Protein AF-0000000086517605 (afdb_homodimer)

Structure (mmCIF, N/CA/C/O backbone):
data_AF-0000000086517605-model_v1
#
loop_
_entity.id
_entity.type
_entity.pdbx_description
1 polymer 'Glycosyltransferase 2-like domain-containing protein'
#
loop_
_atom_site.group_PDB
_atom_site.id
_atom_site.type_symbol
_atom_site.label_atom_id
_atom_site.label_alt_id
_atom_site.label_comp_id
_atom_site.label_asym_id
_atom_site.label_entity_id
_atom_site.label_seq_id
_atom_site.pdbx_PDB_ins_code
_atom_site.Cartn_x
_atom_site.Cartn_y
_atom_site.Cartn_z
_atom_site.occupancy
_atom_site.B_iso_or_equiv
_atom_site.auth_seq_id
_atom_site.auth_comp_id
_atom_site.auth_asym_id
_atom_site.auth_atom_id
_atom_site.pdbx_PDB_model_num
ATOM 1 N N . SER A 1 1 ? -32.031 16.516 -3.146 1 21.2 1 SER A N 1
ATOM 2 C CA . SER A 1 1 ? -30.938 17.172 -2.453 1 21.2 1 SER A CA 1
ATOM 3 C C . SER A 1 1 ? -29.672 16.328 -2.49 1 21.2 1 SER A C 1
ATOM 5 O O . SER A 1 1 ? -29.688 15.172 -2.039 1 21.2 1 SER A O 1
ATOM 7 N N . LYS A 1 2 ? -29.031 16.156 -3.619 1 27.41 2 LYS A N 1
ATOM 8 C CA . LYS A 1 2 ? -28.062 15.227 -4.207 1 27.41 2 LYS A CA 1
ATOM 9 C C . LYS A 1 2 ? -26.906 14.977 -3.252 1 27.41 2 LYS A C 1
ATOM 11 O O . LYS A 1 2 ? -26.125 15.883 -2.955 1 27.41 2 LYS A O 1
ATOM 16 N N . LEU A 1 3 ? -27.125 14.461 -2.164 1 31.19 3 LEU A N 1
ATOM 17 C CA . LEU A 1 3 ? -26.109 14.266 -1.136 1 31.19 3 LEU A CA 1
ATOM 18 C C . LEU A 1 3 ? -24.75 13.969 -1.764 1 31.19 3 LEU A C 1
ATOM 20 O O . LEU A 1 3 ? -24.609 13.016 -2.531 1 31.19 3 LEU A O 1
ATOM 24 N N . ALA A 1 4 ? -24.172 14.844 -2.416 1 33.62 4 ALA A N 1
ATOM 25 C CA . ALA A 1 4 ? -22.859 14.836 -3.062 1 33.62 4 ALA A CA 1
ATOM 26 C C . ALA A 1 4 ? -21.922 13.844 -2.377 1 33.62 4 ALA A C 1
ATOM 28 O O . ALA A 1 4 ? -21.531 14.055 -1.227 1 33.62 4 ALA A O 1
ATOM 29 N N . THR A 1 5 ? -22.188 12.547 -2.281 1 41.09 5 THR A N 1
ATOM 30 C CA . THR A 1 5 ? -21.453 11.422 -1.702 1 41.09 5 THR A CA 1
ATOM 31 C C . THR A 1 5 ? -19.938 11.68 -1.764 1 41.09 5 THR A C 1
ATOM 33 O O . THR A 1 5 ? -19.344 11.664 -2.846 1 41.09 5 THR A O 1
ATOM 36 N N . SER A 1 6 ? -19.484 12.641 -1.183 1 52.12 6 SER A N 1
ATOM 37 C CA . SER A 1 6 ? -18.125 13.188 -1.174 1 52.12 6 SER A CA 1
ATOM 38 C C . SER A 1 6 ? -17.094 12.078 -1.126 1 52.12 6 SER A C 1
ATOM 40 O O . SER A 1 6 ? -17.188 11.156 -0.312 1 52.12 6 SER A O 1
ATOM 42 N N . GLU A 1 7 ? -16.391 11.922 -2.209 1 72.75 7 GLU A N 1
ATOM 43 C CA . GLU A 1 7 ? -15.383 10.914 -2.516 1 72.75 7 GLU A CA 1
ATOM 44 C C . GLU A 1 7 ? -14.289 10.891 -1.456 1 72.75 7 GLU A C 1
ATOM 46 O O . GLU A 1 7 ? -13.938 11.93 -0.895 1 72.75 7 GLU A O 1
ATOM 51 N N . VAL A 1 8 ? -14.289 9.812 -0.729 1 75.62 8 VAL A N 1
ATOM 52 C CA . VAL A 1 8 ? -13.195 9.547 0.198 1 75.62 8 VAL A CA 1
ATOM 53 C C . VAL A 1 8 ? -11.992 8.984 -0.565 1 75.62 8 VAL A C 1
ATOM 55 O O . VAL A 1 8 ? -12.156 8.156 -1.465 1 75.62 8 VAL A O 1
ATOM 58 N N . ILE A 1 9 ? -10.852 9.625 -0.217 1 75.88 9 ILE A N 1
ATOM 59 C CA . ILE A 1 9 ? -9.602 9.078 -0.723 1 75.88 9 ILE A CA 1
ATOM 60 C C . ILE A 1 9 ? -8.953 8.195 0.344 1 75.88 9 ILE A C 1
ATOM 62 O O . ILE A 1 9 ? -8.836 8.594 1.503 1 75.88 9 ILE A O 1
ATOM 66 N N . VAL A 1 10 ? -8.719 7.047 -0.034 1 77.88 10 VAL A N 1
ATOM 67 C CA . VAL A 1 10 ? -7.953 6.164 0.838 1 77.88 10 VAL A CA 1
ATOM 68 C C . VAL A 1 10 ? -6.527 6.027 0.308 1 77.88 10 VAL A C 1
ATOM 70 O O . VAL A 1 10 ? -6.32 5.594 -0.828 1 77.88 10 VAL A O 1
ATOM 73 N N . PHE A 1 11 ? -5.609 6.512 1.113 1 75.25 11 PHE A N 1
ATOM 74 C CA . PHE A 1 11 ? -4.195 6.395 0.781 1 75.25 11 PHE A CA 1
ATOM 75 C C . PHE A 1 11 ? -3.609 5.109 1.353 1 75.25 11 PHE A C 1
ATOM 77 O O . PHE A 1 11 ? -3.816 4.797 2.525 1 75.25 11 PHE A O 1
ATOM 84 N N . LEU A 1 12 ? -3.074 4.379 0.5 1 71.06 12 LEU A N 1
ATOM 85 C CA . LEU A 1 12 ? -2.393 3.137 0.845 1 71.06 12 LEU A CA 1
ATOM 86 C C . LEU A 1 12 ? -0.938 3.168 0.388 1 71.06 12 LEU A C 1
ATOM 88 O O . LEU A 1 12 ? -0.64 2.865 -0.77 1 71.06 12 LEU A O 1
ATOM 92 N N . ASP A 1 13 ? -0.126 3.447 1.266 1 62.44 13 ASP A N 1
ATOM 93 C CA . ASP A 1 13 ? 1.277 3.598 0.893 1 62.44 13 ASP A CA 1
ATOM 94 C C . ASP A 1 13 ? 1.419 4.398 -0.399 1 62.44 13 ASP A C 1
ATOM 96 O O . ASP A 1 13 ? 1.006 5.559 -0.466 1 62.44 13 ASP A O 1
ATOM 100 N N . ALA A 1 14 ? 1.789 3.762 -1.476 1 53.72 14 ALA A N 1
ATOM 101 C CA . ALA A 1 14 ? 2.031 4.445 -2.742 1 53.72 14 ALA A CA 1
ATOM 102 C C . ALA A 1 14 ? 0.766 4.484 -3.596 1 53.72 14 ALA A C 1
ATOM 104 O O . ALA A 1 14 ? 0.777 5.012 -4.711 1 53.72 14 ALA A O 1
ATOM 105 N N . HIS A 1 15 ? -0.319 3.992 -2.881 1 60.16 15 HIS A N 1
ATOM 106 C CA . HIS A 1 15 ? -1.57 3.924 -3.625 1 60.16 15 HIS A CA 1
ATOM 107 C C . HIS A 1 15 ? -2.619 4.855 -3.029 1 60.16 15 HIS A C 1
ATOM 109 O O . HIS A 1 15 ? -2.572 5.168 -1.837 1 60.16 15 HIS A O 1
ATOM 115 N N . CYS A 1 16 ? -3.326 5.555 -3.98 1 56.22 16 CYS A N 1
ATOM 116 C CA . CYS A 1 16 ? -4.484 6.32 -3.537 1 56.22 16 CYS A CA 1
ATOM 117 C C . CYS A 1 16 ? -5.777 5.703 -4.051 1 56.22 16 CYS A C 1
ATOM 119 O O . CYS A 1 16 ? -5.836 5.215 -5.18 1 56.22 16 CYS A O 1
ATOM 121 N N . GLU A 1 17 ? -6.645 5.336 -3.066 1 57.69 17 GLU A N 1
ATOM 122 C CA . GLU A 1 17 ? -7.945 4.832 -3.498 1 57.69 17 GLU A CA 1
ATOM 123 C C . GLU A 1 17 ? -9.023 5.898 -3.355 1 57.69 17 GLU A C 1
ATOM 125 O O . GLU A 1 17 ? -9.258 6.418 -2.26 1 57.69 17 GLU A O 1
ATOM 130 N N . CYS A 1 18 ? -9.406 6.473 -4.543 1 51.38 18 CYS A N 1
ATOM 131 C CA . CYS A 1 18 ? -10.461 7.484 -4.516 1 51.38 18 CYS A CA 1
ATOM 132 C C . CYS A 1 18 ? -11.836 6.84 -4.578 1 51.38 18 CYS A C 1
ATOM 134 O O . CYS A 1 18 ? -12.844 7.484 -4.273 1 51.38 18 CYS A O 1
ATOM 136 N N . ASN A 1 19 ? -11.883 5.602 -5.074 1 53 19 ASN A N 1
ATOM 137 C CA . ASN A 1 19 ? -13.273 5.262 -5.34 1 53 19 ASN A CA 1
ATOM 138 C C . ASN A 1 19 ? -13.875 4.426 -4.211 1 53 19 ASN A C 1
ATOM 140 O O . ASN A 1 19 ? -13.203 3.547 -3.662 1 53 19 ASN A O 1
ATOM 144 N N . LEU A 1 20 ? -15.008 4.926 -3.686 1 58.72 20 LEU A N 1
ATOM 145 C CA . LEU A 1 20 ? -15.82 4.113 -2.785 1 58.72 20 LEU A CA 1
ATOM 146 C C . LEU A 1 20 ? -16.328 2.857 -3.49 1 58.72 20 LEU A C 1
ATOM 148 O O . LEU A 1 20 ? -16.609 2.885 -4.691 1 58.72 20 LEU A O 1
ATOM 152 N N . GLY A 1 21 ? -16.203 1.644 -2.922 1 66.12 21 GLY A N 1
ATOM 153 C CA . GLY A 1 21 ? -16.906 0.454 -3.371 1 66.12 21 GLY A CA 1
ATOM 154 C C . GLY A 1 21 ? -16.016 -0.516 -4.129 1 66.12 21 GLY A C 1
ATOM 155 O O . GLY A 1 21 ? -16.516 -1.383 -4.852 1 66.12 21 GLY A O 1
ATOM 156 N N . TRP A 1 22 ? -14.75 -0.179 -4.086 1 74.38 22 TRP A N 1
ATOM 157 C CA . TRP A 1 22 ? -13.875 -1.057 -4.859 1 74.38 22 TRP A CA 1
ATOM 158 C C . TRP A 1 22 ? -13.711 -2.406 -4.168 1 74.38 22 TRP A C 1
ATOM 160 O O . TRP A 1 22 ? -13.359 -3.4 -4.809 1 74.38 22 TRP A O 1
ATOM 170 N N . LEU A 1 23 ? -14.016 -2.453 -2.945 1 76.19 23 LEU A N 1
ATOM 171 C CA . LEU A 1 23 ? -13.766 -3.682 -2.199 1 76.19 23 LEU A CA 1
ATOM 172 C C . LEU A 1 23 ? -14.922 -4.664 -2.367 1 76.19 23 LEU A C 1
ATOM 174 O O . LEU A 1 23 ? -14.703 -5.879 -2.416 1 76.19 23 LEU A O 1
ATOM 178 N N . GLU A 1 24 ? -16.094 -4.156 -2.523 1 78.25 24 GLU A N 1
ATOM 179 C CA . GLU A 1 24 ? -17.281 -4.988 -2.521 1 78.25 24 GLU A CA 1
ATOM 180 C C . GLU A 1 24 ? -17.266 -6 -3.664 1 78.25 24 GLU A C 1
ATOM 182 O O . GLU A 1 24 ? -17.547 -7.184 -3.461 1 78.25 24 GLU A O 1
ATOM 187 N N . PRO A 1 25 ? -16.891 -5.582 -4.836 1 83.62 25 PRO A N 1
ATOM 188 C CA . PRO A 1 25 ? -16.844 -6.57 -5.918 1 83.62 25 PRO A CA 1
ATOM 189 C C . PRO A 1 25 ? -15.812 -7.668 -5.664 1 83.62 25 PRO A C 1
ATOM 191 O O . PRO A 1 25 ? -16.016 -8.812 -6.07 1 83.62 25 PRO A O 1
ATOM 194 N N . LEU A 1 26 ? -14.75 -7.371 -5.039 1 85.69 26 LEU A N 1
ATOM 195 C CA . LEU A 1 26 ? -13.75 -8.383 -4.719 1 85.69 26 LEU A CA 1
ATOM 196 C C . LEU A 1 26 ? -14.297 -9.398 -3.723 1 85.69 26 LEU A C 1
ATOM 198 O O . LEU A 1 26 ? -14.133 -10.602 -3.908 1 85.69 26 LEU A O 1
ATOM 202 N N . LEU A 1 27 ? -14.953 -8.883 -2.752 1 82.5 27 LEU A N 1
ATOM 203 C CA . LEU A 1 27 ? -15.516 -9.75 -1.724 1 82.5 27 LEU A CA 1
ATOM 204 C C . LEU A 1 27 ? -16.594 -10.664 -2.311 1 82.5 27 LEU A C 1
ATOM 206 O O . LEU A 1 27 ? -16.672 -11.844 -1.949 1 82.5 27 LEU A O 1
ATOM 210 N N . PHE A 1 28 ? -17.328 -10.078 -3.172 1 82.5 28 PHE A N 1
ATOM 211 C CA . PHE A 1 28 ? -18.375 -10.867 -3.828 1 82.5 28 PHE A CA 1
ATOM 212 C C . PHE A 1 28 ? -17.75 -11.992 -4.652 1 82.5 28 PHE A C 1
ATOM 214 O O . PHE A 1 28 ? -18.188 -13.141 -4.57 1 82.5 28 PHE A O 1
ATOM 221 N N . SER A 1 29 ? -16.797 -11.648 -5.402 1 89.69 29 SER A N 1
ATOM 222 C CA . SER A 1 29 ? -16.109 -12.648 -6.219 1 89.69 29 SER A CA 1
ATOM 223 C C . SER A 1 29 ? -15.586 -13.797 -5.363 1 89.69 29 SER A C 1
ATOM 225 O O . SER A 1 29 ? -15.727 -14.961 -5.73 1 89.69 29 SER A O 1
ATOM 227 N N . LEU A 1 30 ? -15.055 -13.516 -4.215 1 90.69 30 LEU A N 1
ATOM 228 C CA . LEU A 1 30 ? -14.453 -14.516 -3.336 1 90.69 30 LEU A CA 1
ATOM 229 C C . LEU A 1 30 ? -15.531 -15.328 -2.617 1 90.69 30 LEU A C 1
ATOM 231 O O . LEU A 1 30 ? -15.266 -16.438 -2.148 1 90.69 30 LEU A O 1
ATOM 235 N N . SER A 1 31 ? -16.672 -14.758 -2.486 1 87 31 SER A N 1
ATOM 236 C CA . SER A 1 31 ? -17.781 -15.5 -1.889 1 87 31 SER A CA 1
ATOM 237 C C . SER A 1 31 ? -18.312 -16.562 -2.846 1 87 31 SER A C 1
ATOM 239 O O . SER A 1 31 ? -18.797 -17.609 -2.412 1 87 31 SER A O 1
ATOM 241 N N . VAL A 1 32 ? -18.234 -16.281 -4.121 1 89.19 32 VAL A N 1
ATOM 242 C CA . VAL A 1 32 ? -18.734 -17.188 -5.156 1 89.19 32 VAL A CA 1
ATOM 243 C C . VAL A 1 32 ? -17.734 -18.328 -5.359 1 89.19 32 VAL A C 1
ATOM 245 O O . VAL A 1 32 ? -18.141 -19.484 -5.449 1 89.19 32 VAL A O 1
ATOM 248 N N . ASN A 1 33 ? -16.547 -18.016 -5.395 1 93.38 33 ASN A N 1
ATOM 249 C CA . ASN A 1 33 ? -15.469 -18.984 -5.527 1 93.38 33 ASN A CA 1
ATOM 250 C C . ASN A 1 33 ? -14.305 -18.656 -4.602 1 93.38 33 ASN A C 1
ATOM 252 O O . ASN A 1 33 ? -13.594 -17.672 -4.82 1 93.38 33 ASN A O 1
ATOM 256 N N . PRO A 1 34 ? -14.062 -19.469 -3.67 1 92.44 34 PRO A N 1
ATOM 257 C CA . PRO A 1 34 ? -13.039 -19.172 -2.664 1 92.44 34 PRO A CA 1
ATOM 258 C C . PRO A 1 34 ? -11.617 -19.406 -3.172 1 92.44 34 PRO A C 1
ATOM 260 O O . PRO A 1 34 ? -10.648 -19.031 -2.512 1 92.44 34 PRO A O 1
ATOM 263 N N . LYS A 1 35 ? -11.477 -19.984 -4.316 1 96.19 35 LYS A N 1
ATOM 264 C CA . LYS A 1 35 ? -10.141 -20.328 -4.805 1 96.19 35 LYS A CA 1
ATOM 265 C C . LYS A 1 35 ? -9.656 -19.297 -5.828 1 96.19 35 LYS A C 1
ATOM 267 O O . LYS A 1 35 ? -9.07 -19.672 -6.848 1 96.19 35 LYS A O 1
ATOM 272 N N . LYS A 1 36 ? -10.008 -18.016 -5.578 1 96.12 36 LYS A N 1
ATOM 273 C CA . LYS A 1 36 ? -9.578 -16.938 -6.449 1 96.12 36 LYS A CA 1
ATOM 274 C C . LYS A 1 36 ? -8.609 -16 -5.723 1 96.12 36 LYS A C 1
ATOM 276 O O . LYS A 1 36 ? -8.68 -15.852 -4.5 1 96.12 36 LYS A O 1
ATOM 281 N N . VAL A 1 37 ? -7.738 -15.523 -6.488 1 95.75 37 VAL A N 1
ATOM 282 C CA . VAL A 1 37 ? -7.023 -14.289 -6.172 1 95.75 37 VAL A CA 1
ATOM 283 C C . VAL A 1 37 ? -7.516 -13.156 -7.074 1 95.75 37 VAL A C 1
ATOM 285 O O . VAL A 1 37 ? -7.434 -13.258 -8.305 1 95.75 37 VAL A O 1
ATOM 288 N N . VAL A 1 38 ? -8.078 -12.109 -6.449 1 93.5 38 VAL A N 1
ATOM 289 C CA . VAL A 1 38 ? -8.742 -11.102 -7.27 1 93.5 38 VAL A CA 1
ATOM 290 C C . VAL A 1 38 ? -8.117 -9.734 -7.004 1 93.5 38 VAL A C 1
ATOM 292 O O . VAL A 1 38 ? -7.785 -9.406 -5.863 1 93.5 38 VAL A O 1
ATOM 295 N N . SER A 1 39 ? -7.914 -9.047 -8.023 1 91.25 39 SER A N 1
ATOM 296 C CA . SER A 1 39 ? -7.414 -7.676 -7.961 1 91.25 39 SER A CA 1
ATOM 297 C C . SER A 1 39 ? -8.406 -6.695 -8.586 1 91.25 39 SER A C 1
ATOM 299 O O . SER A 1 39 ? -9.094 -7.035 -9.547 1 91.25 39 SER A O 1
ATOM 301 N N . PRO A 1 40 ? -8.5 -5.539 -8.047 1 86.25 40 PRO A N 1
ATOM 302 C CA . PRO A 1 40 ? -9.195 -4.496 -8.805 1 86.25 40 PRO A CA 1
ATOM 303 C C . PRO A 1 40 ? -8.422 -4.039 -10.039 1 86.25 40 PRO A C 1
ATOM 305 O O . PRO A 1 40 ? -7.258 -4.41 -10.211 1 86.25 40 PRO A O 1
ATOM 308 N N . TYR A 1 41 ? -9.18 -3.43 -10.883 1 82.62 41 TYR A N 1
ATOM 309 C CA . TYR A 1 41 ? -8.492 -2.717 -11.961 1 82.62 41 TYR A CA 1
ATOM 310 C C . TYR A 1 41 ? -7.805 -1.464 -11.43 1 82.62 41 TYR A C 1
ATOM 312 O O . TYR A 1 41 ? -8.43 -0.651 -10.742 1 82.62 41 TYR A O 1
ATOM 320 N N . ILE A 1 42 ? -6.598 -1.367 -11.664 1 77.12 42 ILE A N 1
ATOM 321 C CA . ILE A 1 42 ? -5.812 -0.255 -11.141 1 77.12 42 ILE A CA 1
ATOM 322 C C . ILE A 1 42 ? -5.559 0.766 -12.242 1 77.12 42 ILE A C 1
ATOM 324 O O . ILE A 1 42 ? -4.863 0.472 -13.219 1 77.12 42 ILE A O 1
ATOM 328 N N . ASP A 1 43 ? -6.113 1.902 -12.055 1 73.56 43 ASP A N 1
ATOM 329 C CA . ASP A 1 43 ? -5.941 3.006 -13 1 73.56 43 ASP A CA 1
ATOM 330 C C . ASP A 1 43 ? -4.77 3.896 -12.586 1 73.56 43 ASP A C 1
ATOM 332 O O . ASP A 1 43 ? -4.512 4.086 -11.398 1 73.56 43 ASP A O 1
ATOM 336 N N . THR A 1 44 ? -4.07 4.277 -13.555 1 66.38 44 THR A N 1
ATOM 337 C CA . THR A 1 44 ? -3.07 5.297 -13.25 1 66.38 44 THR A CA 1
ATOM 338 C C . THR A 1 44 ? -3.73 6.66 -13.055 1 66.38 44 THR A C 1
ATOM 340 O O . THR A 1 44 ? -4.578 7.062 -13.852 1 66.38 44 THR A O 1
ATOM 343 N N . ILE A 1 45 ? -3.516 7.223 -11.891 1 63.12 45 ILE A N 1
ATOM 344 C CA . ILE A 1 45 ? -4.062 8.555 -11.656 1 63.12 45 ILE A CA 1
ATOM 345 C C . ILE A 1 45 ? -2.924 9.555 -11.477 1 63.12 45 ILE A C 1
ATOM 347 O O . ILE A 1 45 ? -1.83 9.188 -11.039 1 63.12 45 ILE A O 1
ATOM 351 N N . LYS A 1 46 ? -3.195 10.711 -12.039 1 60.81 46 LYS A N 1
ATOM 352 C CA . LYS A 1 46 ? -2.24 11.797 -11.844 1 60.81 46 LYS A CA 1
ATOM 353 C C . LYS A 1 46 ? -2.207 12.25 -10.383 1 60.81 46 LYS A C 1
ATOM 355 O O . LYS A 1 46 ? -3.252 12.344 -9.734 1 60.81 46 LYS A O 1
ATOM 360 N N . SER A 1 47 ? -0.983 12.32 -9.867 1 59.41 47 SER A N 1
ATOM 361 C CA . SER A 1 47 ? -0.821 12.719 -8.477 1 59.41 47 SER A CA 1
ATOM 362 C C . SER A 1 47 ? -1.386 14.117 -8.227 1 59.41 47 SER A C 1
ATOM 364 O O . SER A 1 47 ? -1.785 14.438 -7.109 1 59.41 47 SER A O 1
ATOM 366 N N . GLU A 1 48 ? -1.422 14.953 -9.305 1 58.22 48 GLU A N 1
ATOM 367 C CA . GLU A 1 48 ? -1.746 16.359 -9.148 1 58.22 48 GLU A CA 1
ATOM 368 C C . GLU A 1 48 ? -3.244 16.562 -8.93 1 58.22 48 GLU A C 1
ATOM 370 O O . GLU A 1 48 ? -3.65 17.438 -8.156 1 58.22 48 GLU A O 1
ATOM 375 N N . ASN A 1 49 ? -4.039 15.805 -9.633 1 58.12 49 ASN A N 1
ATOM 376 C CA . ASN A 1 49 ? -5.469 16.094 -9.562 1 58.12 49 ASN A CA 1
ATOM 377 C C . ASN A 1 49 ? -6.293 14.82 -9.391 1 58.12 49 ASN A C 1
ATOM 379 O O . ASN A 1 49 ? -7.523 14.867 -9.43 1 58.12 49 ASN A O 1
ATOM 383 N N . PHE A 1 50 ? -5.621 13.781 -9.211 1 62.09 50 PHE A N 1
ATOM 384 C CA . PHE A 1 50 ? -6.234 12.484 -8.969 1 62.09 50 PHE A CA 1
ATOM 385 C C . PHE A 1 50 ? -7.195 12.125 -10.102 1 62.09 50 PHE A C 1
ATOM 387 O O . PHE A 1 50 ? -8.156 11.383 -9.891 1 62.09 50 PHE A O 1
ATOM 394 N N . GLN A 1 51 ? -6.938 12.781 -11.219 1 63.03 51 GLN A N 1
ATOM 395 C CA . GLN A 1 51 ? -7.754 12.414 -12.367 1 63.03 51 GLN A CA 1
ATOM 396 C C . GLN A 1 51 ? -7.324 11.07 -12.945 1 63.03 51 GLN A C 1
ATOM 398 O O . GLN A 1 51 ? -6.133 10.766 -13.008 1 63.03 51 GLN A O 1
ATOM 403 N N . TYR A 1 52 ? -8.367 10.273 -13.055 1 60.81 52 TYR A N 1
ATOM 404 C CA . TYR A 1 52 ? -8.117 8.953 -13.625 1 60.81 52 TYR A CA 1
ATOM 405 C C . TYR A 1 52 ? -7.664 9.062 -15.07 1 60.81 52 TYR A C 1
ATOM 407 O O . TYR A 1 52 ? -8.234 9.828 -15.852 1 60.81 52 TYR A O 1
ATOM 415 N N . LYS A 1 53 ? -6.383 8.617 -15.344 1 60.06 53 LYS A N 1
ATOM 416 C CA . LYS A 1 53 ? -6.012 8.367 -16.734 1 60.06 53 LYS A CA 1
ATOM 417 C C . LYS A 1 53 ? -6.465 6.98 -17.188 1 60.06 53 LYS A C 1
ATOM 419 O O . LYS A 1 53 ? -5.91 5.969 -16.75 1 60.06 53 LYS A O 1
ATOM 424 N N . GLN A 1 54 ? -7.703 6.91 -17.641 1 55.72 54 GLN A N 1
ATOM 425 C CA . GLN A 1 54 ? -8.258 5.617 -18.031 1 55.72 54 GLN A CA 1
ATOM 426 C C . GLN A 1 54 ? -7.527 5.055 -19.25 1 55.72 54 GLN A C 1
ATOM 428 O O . GLN A 1 54 ? -7.316 5.762 -20.234 1 55.72 54 GLN A O 1
ATOM 433 N N . SER A 1 55 ? -6.824 3.945 -18.969 1 58.22 55 SER A N 1
ATOM 434 C CA . SER A 1 55 ? -6.348 3.221 -20.141 1 58.22 55 SER A CA 1
ATOM 435 C C . SER A 1 55 ? -7.504 2.771 -21.031 1 58.22 55 SER A C 1
ATOM 437 O O . SER A 1 55 ? -8.516 2.279 -20.531 1 58.22 55 SER A O 1
ATOM 439 N N . PRO A 1 56 ? -7.391 3.137 -22.312 1 57.97 56 PRO A N 1
ATOM 440 C CA . PRO A 1 56 ? -8.469 2.744 -23.219 1 57.97 56 PRO A CA 1
ATOM 441 C C . PRO A 1 56 ? -8.664 1.232 -23.297 1 57.97 56 PRO A C 1
ATOM 443 O O . PRO A 1 56 ? -9.711 0.76 -23.75 1 57.97 56 PRO A O 1
ATOM 446 N N . MET A 1 57 ? -7.676 0.493 -22.875 1 65.5 57 MET A N 1
ATOM 447 C CA . MET A 1 57 ? -7.809 -0.955 -23 1 65.5 57 MET A CA 1
ATOM 448 C C . MET A 1 57 ? -7.625 -1.64 -21.641 1 65.5 57 MET A C 1
ATOM 450 O O . MET A 1 57 ? -6.867 -1.162 -20.797 1 65.5 57 MET A O 1
ATOM 454 N N . LEU A 1 58 ? -8.406 -2.695 -21.547 1 78.25 58 LEU A N 1
ATOM 455 C CA . LEU A 1 58 ? -8.234 -3.531 -20.359 1 78.25 58 LEU A CA 1
ATOM 456 C C . LEU A 1 58 ? -6.941 -4.328 -20.438 1 78.25 58 LEU A C 1
ATOM 458 O O . LEU A 1 58 ? -6.609 -4.879 -21.484 1 78.25 58 LEU A O 1
ATOM 462 N N . LEU A 1 59 ? -6.211 -4.203 -19.422 1 82.88 59 LEU A N 1
ATOM 463 C CA . LEU A 1 59 ? -4.91 -4.859 -19.375 1 82.88 59 LEU A CA 1
ATOM 464 C C . LEU A 1 59 ? -4.922 -6.02 -18.391 1 82.88 59 LEU A C 1
ATOM 466 O O . LEU A 1 59 ? -5.703 -6.023 -17.438 1 82.88 59 LEU A O 1
ATOM 470 N N . ARG A 1 60 ? -4.137 -7.023 -18.75 1 89.25 60 ARG A N 1
ATOM 471 C CA . ARG A 1 60 ? -3.85 -8.109 -17.812 1 89.25 60 ARG A CA 1
ATOM 472 C C . ARG A 1 60 ? -2.346 -8.281 -17.625 1 89.25 60 ARG A C 1
ATOM 474 O O . ARG A 1 60 ? -1.553 -7.77 -18.406 1 89.25 60 ARG A O 1
ATOM 481 N N . GLY A 1 61 ? -2.006 -8.953 -16.578 1 91.69 61 GLY A N 1
ATOM 482 C CA . GLY A 1 61 ? -0.598 -9.141 -16.266 1 91.69 61 GLY A CA 1
ATOM 483 C C . GLY A 1 61 ? 0.012 -10.344 -16.953 1 91.69 61 GLY A C 1
ATOM 484 O O . GLY A 1 61 ? -0.644 -11.375 -17.109 1 91.69 61 GLY A O 1
ATOM 485 N N . GLY A 1 62 ? 1.227 -10.18 -17.359 1 93.31 62 GLY A N 1
ATOM 486 C CA . GLY A 1 62 ? 2.072 -11.234 -17.891 1 93.31 62 GLY A CA 1
ATOM 487 C C . GLY A 1 62 ? 3.516 -11.133 -17.438 1 93.31 62 GLY A C 1
ATOM 488 O O . GLY A 1 62 ? 3.814 -10.43 -16.469 1 93.31 62 GLY A O 1
ATOM 489 N N . PHE A 1 63 ? 4.328 -11.969 -18 1 93.19 63 PHE A N 1
ATOM 490 C CA . PHE A 1 63 ? 5.754 -11.914 -17.688 1 93.19 63 PHE A CA 1
ATOM 491 C C . PHE A 1 63 ? 6.586 -12.367 -18.891 1 93.19 63 PHE A C 1
ATOM 493 O O . PHE A 1 63 ? 6.062 -13 -19.812 1 93.19 63 PH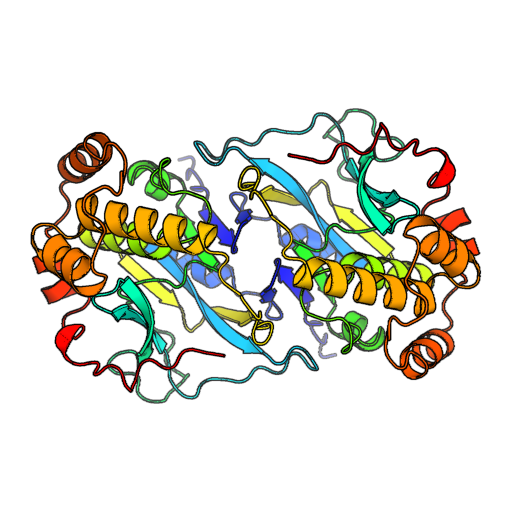E A O 1
ATOM 500 N N . THR A 1 64 ? 7.855 -11.969 -18.875 1 92.88 64 THR A N 1
ATOM 501 C CA . THR A 1 64 ? 8.82 -12.453 -19.859 1 92.88 64 THR A CA 1
ATOM 502 C C . THR A 1 64 ? 9.562 -13.68 -19.328 1 92.88 64 THR A C 1
ATOM 504 O O . THR A 1 64 ? 9.391 -14.062 -18.172 1 92.88 64 THR A O 1
ATOM 507 N N . TRP A 1 65 ? 10.359 -14.242 -20.203 1 94.12 65 TRP A N 1
ATOM 508 C CA . TRP A 1 65 ? 11.148 -15.398 -19.781 1 94.12 65 TRP A CA 1
ATOM 509 C C . TRP A 1 65 ? 12.211 -14.992 -18.766 1 94.12 65 TRP A C 1
ATOM 511 O O . TRP A 1 65 ? 12.828 -15.844 -18.125 1 94.12 65 TRP A O 1
ATOM 521 N N . ARG A 1 66 ? 12.391 -13.695 -18.531 1 92.75 66 ARG A N 1
ATOM 522 C CA . ARG A 1 66 ? 13.242 -13.188 -17.453 1 92.75 66 ARG A CA 1
ATOM 523 C C . ARG A 1 66 ? 12.438 -12.969 -16.172 1 92.75 66 ARG A C 1
ATOM 525 O O . ARG A 1 66 ? 12.945 -12.398 -15.211 1 92.75 66 ARG A O 1
ATOM 532 N N . LEU A 1 67 ? 11.156 -13.336 -16.219 1 94.56 67 LEU A N 1
ATOM 533 C CA . LEU A 1 67 ? 10.219 -13.227 -15.117 1 94.56 67 LEU A CA 1
ATOM 534 C C . LEU A 1 67 ? 10.023 -11.773 -14.711 1 94.56 67 LEU A C 1
ATOM 536 O O . LEU A 1 67 ? 9.922 -11.461 -13.523 1 94.56 67 LEU A O 1
ATOM 540 N N . GLU A 1 68 ? 10.094 -10.984 -15.703 1 89.31 68 GLU A N 1
ATOM 541 C CA . GLU A 1 68 ? 9.75 -9.578 -15.531 1 89.31 68 GLU A CA 1
ATOM 542 C C . GLU A 1 68 ? 8.266 -9.344 -15.773 1 89.31 68 GLU A C 1
ATOM 544 O O . GLU A 1 68 ? 7.738 -9.672 -16.844 1 89.31 68 GLU A O 1
ATOM 549 N N . PHE A 1 69 ? 7.707 -8.766 -14.789 1 89.12 69 PHE A N 1
ATOM 550 C CA . PHE A 1 69 ? 6.281 -8.461 -14.898 1 89.12 69 PHE A CA 1
ATOM 551 C C . PHE A 1 69 ? 6.039 -7.375 -15.938 1 89.12 69 PHE A C 1
ATOM 553 O O . PHE A 1 69 ? 6.797 -6.41 -16.031 1 89.12 69 PHE A O 1
ATOM 560 N N . GLY A 1 70 ? 4.887 -7.57 -16.672 1 85.44 70 GLY A N 1
ATOM 561 C CA . GLY A 1 70 ? 4.414 -6.559 -17.609 1 85.44 70 GLY A CA 1
ATOM 562 C C . GLY A 1 70 ? 2.928 -6.656 -17.891 1 85.44 70 GLY A C 1
ATOM 563 O O . GLY A 1 70 ? 2.316 -7.703 -17.672 1 85.44 70 GLY A O 1
ATOM 564 N N . TRP A 1 71 ? 2.41 -5.555 -18.328 1 84.19 71 TRP A N 1
ATOM 565 C CA . TRP A 1 71 ? 0.995 -5.52 -18.688 1 84.19 71 TRP A CA 1
ATOM 566 C C . TRP A 1 71 ? 0.792 -5.887 -20.141 1 84.19 71 TRP A C 1
ATOM 568 O O . TRP A 1 71 ? 1.611 -5.539 -21 1 84.19 71 TRP A O 1
ATOM 578 N N . ARG A 1 72 ? -0.328 -6.633 -20.344 1 83.38 72 ARG A N 1
ATOM 579 C CA . ARG A 1 72 ? -0.74 -7.023 -21.688 1 83.38 72 ARG A CA 1
ATOM 580 C C . ARG A 1 72 ? -2.217 -6.723 -21.906 1 83.38 72 ARG A C 1
ATOM 582 O O . ARG A 1 72 ? -3.002 -6.684 -20.969 1 83.38 72 ARG A O 1
ATOM 589 N N . ALA A 1 73 ? -2.518 -6.551 -23.219 1 79.94 73 ALA A N 1
ATOM 590 C CA . ALA A 1 73 ? -3.93 -6.379 -23.547 1 79.94 73 ALA A CA 1
ATOM 591 C C . ALA A 1 73 ? -4.727 -7.633 -23.203 1 79.94 73 ALA A C 1
ATOM 593 O O . ALA A 1 73 ? -4.273 -8.75 -23.453 1 79.94 73 ALA A O 1
ATOM 594 N N . ALA A 1 74 ? -5.715 -7.445 -22.469 1 78.56 74 ALA A N 1
ATOM 595 C CA . ALA A 1 74 ? -6.59 -8.578 -22.172 1 78.56 74 ALA A CA 1
ATOM 596 C C . ALA A 1 74 ? -7.266 -9.094 -23.438 1 78.56 74 ALA A C 1
ATOM 598 O O . ALA A 1 74 ? -7.539 -8.312 -24.359 1 78.56 74 ALA A O 1
ATOM 599 N N . ALA A 1 75 ? -7.219 -10.5 -23.547 1 60.94 75 ALA A N 1
ATOM 600 C CA . ALA A 1 75 ? -7.836 -11.094 -24.734 1 60.94 75 ALA A CA 1
ATOM 601 C C . ALA A 1 75 ? -9.305 -10.703 -24.844 1 60.94 75 ALA A C 1
ATOM 603 O O . ALA A 1 75 ? -10.016 -10.648 -23.828 1 60.94 75 ALA A O 1
ATOM 604 N N . GLY A 1 76 ? -9.781 -10.414 -26.031 1 55.19 76 GLY A N 1
ATOM 605 C CA . GLY A 1 76 ? -11.117 -9.93 -26.328 1 55.19 76 GLY A CA 1
ATOM 606 C C . GLY A 1 76 ? -11.312 -8.461 -25.984 1 55.19 76 GLY A C 1
ATOM 607 O O . GLY A 1 76 ? -12.438 -7.965 -25.969 1 55.19 76 GLY A O 1
ATOM 608 N N . GLY A 1 77 ? -10.453 -7.961 -25.375 1 47.44 77 GLY A N 1
ATOM 609 C CA . GLY A 1 77 ? -10.492 -6.574 -24.938 1 47.44 77 GLY A CA 1
ATOM 610 C C . GLY A 1 77 ? -11.133 -5.648 -25.953 1 47.44 77 GLY A C 1
ATOM 611 O O . GLY A 1 77 ? -10.438 -4.984 -26.734 1 47.44 77 GLY A O 1
ATOM 612 N N . THR A 1 78 ? -12.125 -6.195 -26.531 1 40.62 78 THR A N 1
ATOM 613 C CA . THR A 1 78 ? -12.867 -5.074 -27.094 1 40.62 78 THR A CA 1
ATOM 614 C C . THR A 1 78 ? -12.867 -3.885 -26.141 1 40.62 78 THR A C 1
ATOM 616 O O . THR A 1 78 ? -12.742 -4.055 -24.938 1 40.62 78 THR A O 1
ATOM 619 N N . ASN A 1 79 ? -12.594 -2.766 -26.672 1 42.19 79 ASN A N 1
ATOM 620 C CA . ASN A 1 79 ? -12.57 -1.399 -26.156 1 42.19 79 ASN A CA 1
ATOM 621 C C . ASN A 1 79 ? -13.609 -1.197 -25.062 1 42.19 79 ASN A C 1
ATOM 623 O O . ASN A 1 79 ? -13.805 -0.078 -24.578 1 42.19 79 ASN A O 1
ATOM 627 N N . SER A 1 80 ? -14.656 -2.025 -25.016 1 42.91 80 SER A N 1
ATOM 628 C CA . SER A 1 80 ? -15.719 -1.377 -24.266 1 42.91 80 SER A CA 1
ATOM 629 C C . SER A 1 80 ? -15.5 -1.527 -22.766 1 42.91 80 SER A C 1
ATOM 631 O O . SER A 1 80 ? -15.422 -2.645 -22.25 1 42.91 80 SER A O 1
ATOM 633 N N . LEU A 1 81 ? -14.75 -0.719 -22.156 1 48.84 81 LEU A N 1
ATOM 634 C CA . LEU A 1 81 ? -14.773 -0.43 -20.719 1 48.84 81 LEU A CA 1
ATOM 635 C C . LEU A 1 81 ? -16.062 -0.933 -20.078 1 48.84 81 LEU A C 1
ATOM 637 O O . LEU A 1 81 ? -16.219 -0.895 -18.859 1 48.84 81 LEU A O 1
ATOM 641 N N . GLU A 1 82 ? -16.953 -1.22 -21.031 1 48.72 82 GLU A N 1
ATOM 642 C CA . GLU A 1 82 ? -18.25 -1.63 -20.531 1 48.72 82 GLU A CA 1
ATOM 643 C C . GLU A 1 82 ? -18.234 -3.082 -20.062 1 48.72 82 GLU A C 1
ATOM 645 O O . GLU A 1 82 ? -19.188 -3.557 -19.453 1 48.72 82 GLU A O 1
ATOM 650 N N . GLU A 1 83 ? -17.078 -3.693 -20.297 1 55.47 83 GLU A N 1
ATOM 651 C CA . GLU A 1 83 ? -17.109 -5.113 -19.953 1 55.47 83 GLU A CA 1
ATOM 652 C C . GLU A 1 83 ? -16.828 -5.332 -18.469 1 55.47 83 GLU A C 1
ATOM 654 O O . GLU A 1 83 ? -15.828 -4.836 -17.953 1 55.47 83 GLU A O 1
ATOM 659 N N . THR A 1 84 ? -17.828 -5.742 -17.75 1 65.69 84 THR A N 1
ATOM 660 C CA . THR A 1 84 ? -17.922 -5.984 -16.312 1 65.69 84 THR A CA 1
ATOM 661 C C . THR A 1 84 ? -17.438 -7.391 -15.969 1 65.69 84 THR A C 1
ATOM 663 O O . THR A 1 84 ? -17.391 -7.77 -14.797 1 65.69 84 THR A O 1
ATOM 666 N N . GLN A 1 85 ? -16.922 -8.188 -17.078 1 81.94 85 GLN A N 1
ATOM 667 C CA . GLN A 1 85 ? -16.547 -9.555 -16.75 1 81.94 85 GLN A CA 1
ATOM 668 C C . GLN A 1 85 ? -15.133 -9.609 -16.188 1 81.94 85 GLN A C 1
ATOM 670 O O . GLN A 1 85 ? -14.258 -8.852 -16.609 1 81.94 85 GLN A O 1
ATOM 675 N N . PRO A 1 86 ? -14.914 -10.492 -15.297 1 90.62 86 PRO A N 1
ATOM 676 C CA . PRO A 1 86 ? -13.562 -10.672 -14.766 1 90.62 86 PRO A CA 1
ATOM 677 C C . PRO A 1 86 ? -12.539 -11 -15.852 1 90.62 86 PRO A C 1
ATOM 679 O O . PRO A 1 86 ? -12.859 -11.719 -16.797 1 90.62 86 PRO A O 1
ATOM 682 N N . ILE A 1 87 ? -11.398 -10.422 -15.75 1 91.81 87 ILE A N 1
ATOM 683 C CA . ILE A 1 87 ? -10.297 -10.688 -16.656 1 91.81 87 ILE A CA 1
ATOM 684 C C . ILE A 1 87 ? -9.344 -11.703 -16.031 1 91.81 87 ILE A C 1
ATOM 686 O O . ILE A 1 87 ? -8.719 -11.43 -15.008 1 91.81 87 ILE A O 1
ATOM 690 N N . LEU A 1 88 ? -9.273 -12.875 -16.688 1 94.12 88 LEU A N 1
ATOM 691 C CA . LEU A 1 88 ? -8.266 -13.844 -16.281 1 94.12 88 LEU A CA 1
ATOM 692 C C . LEU A 1 88 ? -6.863 -13.336 -16.594 1 94.12 88 LEU A C 1
ATOM 694 O O . LEU A 1 88 ? -6.617 -12.836 -17.688 1 94.12 88 LEU A O 1
ATOM 698 N N . THR A 1 89 ? -5.934 -13.445 -15.602 1 95.44 89 THR A N 1
ATOM 699 C CA . THR A 1 89 ? -4.59 -12.914 -15.805 1 95.44 89 THR A CA 1
ATOM 700 C C . THR A 1 89 ? -3.537 -13.945 -15.406 1 95.44 89 THR A C 1
ATOM 702 O O . THR A 1 89 ? -3.662 -14.609 -14.367 1 95.44 89 THR A O 1
ATOM 705 N N . PRO A 1 90 ? -2.564 -14.07 -16.219 1 97.06 90 PRO A N 1
ATOM 706 C CA . PRO A 1 90 ? -1.494 -15.008 -15.867 1 97.06 90 PRO A CA 1
ATOM 707 C C . PRO A 1 90 ? -0.809 -14.648 -14.555 1 97.06 90 PRO A C 1
ATOM 709 O O . PRO A 1 90 ? -0.522 -15.531 -13.742 1 97.06 90 PRO A O 1
ATOM 712 N N . VAL A 1 91 ? -0.558 -13.352 -14.383 1 96.31 91 VAL A N 1
ATOM 713 C CA . VAL A 1 91 ? 0.122 -12.883 -13.18 1 96.31 91 VAL A CA 1
ATOM 714 C C . VAL A 1 91 ? -0.529 -11.594 -12.68 1 96.31 91 VAL A C 1
ATOM 716 O O . VAL A 1 91 ? -0.848 -10.703 -13.477 1 96.31 91 VAL A O 1
ATOM 719 N N . ILE A 1 92 ? -0.71 -11.547 -11.422 1 92.75 92 ILE A N 1
ATOM 720 C CA . ILE A 1 92 ? -1.17 -10.297 -10.812 1 92.75 92 ILE A CA 1
ATOM 721 C C . ILE A 1 92 ? 0.024 -9.383 -10.547 1 92.75 92 ILE A C 1
ATOM 723 O O . ILE A 1 92 ? 1.158 -9.852 -10.43 1 92.75 92 ILE A O 1
ATOM 727 N N . SER A 1 93 ? -0.224 -8.102 -10.422 1 85.69 93 SER A N 1
ATOM 728 C CA . SER A 1 93 ? 0.862 -7.168 -10.141 1 85.69 93 SER A CA 1
ATOM 729 C C . SER A 1 93 ? 1.379 -7.34 -8.719 1 85.69 93 SER A C 1
ATOM 731 O O . SER A 1 93 ? 2.543 -7.047 -8.438 1 85.69 93 SER A O 1
ATOM 733 N N . GLY A 1 94 ? 0.573 -7.715 -7.828 1 81.44 94 GLY A N 1
ATOM 734 C CA . GLY A 1 94 ? 0.966 -7.984 -6.457 1 81.44 94 GLY A CA 1
ATOM 735 C C . GLY A 1 94 ? 0.756 -6.801 -5.531 1 81.44 94 GLY A C 1
ATOM 736 O O . GLY A 1 94 ? 0.884 -6.93 -4.312 1 81.44 94 GLY A O 1
ATOM 737 N N . GLY A 1 95 ? 0.454 -5.684 -6.094 1 77.5 95 GLY A N 1
ATOM 738 C CA . GLY A 1 95 ? 0.327 -4.484 -5.281 1 77.5 95 GLY A CA 1
ATOM 739 C C . GLY A 1 95 ? -0.979 -4.418 -4.512 1 77.5 95 GLY A C 1
ATOM 740 O O . GLY A 1 95 ? -1.043 -3.82 -3.436 1 77.5 95 GLY A O 1
ATOM 741 N N . LEU A 1 96 ? -2.002 -4.945 -5.098 1 81.69 96 LEU A N 1
ATOM 742 C CA . LEU A 1 96 ? -3.326 -4.922 -4.484 1 81.69 96 LEU A CA 1
ATOM 743 C C . LEU A 1 96 ? -4.164 -6.105 -4.957 1 81.69 96 LEU A C 1
ATOM 745 O O . LEU A 1 96 ? -4.457 -6.227 -6.148 1 81.69 96 LEU A O 1
ATOM 749 N N . PHE A 1 97 ? -4.527 -6.922 -4.012 1 87.25 97 PHE A N 1
ATOM 750 C CA . PHE A 1 97 ? -5.398 -8.047 -4.328 1 87.25 97 PHE A CA 1
ATOM 751 C C . PHE A 1 97 ? -6.047 -8.602 -3.066 1 87.25 97 PHE A C 1
ATOM 753 O O . PHE A 1 97 ? -5.668 -8.234 -1.954 1 87.25 97 PHE A O 1
ATOM 760 N N . ALA A 1 98 ? -7.051 -9.375 -3.273 1 86.19 98 ALA A N 1
ATOM 761 C CA . ALA A 1 98 ? -7.77 -10.031 -2.182 1 86.19 98 ALA A CA 1
ATOM 762 C C . ALA A 1 98 ? -7.828 -11.539 -2.393 1 86.19 98 ALA A C 1
ATOM 764 O O . ALA A 1 98 ? -7.887 -12.016 -3.529 1 86.19 98 ALA A O 1
ATOM 765 N N . VAL A 1 99 ? -7.773 -12.266 -1.277 1 89.44 99 VAL A N 1
ATOM 766 C CA . VAL A 1 99 ? -7.832 -13.727 -1.277 1 89.44 99 VAL A CA 1
ATOM 767 C C . VAL A 1 99 ? -8.461 -14.219 0.026 1 89.44 99 VAL A C 1
ATOM 769 O O . VAL A 1 99 ? -8.305 -13.586 1.072 1 89.44 99 VAL A O 1
ATOM 772 N N . ARG A 1 100 ? -9.156 -15.266 -0.129 1 86.88 100 ARG A N 1
ATOM 773 C CA . ARG A 1 100 ? -9.641 -15.867 1.109 1 86.88 100 ARG A CA 1
ATOM 774 C C . ARG A 1 100 ? -8.477 -16.359 1.964 1 86.88 100 ARG A C 1
ATOM 776 O O . ARG A 1 100 ? -7.531 -16.953 1.446 1 86.88 100 ARG A O 1
ATOM 783 N N . ARG A 1 101 ? -8.594 -16.172 3.229 1 82.25 101 ARG A N 1
ATOM 784 C CA . ARG A 1 101 ? -7.531 -16.547 4.156 1 82.25 101 ARG A CA 1
ATOM 785 C C . ARG A 1 101 ? -7.293 -18.047 4.129 1 82.25 101 ARG A C 1
ATOM 787 O O . ARG A 1 101 ? -6.152 -18.5 4.051 1 82.25 101 ARG A O 1
ATOM 794 N N . ASP A 1 102 ? -8.312 -18.766 4.273 1 86.62 102 ASP A N 1
ATOM 795 C CA . ASP A 1 102 ? -8.188 -20.219 4.309 1 86.62 102 ASP A CA 1
ATOM 796 C C . ASP A 1 102 ? -7.547 -20.75 3.025 1 86.62 102 ASP A C 1
ATOM 798 O O . ASP A 1 102 ? -6.734 -21.672 3.066 1 86.62 102 ASP A O 1
ATOM 802 N N . TYR A 1 103 ? -7.93 -20.234 1.952 1 92 103 TYR A N 1
ATOM 803 C CA . TYR A 1 103 ? -7.336 -20.641 0.686 1 92 103 TYR A CA 1
ATOM 804 C C . TYR A 1 103 ? -5.855 -20.281 0.635 1 92 103 TYR A C 1
ATOM 806 O O . TYR A 1 103 ? -5.02 -21.094 0.257 1 92 103 TYR A O 1
ATOM 814 N N . PHE A 1 104 ? -5.551 -19.062 1.037 1 91.19 104 PHE A N 1
ATOM 815 C CA . PHE A 1 104 ? -4.164 -18.625 1.073 1 91.19 104 PHE A CA 1
ATOM 816 C C . PHE A 1 104 ? -3.32 -19.547 1.945 1 91.19 104 PHE A C 1
ATOM 818 O O . PHE A 1 104 ? -2.215 -19.922 1.561 1 91.19 104 PHE A O 1
ATOM 825 N N . MET A 1 105 ? -3.867 -19.891 3.014 1 87.69 105 MET A N 1
ATOM 826 C CA . MET A 1 105 ? -3.176 -20.797 3.926 1 87.69 105 MET A CA 1
ATOM 827 C C . MET A 1 105 ? -3.021 -22.188 3.305 1 87.69 105 MET A C 1
ATOM 829 O O . MET A 1 105 ? -1.978 -22.812 3.455 1 87.69 105 MET A O 1
ATOM 833 N N . SER A 1 106 ? -4.027 -22.625 2.67 1 93.06 106 SER A N 1
ATOM 834 C CA . SER A 1 106 ? -3.971 -23.938 2.047 1 93.06 106 SER A CA 1
ATOM 835 C C . SER A 1 106 ? -2.912 -23.984 0.949 1 93.06 106 SER A C 1
ATOM 837 O O . SER A 1 106 ? -2.35 -25.047 0.669 1 93.06 106 SER A O 1
ATOM 839 N N . LEU A 1 107 ? -2.627 -22.859 0.362 1 95.06 107 LEU A N 1
ATOM 840 C CA . LEU A 1 107 ? -1.605 -22.766 -0.676 1 95.06 107 LEU A CA 1
ATOM 841 C C . LEU A 1 107 ? -0.212 -22.688 -0.062 1 95.06 107 LEU A C 1
ATOM 843 O O . LEU A 1 107 ? 0.789 -22.656 -0.783 1 95.06 107 LEU A O 1
ATOM 847 N N . GLY A 1 108 ? -0.193 -22.625 1.261 1 91.56 108 GLY A N 1
ATOM 848 C CA . GLY A 1 108 ? 1.095 -22.531 1.93 1 91.56 108 GLY A CA 1
ATOM 849 C C . GLY A 1 108 ? 1.588 -21.094 2.061 1 91.56 108 GLY A C 1
ATOM 850 O O . GLY A 1 108 ? 2.793 -20.859 2.176 1 91.56 108 GLY A O 1
ATOM 851 N N . THR A 1 109 ? 0.773 -20.156 1.922 1 88.25 109 THR A N 1
ATOM 852 C CA . THR A 1 109 ? 1.129 -18.75 2.004 1 88.25 109 THR A CA 1
ATOM 853 C C . THR A 1 109 ? 2.311 -18.422 1.093 1 88.25 109 THR A C 1
ATOM 855 O O . THR A 1 109 ? 2.559 -19.141 0.118 1 88.25 109 THR A O 1
ATOM 858 N N . TYR A 1 110 ? 2.971 -17.297 1.34 1 86.88 110 TYR A N 1
ATOM 859 C CA . TYR A 1 110 ? 4.18 -17.016 0.583 1 86.88 110 TYR A CA 1
ATOM 860 C C . TYR A 1 110 ? 5.32 -17.938 0.997 1 86.88 110 TYR A C 1
ATOM 862 O O . TYR A 1 110 ? 5.398 -18.359 2.152 1 86.88 110 TYR A O 1
ATOM 870 N N . ASP A 1 111 ? 6.117 -18.266 0.022 1 90.12 111 ASP A N 1
ATOM 871 C CA . ASP A 1 111 ? 7.379 -18.922 0.358 1 90.12 111 ASP A CA 1
ATOM 872 C C . ASP A 1 111 ? 8.172 -18.078 1.364 1 90.12 111 ASP A C 1
ATOM 874 O O . ASP A 1 111 ? 8.555 -16.953 1.078 1 90.12 111 ASP A O 1
ATOM 878 N N . PRO A 1 112 ? 8.375 -18.625 2.523 1 83.75 112 PRO A N 1
ATOM 879 C CA . PRO A 1 112 ? 9.039 -17.828 3.566 1 83.75 112 PRO A CA 1
ATOM 880 C C . PRO A 1 112 ? 10.484 -17.5 3.217 1 83.75 112 PRO A C 1
ATOM 882 O O . PRO A 1 112 ? 11.086 -16.625 3.848 1 83.75 112 PRO A O 1
ATOM 885 N N . GLN A 1 113 ? 11.016 -18.094 2.23 1 88.31 113 GLN A N 1
ATOM 886 C CA . GLN A 1 113 ? 12.414 -17.844 1.89 1 88.31 113 GLN A CA 1
ATOM 887 C C . GLN A 1 113 ? 12.539 -16.797 0.782 1 88.31 113 GLN A C 1
ATOM 889 O O . GLN A 1 113 ? 13.641 -16.453 0.36 1 88.31 113 GLN A O 1
ATOM 894 N N . LEU A 1 114 ? 11.359 -16.375 0.259 1 86.38 114 LEU A N 1
ATOM 895 C CA . LEU A 1 114 ? 11.43 -15.203 -0.604 1 86.38 114 LEU A CA 1
ATOM 896 C C . LEU A 1 114 ? 11.719 -13.945 0.209 1 86.38 114 LEU A C 1
ATOM 898 O O . LEU A 1 114 ? 11.047 -13.68 1.21 1 86.38 114 LEU A O 1
ATOM 902 N N . ASN A 1 115 ? 12.82 -13.375 -0.127 1 69.25 115 ASN A N 1
ATOM 903 C CA . ASN A 1 115 ? 13.195 -12.156 0.589 1 69.25 115 ASN A CA 1
ATOM 904 C C . ASN A 1 115 ? 12.391 -10.953 0.102 1 69.25 115 ASN A C 1
ATOM 906 O O . ASN A 1 115 ? 11.719 -11.023 -0.926 1 69.25 115 ASN A O 1
ATOM 910 N N . ILE A 1 116 ? 12.219 -9.906 0.69 1 57.88 116 ILE A N 1
ATOM 911 C CA . ILE A 1 116 ? 11.305 -8.781 0.828 1 57.88 116 ILE A CA 1
ATOM 912 C C . ILE A 1 116 ? 10.938 -8.242 -0.553 1 57.88 116 ILE A C 1
ATOM 914 O O . ILE A 1 116 ? 9.797 -7.84 -0.786 1 57.88 116 ILE A O 1
ATOM 918 N N . TRP A 1 117 ? 11.797 -8.273 -1.451 1 59.94 117 TRP A N 1
ATOM 919 C CA . TRP A 1 117 ? 11.461 -7.484 -2.629 1 59.94 117 TRP A CA 1
ATOM 920 C C . TRP A 1 117 ? 11.477 -8.344 -3.887 1 59.94 117 TRP A C 1
ATOM 922 O O . TRP A 1 117 ? 12.531 -8.852 -4.285 1 59.94 117 TRP A O 1
ATOM 932 N N . GLY A 1 118 ? 10.133 -8.82 -4.246 1 75.81 118 GLY A N 1
ATOM 933 C CA . GLY A 1 118 ? 10.109 -9.289 -5.625 1 75.81 118 GLY A CA 1
ATOM 934 C C . GLY A 1 118 ? 9.789 -10.766 -5.746 1 75.81 118 GLY A C 1
ATOM 935 O O . GLY A 1 118 ? 10.172 -11.562 -4.895 1 75.81 118 GLY A O 1
ATOM 936 N N . GLY A 1 119 ? 9.039 -11.141 -6.688 1 89.25 119 GLY A N 1
ATOM 937 C CA . GLY A 1 119 ? 8.781 -12.508 -7.094 1 89.25 119 GLY A CA 1
ATOM 938 C C . GLY A 1 119 ? 7.516 -13.086 -6.484 1 89.25 119 GLY A C 1
ATOM 939 O O . GLY A 1 119 ? 6.992 -14.094 -6.961 1 89.25 119 GLY A O 1
ATOM 940 N N . GLU A 1 120 ? 7.027 -12.469 -5.418 1 89.62 120 GLU A N 1
ATOM 941 C CA . GLU A 1 120 ? 5.867 -12.992 -4.699 1 89.62 120 GLU A CA 1
ATOM 942 C C . GLU A 1 120 ? 4.633 -13.016 -5.594 1 89.62 120 GLU A C 1
ATOM 944 O O . GLU A 1 120 ? 3.799 -13.922 -5.488 1 89.62 120 GLU A O 1
ATOM 949 N N . ASN A 1 121 ? 4.547 -11.992 -6.434 1 91.69 121 ASN A N 1
ATOM 950 C CA . ASN A 1 121 ? 3.398 -11.953 -7.332 1 91.69 121 ASN A CA 1
ATOM 951 C C . ASN A 1 121 ? 3.416 -13.109 -8.328 1 91.69 121 ASN A C 1
ATOM 953 O O . ASN A 1 121 ? 2.379 -13.711 -8.609 1 91.69 121 ASN A O 1
ATOM 957 N N . LEU A 1 122 ? 4.605 -13.43 -8.812 1 95.88 122 LEU A N 1
ATOM 958 C CA . LEU A 1 122 ? 4.742 -14.555 -9.727 1 95.88 122 LEU A CA 1
ATOM 959 C C . LEU A 1 122 ? 4.469 -15.875 -9.008 1 95.88 122 LEU A C 1
ATOM 961 O O . LEU A 1 122 ? 3.717 -16.719 -9.508 1 95.88 122 LEU A O 1
ATOM 965 N N . GLU A 1 123 ? 5.07 -16 -7.887 1 96.12 123 GLU A N 1
ATOM 966 C CA . GLU A 1 123 ? 4.887 -17.219 -7.109 1 96.12 123 GLU A CA 1
ATOM 967 C C . GLU A 1 123 ? 3.408 -17.469 -6.828 1 96.12 123 GLU A C 1
ATOM 969 O O . GLU A 1 123 ? 2.904 -18.578 -7.074 1 96.12 123 GLU A O 1
ATOM 974 N N . LEU A 1 124 ? 2.764 -16.484 -6.328 1 95.06 124 LEU A N 1
ATOM 975 C CA . LEU A 1 124 ? 1.356 -16.625 -5.973 1 95.06 124 LEU A CA 1
ATOM 976 C C . LEU A 1 124 ? 0.513 -16.922 -7.207 1 95.06 124 LEU A C 1
ATOM 978 O O . LEU A 1 124 ? -0.4 -17.75 -7.156 1 95.06 124 LEU A O 1
ATOM 982 N N . SER A 1 125 ? 0.777 -16.234 -8.266 1 97.81 125 SER A N 1
ATOM 983 C CA . SER A 1 125 ? 0.007 -16.453 -9.484 1 97.81 125 SER A CA 1
ATOM 984 C C . SER A 1 125 ? 0.201 -17.859 -10.023 1 97.81 125 SER A C 1
ATOM 986 O O . SER A 1 125 ? -0.77 -18.531 -10.367 1 97.81 125 SER A O 1
ATOM 988 N N . PHE A 1 126 ? 1.479 -18.312 -10.094 1 98.31 126 PHE A N 1
ATOM 989 C CA . PHE A 1 126 ? 1.757 -19.672 -10.562 1 98.31 126 PHE A CA 1
ATOM 990 C C . PHE A 1 126 ? 1.043 -20.703 -9.703 1 98.31 126 PHE A C 1
ATOM 992 O O . PHE A 1 126 ? 0.314 -21.547 -10.219 1 98.31 126 PHE A O 1
ATOM 999 N N . LYS A 1 127 ? 1.268 -20.578 -8.477 1 97.62 127 LYS A N 1
ATOM 1000 C CA . LYS A 1 127 ? 0.716 -21.578 -7.562 1 97.62 127 LYS A CA 1
ATOM 1001 C C . LYS A 1 127 ? -0.81 -21.578 -7.602 1 97.62 127 LYS A C 1
ATOM 1003 O O . LYS A 1 127 ? -1.439 -22.641 -7.559 1 97.62 127 LYS A O 1
ATOM 1008 N N . THR A 1 128 ? -1.418 -20.422 -7.672 1 98.06 128 THR A N 1
ATOM 1009 C CA . THR A 1 128 ? -2.873 -20.344 -7.719 1 98.06 128 THR A CA 1
ATOM 1010 C C . THR A 1 128 ? -3.414 -21.047 -8.953 1 98.06 128 THR A C 1
ATOM 1012 O O . THR A 1 128 ? -4.293 -21.906 -8.852 1 98.06 128 THR A O 1
ATOM 1015 N N . TRP A 1 129 ? -2.9 -20.688 -10.094 1 98.5 129 TRP A N 1
ATOM 1016 C CA . TRP A 1 129 ? -3.369 -21.281 -11.336 1 98.5 129 TRP A CA 1
ATOM 1017 C C . TRP A 1 129 ? -3.113 -22.797 -11.344 1 98.5 129 TRP A C 1
ATOM 1019 O O . TRP A 1 129 ? -4.008 -23.578 -11.664 1 98.5 129 TRP A O 1
ATOM 1029 N N . MET A 1 130 ? -1.974 -23.156 -11.023 1 98.62 130 MET A N 1
ATOM 1030 C CA . MET A 1 130 ? -1.541 -24.547 -11.195 1 98.62 130 MET A CA 1
ATOM 1031 C C . MET A 1 130 ? -2.17 -25.453 -10.141 1 98.62 130 MET A C 1
ATOM 1033 O O . MET A 1 130 ? -2.258 -26.656 -10.336 1 98.62 130 MET A O 1
ATOM 1037 N N . CYS A 1 131 ? -2.625 -24.891 -9.07 1 98.31 131 CYS A N 1
ATOM 1038 C CA . CYS A 1 131 ? -3.174 -25.703 -7.996 1 98.31 131 CYS A CA 1
ATOM 1039 C C . CYS A 1 131 ? -4.688 -25.578 -7.926 1 98.31 131 CYS A C 1
ATOM 1041 O O . CYS A 1 131 ? -5.285 -25.766 -6.863 1 98.31 131 CYS A O 1
ATOM 1043 N N . GLY A 1 132 ? -5.293 -25.172 -8.984 1 97.5 132 GLY A N 1
ATOM 1044 C CA . GLY A 1 132 ? -6.73 -25.344 -9.117 1 97.5 132 GLY A CA 1
ATOM 1045 C C . GLY A 1 132 ? -7.512 -24.062 -8.898 1 97.5 132 GLY A C 1
ATOM 1046 O O . GLY A 1 132 ? -8.742 -24.094 -8.836 1 97.5 132 GLY A O 1
ATOM 1047 N N . GLY A 1 133 ? -6.82 -22.922 -8.734 1 97.94 133 GLY A N 1
ATOM 1048 C CA . GLY A 1 133 ? -7.488 -21.641 -8.586 1 97.94 133 GLY A CA 1
ATOM 1049 C C . GLY A 1 133 ? -7.426 -20.781 -9.844 1 97.94 133 GLY A C 1
ATOM 1050 O O . GLY A 1 133 ? -7.18 -21.297 -10.938 1 97.94 133 GLY A O 1
ATOM 1051 N N . SER A 1 134 ? -7.766 -19.531 -9.656 1 97.62 134 SER A N 1
ATOM 1052 C CA . SER A 1 134 ? -7.656 -18.562 -10.742 1 97.62 134 SER A CA 1
ATOM 1053 C C . SER A 1 134 ? -7.238 -17.188 -10.211 1 97.62 134 SER A C 1
ATOM 1055 O O . SER A 1 134 ? -7.441 -16.875 -9.039 1 97.62 134 SER A O 1
ATOM 1057 N N . VAL A 1 135 ? -6.621 -16.5 -11.039 1 97.56 135 VAL A N 1
ATOM 1058 C CA . VAL A 1 135 ? -6.199 -15.133 -10.781 1 97.56 135 VAL A CA 1
ATOM 1059 C C . VAL A 1 135 ? -6.945 -14.18 -11.719 1 97.56 135 VAL A C 1
ATOM 1061 O O . VAL A 1 135 ? -6.898 -14.336 -12.938 1 97.56 135 VAL A O 1
ATOM 1064 N N . GLU A 1 136 ? -7.605 -13.195 -11.086 1 95.62 136 GLU A N 1
ATOM 1065 C CA . GLU A 1 136 ? -8.508 -12.391 -11.906 1 95.62 136 GLU A CA 1
ATOM 1066 C C . GLU A 1 136 ? -8.398 -10.914 -11.562 1 95.62 136 GLU A C 1
ATOM 1068 O O . GLU A 1 136 ? -8.156 -10.555 -10.406 1 95.62 136 GLU A O 1
ATOM 1073 N N . ILE A 1 137 ? -8.594 -10.133 -12.578 1 92.56 137 ILE A N 1
ATOM 1074 C CA . ILE A 1 137 ? -8.797 -8.695 -12.43 1 92.56 137 ILE A CA 1
ATOM 1075 C C . ILE A 1 137 ? -10.266 -8.352 -12.656 1 92.56 137 ILE A C 1
ATOM 1077 O O . ILE A 1 137 ? -10.867 -8.789 -13.641 1 92.56 137 ILE A O 1
ATOM 1081 N N . LEU A 1 138 ? -10.844 -7.637 -11.734 1 89.31 138 LEU A N 1
ATOM 1082 C CA . LEU A 1 138 ? -12.25 -7.281 -11.836 1 89.31 138 LEU A CA 1
ATOM 1083 C C . LEU A 1 138 ? -12.422 -5.844 -12.32 1 89.31 138 LEU A C 1
ATOM 1085 O O . LEU A 1 138 ? -12.227 -4.898 -11.547 1 89.31 138 LEU A O 1
ATOM 1089 N N . PRO A 1 139 ? -12.82 -5.688 -13.562 1 84.56 139 PRO A N 1
ATOM 1090 C CA . PRO A 1 139 ? -12.93 -4.336 -14.125 1 84.56 139 PRO A CA 1
ATOM 1091 C C . PRO A 1 139 ? -13.984 -3.486 -13.414 1 84.56 139 PRO A C 1
ATOM 1093 O O . PRO A 1 139 ? -13.922 -2.256 -13.461 1 84.56 139 PRO A O 1
ATOM 1096 N N . CYS A 1 140 ? -14.945 -4.094 -12.758 1 80.81 140 CYS A N 1
ATOM 1097 C CA . CYS A 1 140 ? -15.984 -3.352 -12.055 1 80.81 140 CYS A CA 1
ATOM 1098 C C . CYS A 1 140 ? -15.453 -2.787 -10.742 1 80.81 140 CYS A C 1
ATOM 1100 O O . CYS A 1 140 ? -16.109 -1.959 -10.109 1 80.81 140 CYS A O 1
ATOM 1102 N N . SER A 1 141 ? -14.359 -3.279 -10.289 1 80.5 141 SER A N 1
ATOM 1103 C CA . SER A 1 141 ? -13.617 -2.729 -9.156 1 80.5 141 SER A CA 1
ATOM 1104 C C . SER A 1 141 ? -12.438 -1.882 -9.625 1 80.5 141 SER A C 1
ATOM 1106 O O . SER A 1 141 ? -11.508 -2.395 -10.242 1 80.5 141 SER A O 1
ATOM 1108 N N . ARG A 1 142 ? -12.484 -0.603 -9.273 1 76.38 142 ARG A N 1
ATOM 1109 C CA . ARG A 1 142 ? -11.43 0.267 -9.797 1 76.38 142 ARG A CA 1
ATOM 1110 C C . ARG A 1 142 ? -10.773 1.065 -8.672 1 76.38 142 ARG A C 1
ATOM 1112 O O . ARG A 1 142 ? -11.461 1.541 -7.762 1 76.38 142 ARG A O 1
ATOM 1119 N N . VAL A 1 143 ? -9.461 0.998 -8.758 1 74.5 143 VAL A N 1
ATOM 1120 C CA . VAL A 1 143 ? -8.656 1.783 -7.824 1 74.5 143 VAL A CA 1
ATOM 1121 C C . VAL A 1 143 ? -7.652 2.635 -8.602 1 74.5 143 VAL A C 1
ATOM 1123 O O . VAL A 1 143 ? -7.113 2.197 -9.617 1 74.5 143 VAL A O 1
ATOM 1126 N N . GLY A 1 144 ? -7.469 3.82 -8.055 1 70.44 144 GLY A N 1
ATOM 1127 C CA . GLY A 1 144 ? -6.457 4.684 -8.641 1 70.44 144 GLY A CA 1
ATOM 1128 C C . GLY A 1 144 ? -5.094 4.531 -7.988 1 70.44 144 GLY A C 1
ATOM 1129 O O . GLY A 1 144 ? -5 4.344 -6.773 1 70.44 144 GLY A O 1
ATOM 1130 N N . HIS A 1 145 ? -4.098 4.477 -8.727 1 66.06 145 HIS A N 1
ATOM 1131 C CA . HIS A 1 145 ? -2.727 4.422 -8.234 1 66.06 145 HIS A CA 1
ATOM 1132 C C . HIS A 1 145 ? -1.919 5.621 -8.719 1 66.06 145 HIS A C 1
ATOM 1134 O O . HIS A 1 145 ? -1.957 5.965 -9.898 1 66.06 145 HIS A O 1
ATOM 1140 N N . VAL A 1 146 ? -1.375 6.301 -7.742 1 57.91 146 VAL A N 1
ATOM 1141 C CA . VAL A 1 146 ? -0.426 7.352 -8.094 1 57.91 146 VAL A CA 1
ATOM 1142 C C . VAL A 1 146 ? 0.974 6.758 -8.234 1 57.91 146 VAL A C 1
ATOM 1144 O O . VAL A 1 146 ? 1.503 6.168 -7.289 1 57.91 146 VAL A O 1
ATOM 1147 N N . PHE A 1 147 ? 1.32 6.473 -9.523 1 49.38 147 PHE A N 1
ATOM 1148 C CA . PHE A 1 147 ? 2.67 5.969 -9.742 1 49.38 147 PHE A CA 1
ATOM 1149 C C . PHE A 1 147 ? 3.701 7.074 -9.539 1 49.38 147 PHE A C 1
ATOM 1151 O O . PHE A 1 147 ? 3.5 8.203 -9.992 1 49.38 147 PHE A O 1
ATOM 1158 N N . ARG A 1 148 ? 4.348 6.938 -8.367 1 45.97 148 ARG A N 1
ATOM 1159 C CA . ARG A 1 148 ? 5.473 7.859 -8.234 1 45.97 148 ARG A CA 1
ATOM 1160 C C . ARG A 1 148 ? 6.426 7.738 -9.422 1 45.97 148 ARG A C 1
ATOM 1162 O O . ARG A 1 148 ? 6.621 6.645 -9.953 1 45.97 148 ARG A O 1
ATOM 1169 N N . SER A 1 149 ? 6.367 8.789 -10.25 1 39.12 149 SER A N 1
ATOM 1170 C CA . SER A 1 149 ? 7.328 8.758 -11.352 1 39.12 149 SER A CA 1
ATOM 1171 C C . SER A 1 149 ? 8.562 7.945 -10.977 1 39.12 149 SER A C 1
ATOM 1173 O O . SER A 1 149 ? 8.812 7.691 -9.797 1 39.12 149 SER A O 1
ATOM 1175 N N . SER A 1 150 ? 9.609 7.852 -11.883 1 34.81 150 SER A N 1
ATOM 1176 C CA . SER A 1 150 ? 10.812 7.027 -11.953 1 34.81 150 SER A CA 1
ATOM 1177 C C . SER A 1 150 ? 11.578 7.07 -10.633 1 34.81 150 SER A C 1
ATOM 1179 O O . SER A 1 150 ? 11.953 8.141 -10.164 1 34.81 150 SER A O 1
ATOM 1181 N N . LEU A 1 151 ? 11.156 6.539 -9.594 1 34.12 151 LEU A N 1
ATOM 1182 C CA . LEU A 1 151 ? 12.328 6.367 -8.742 1 34.12 151 LEU A CA 1
ATOM 1183 C C . LEU A 1 151 ? 13.555 6 -9.57 1 34.12 151 LEU A C 1
ATOM 1185 O O . LEU A 1 151 ? 13.461 5.195 -10.5 1 34.12 151 LEU A O 1
ATOM 1189 N N . PRO A 1 152 ? 14.445 6.898 -9.719 1 35.03 152 PRO A N 1
ATOM 1190 C CA . PRO A 1 152 ? 15.688 6.219 -10.094 1 35.03 152 PRO A CA 1
ATOM 1191 C C . PRO A 1 152 ? 15.945 4.965 -9.258 1 35.03 152 PRO A C 1
ATOM 1193 O O . PRO A 1 152 ? 16.234 5.07 -8.062 1 35.03 152 PRO A O 1
ATOM 1196 N N . TYR A 1 153 ? 15.008 4.086 -9.172 1 35.88 153 TYR A N 1
ATOM 1197 C CA . TYR A 1 153 ? 15.367 2.838 -8.508 1 35.88 153 TYR A CA 1
ATOM 1198 C C . TYR A 1 153 ? 16.797 2.424 -8.852 1 35.88 153 TYR A C 1
ATOM 1200 O O . TYR A 1 153 ? 17.062 1.952 -9.961 1 35.88 153 TYR A O 1
ATOM 1208 N N . THR A 1 154 ? 17.594 3.258 -8.602 1 36.44 154 THR A N 1
ATOM 1209 C CA . THR A 1 154 ? 18.875 2.58 -8.68 1 36.44 154 THR A CA 1
ATOM 1210 C C . THR A 1 154 ? 18.875 1.324 -7.816 1 36.44 154 THR A C 1
ATOM 1212 O O . THR A 1 154 ? 18.688 1.399 -6.602 1 36.44 154 THR A O 1
ATOM 1215 N N . PHE A 1 155 ? 18.422 0.31 -8.406 1 42.31 155 PHE A N 1
ATOM 1216 C CA . PHE A 1 155 ? 18.625 -1.001 -7.801 1 42.31 155 PHE A CA 1
ATOM 1217 C C . PHE A 1 155 ? 20.016 -1.108 -7.191 1 42.31 155 PHE A C 1
ATOM 1219 O O . PHE A 1 155 ? 21.016 -0.977 -7.895 1 42.31 155 PHE A O 1
ATOM 1226 N N . THR A 1 156 ? 20.047 -0.834 -6.016 1 45.78 156 THR A N 1
ATOM 1227 C CA . THR A 1 156 ? 21.344 -1.127 -5.434 1 45.78 156 THR A CA 1
ATOM 1228 C C . THR A 1 156 ? 21.719 -2.59 -5.652 1 45.78 156 THR A C 1
ATOM 1230 O O . THR A 1 156 ? 20.844 -3.441 -5.816 1 45.78 156 THR A O 1
ATOM 1233 N N . GLU A 1 157 ? 22.906 -2.85 -6.039 1 50.41 157 GLU A N 1
ATOM 1234 C CA . GLU A 1 157 ? 23.453 -4.18 -6.285 1 50.41 157 GLU A CA 1
ATOM 1235 C C . GLU A 1 157 ? 22.828 -5.215 -5.352 1 50.41 157 GLU A C 1
ATOM 1237 O O . GLU A 1 157 ? 22.484 -6.32 -5.777 1 50.41 157 GLU A O 1
ATOM 1242 N N . GLY A 1 158 ? 22.547 -4.848 -4.184 1 61.16 158 GLY A N 1
ATOM 1243 C CA . GLY A 1 158 ? 21.984 -5.773 -3.213 1 61.16 158 GLY A CA 1
ATOM 1244 C C . GLY A 1 158 ? 20.531 -6.121 -3.486 1 61.16 158 GLY A C 1
ATOM 1245 O O . GLY A 1 158 ? 20.156 -7.289 -3.42 1 61.16 158 GLY A O 1
ATOM 1246 N N . ARG A 1 159 ? 19.875 -5.285 -4.023 1 65.19 159 ARG A N 1
ATOM 1247 C CA . ARG A 1 159 ? 18.469 -5.523 -4.316 1 65.19 159 ARG A CA 1
ATOM 1248 C C . ARG A 1 159 ? 18.297 -6.379 -5.566 1 65.19 159 ARG A C 1
ATOM 1250 O O . ARG A 1 159 ? 17.453 -7.27 -5.609 1 65.19 159 ARG A O 1
ATOM 1257 N N . GLU A 1 160 ? 19.156 -6.098 -6.41 1 74.19 160 GLU A N 1
ATOM 1258 C CA . GLU A 1 160 ? 19.078 -6.855 -7.656 1 74.19 160 GLU A CA 1
ATOM 1259 C C . GLU A 1 160 ? 19.391 -8.328 -7.43 1 74.19 160 GLU A C 1
ATOM 1261 O O . GLU A 1 160 ? 18.734 -9.203 -8 1 74.19 160 GLU A O 1
ATOM 1266 N N . LYS A 1 161 ? 20.344 -8.5 -6.602 1 80.06 161 LYS A N 1
ATOM 1267 C CA . LYS A 1 161 ? 20.703 -9.875 -6.301 1 80.06 161 LYS A CA 1
ATOM 1268 C C . LYS A 1 161 ? 19.594 -10.586 -5.539 1 80.06 161 LYS A C 1
ATOM 1270 O O . LYS A 1 161 ? 19.328 -11.766 -5.777 1 80.06 161 LYS A O 1
ATOM 1275 N N . THR A 1 162 ? 18.969 -9.859 -4.688 1 83 162 THR A N 1
ATOM 1276 C CA . THR A 1 162 ? 17.875 -10.43 -3.908 1 83 162 THR A CA 1
ATOM 1277 C C . THR A 1 162 ? 16.688 -10.781 -4.809 1 83 162 THR A C 1
ATOM 1279 O O . THR A 1 162 ? 16.109 -11.867 -4.688 1 83 162 THR A O 1
ATOM 1282 N N . VAL A 1 163 ? 16.453 -9.922 -5.672 1 86.5 163 VAL A N 1
ATOM 1283 C CA . VAL A 1 163 ? 15.344 -10.164 -6.586 1 86.5 163 VAL A CA 1
ATOM 1284 C C . VAL A 1 163 ? 15.664 -11.352 -7.484 1 86.5 163 VAL A C 1
ATOM 1286 O O . VAL A 1 163 ? 14.812 -12.219 -7.699 1 86.5 163 VAL A O 1
ATOM 1289 N N . LEU A 1 164 ? 16.859 -11.359 -7.945 1 90.81 164 LEU A N 1
ATOM 1290 C CA . LEU A 1 164 ? 17.281 -12.469 -8.805 1 90.81 164 LEU A CA 1
ATOM 1291 C C . LEU A 1 164 ? 17.172 -13.797 -8.062 1 90.81 164 LEU A C 1
ATOM 1293 O O . LEU A 1 164 ? 16.703 -14.789 -8.625 1 90.81 164 LEU A O 1
ATOM 1297 N N . ARG A 1 165 ? 17.609 -13.805 -6.879 1 93.5 165 ARG A N 1
ATOM 1298 C CA . ARG A 1 165 ? 17.516 -15.008 -6.059 1 93.5 165 ARG A CA 1
ATOM 1299 C C . ARG A 1 165 ? 16.062 -15.445 -5.883 1 93.5 165 ARG A C 1
ATOM 1301 O O . ARG A 1 165 ? 15.75 -16.625 -6.004 1 93.5 165 ARG A O 1
ATOM 1308 N N . ASN A 1 166 ? 15.227 -14.508 -5.566 1 93.62 166 ASN A N 1
ATOM 1309 C CA . ASN A 1 166 ? 13.805 -14.805 -5.402 1 93.62 166 ASN A CA 1
ATOM 1310 C C . ASN A 1 166 ? 13.211 -15.414 -6.672 1 93.62 166 ASN A C 1
ATOM 1312 O O . ASN A 1 166 ? 12.508 -16.422 -6.609 1 93.62 166 ASN A O 1
ATOM 1316 N N . LEU A 1 167 ? 13.562 -14.828 -7.754 1 95.75 167 LEU A N 1
ATOM 1317 C CA . LEU A 1 167 ? 13.008 -15.281 -9.023 1 95.75 167 LEU A CA 1
ATOM 1318 C C . LEU A 1 167 ? 13.531 -16.672 -9.375 1 95.75 167 LEU A C 1
ATOM 1320 O O . LEU A 1 167 ? 12.781 -17.5 -9.898 1 95.75 167 LEU A O 1
ATOM 1324 N N . ALA A 1 168 ? 14.781 -16.828 -9.109 1 96.44 168 ALA A N 1
ATOM 1325 C CA . ALA A 1 168 ? 15.352 -18.141 -9.367 1 96.44 168 ALA A CA 1
ATOM 1326 C C . ALA A 1 168 ? 14.664 -19.219 -8.523 1 96.44 168 ALA A C 1
ATOM 1328 O O . ALA A 1 168 ? 14.422 -20.328 -9 1 96.44 168 ALA A O 1
ATOM 1329 N N . ARG A 1 169 ? 14.359 -18.859 -7.328 1 96.75 169 ARG A N 1
ATOM 1330 C CA . ARG A 1 169 ? 13.656 -19.766 -6.43 1 96.75 169 ARG A CA 1
ATOM 1331 C C . ARG A 1 169 ? 12.242 -20.062 -6.926 1 96.75 169 ARG A C 1
ATOM 1333 O O . ARG A 1 169 ? 11.805 -21.203 -6.945 1 96.75 169 ARG A O 1
ATOM 1340 N N . VAL A 1 170 ? 11.609 -19.078 -7.336 1 97.69 170 VAL A N 1
ATOM 1341 C CA . VAL A 1 170 ? 10.266 -19.234 -7.887 1 97.69 170 VAL A CA 1
ATOM 1342 C C . VAL A 1 170 ? 10.32 -20.141 -9.109 1 97.69 170 VAL A C 1
ATOM 1344 O O . VAL A 1 170 ? 9.508 -21.062 -9.234 1 97.69 170 VAL A O 1
ATOM 1347 N N . ALA A 1 171 ? 11.266 -19.875 -9.945 1 97.38 171 ALA A N 1
ATOM 1348 C CA . ALA A 1 171 ? 11.422 -20.703 -11.141 1 97.38 171 ALA A CA 1
ATOM 1349 C C . ALA A 1 171 ? 11.68 -22.156 -10.773 1 97.38 171 ALA A C 1
ATOM 1351 O O . ALA A 1 171 ? 11.062 -23.062 -11.328 1 97.38 171 ALA A O 1
ATOM 1352 N N . GLY A 1 172 ? 12.523 -22.344 -9.883 1 97.38 172 GLY A N 1
ATOM 1353 C CA . GLY A 1 172 ? 12.906 -23.688 -9.469 1 97.38 172 GLY A CA 1
ATOM 1354 C C . GLY A 1 172 ? 11.75 -24.5 -8.914 1 97.38 172 GLY A C 1
ATOM 1355 O O . GLY A 1 172 ? 11.688 -25.719 -9.109 1 97.38 172 GLY A O 1
ATOM 1356 N N . VAL A 1 173 ? 10.859 -23.844 -8.312 1 98.25 173 VAL A N 1
ATOM 1357 C CA . VAL A 1 173 ? 9.75 -24.531 -7.672 1 98.25 173 VAL A CA 1
ATOM 1358 C C . VAL A 1 173 ? 8.625 -24.75 -8.68 1 98.25 173 VAL A C 1
ATOM 1360 O O . VAL A 1 173 ? 8.008 -25.812 -8.711 1 98.25 173 VAL A O 1
ATOM 1363 N N . TRP A 1 174 ? 8.414 -23.781 -9.539 1 98.38 174 TRP A N 1
ATOM 1364 C CA . TRP A 1 174 ? 7.102 -23.766 -10.164 1 98.38 174 TRP A CA 1
ATOM 1365 C C . TRP A 1 174 ? 7.211 -23.969 -11.672 1 98.38 174 TRP A C 1
ATOM 1367 O O . TRP A 1 174 ? 6.227 -24.312 -12.336 1 98.38 174 TRP A O 1
ATOM 1377 N N . MET A 1 175 ? 8.367 -23.812 -12.242 1 97.88 175 MET A N 1
ATOM 1378 C CA . MET A 1 175 ? 8.406 -23.719 -13.703 1 97.88 175 MET A CA 1
ATOM 1379 C C . MET A 1 175 ? 8.891 -25.016 -14.32 1 97.88 175 MET A C 1
ATOM 1381 O O . MET A 1 175 ? 9.094 -25.109 -15.531 1 97.88 175 MET A O 1
ATOM 1385 N N . ASP A 1 176 ? 9.117 -26.078 -13.5 1 97.06 176 ASP A N 1
ATOM 1386 C CA . ASP A 1 176 ? 9.602 -27.359 -14 1 97.06 176 ASP A CA 1
ATOM 1387 C C . ASP A 1 176 ? 10.828 -27.188 -14.891 1 97.06 176 ASP A C 1
ATOM 1389 O O . ASP A 1 176 ? 11.781 -26.5 -14.508 1 97.06 176 ASP A O 1
ATOM 1393 N N . SER A 1 177 ? 10.891 -27.891 -16.016 1 96 177 SER A N 1
ATOM 1394 C CA . SER A 1 177 ? 12.062 -27.812 -16.875 1 96 177 SER A CA 1
ATOM 1395 C C . SER A 1 177 ? 12.203 -26.438 -17.516 1 96 177 SER A C 1
ATOM 1397 O O . SER A 1 177 ? 13.273 -26.078 -18 1 96 177 SER A O 1
ATOM 1399 N N . TYR A 1 178 ? 11.18 -25.656 -17.5 1 96.06 178 TYR A N 1
ATOM 1400 C CA . TYR A 1 178 ? 11.234 -24.312 -18.094 1 96.06 178 TYR A CA 1
ATOM 1401 C C . TYR A 1 178 ? 12.062 -23.375 -17.234 1 96.06 178 TYR A C 1
ATOM 1403 O O . TYR A 1 178 ? 12.445 -22.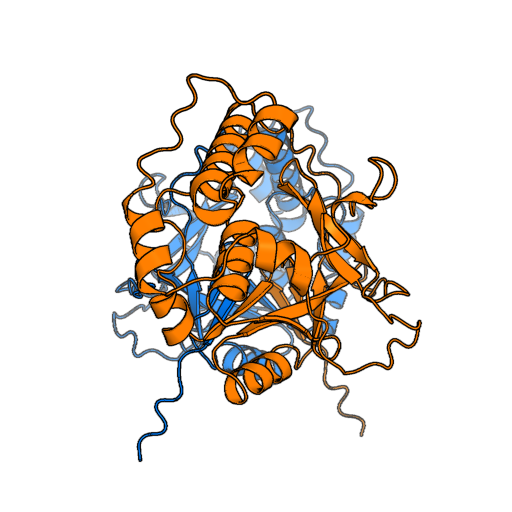281 -17.688 1 96.06 178 TYR A O 1
ATOM 1411 N N . ALA A 1 179 ? 12.297 -23.75 -16.016 1 95.94 179 ALA A N 1
ATOM 1412 C CA . ALA A 1 179 ? 13.18 -22.953 -15.172 1 95.94 179 ALA A CA 1
ATOM 1413 C C . ALA A 1 179 ? 14.516 -22.703 -15.859 1 95.94 179 ALA A C 1
ATOM 1415 O O . ALA A 1 179 ? 15.125 -21.641 -15.68 1 95.94 179 ALA A O 1
ATOM 1416 N N . ASP A 1 180 ? 14.938 -23.641 -16.625 1 94.5 180 ASP A N 1
ATOM 1417 C CA . ASP A 1 180 ? 16.219 -23.531 -17.312 1 94.5 180 ASP A CA 1
ATOM 1418 C C . ASP A 1 180 ? 16.219 -22.359 -18.297 1 94.5 180 ASP A C 1
ATOM 1420 O O . ASP A 1 180 ? 17.266 -21.734 -18.516 1 94.5 180 ASP A O 1
ATOM 1424 N N . ILE A 1 181 ? 15.078 -22.141 -18.875 1 93.62 181 ILE A N 1
ATOM 1425 C CA . ILE A 1 181 ? 14.969 -21.016 -19.797 1 93.62 181 ILE A CA 1
ATOM 1426 C C . ILE A 1 181 ? 15.219 -19.703 -19.031 1 93.62 181 ILE A C 1
ATOM 1428 O O . ILE A 1 181 ? 15.961 -18.844 -19.5 1 93.62 181 ILE A O 1
ATOM 1432 N N . PHE A 1 182 ? 14.617 -19.578 -17.891 1 94.81 182 PHE A N 1
ATOM 1433 C CA . PHE A 1 182 ? 14.844 -18.391 -17.062 1 94.81 182 PHE A CA 1
ATOM 1434 C C . PHE A 1 182 ? 16.312 -18.281 -16.656 1 94.81 182 PHE A C 1
ATOM 1436 O O . PHE A 1 182 ? 16.922 -17.219 -16.781 1 94.81 182 PHE A O 1
ATOM 1443 N N . TYR A 1 183 ? 16.859 -19.391 -16.125 1 94.31 183 TYR A N 1
ATOM 1444 C CA . TYR A 1 183 ? 18.25 -19.391 -15.68 1 94.31 183 TYR A CA 1
ATOM 1445 C C . TYR A 1 183 ? 19.188 -18.938 -16.797 1 94.31 183 TYR A C 1
ATOM 1447 O O . TYR A 1 183 ? 20.109 -18.172 -16.547 1 94.31 183 TYR A O 1
ATOM 1455 N N . ALA A 1 184 ? 18.938 -19.375 -17.953 1 92.62 184 ALA A N 1
ATOM 1456 C CA . ALA A 1 184 ? 19.75 -18.984 -19.109 1 92.62 184 ALA A CA 1
ATOM 1457 C C . ALA A 1 184 ? 19.531 -17.516 -19.469 1 92.62 184 ALA A C 1
ATOM 1459 O O . ALA A 1 184 ? 20.484 -16.797 -19.75 1 92.62 184 ALA A O 1
ATOM 1460 N N . ALA A 1 185 ? 18.312 -17.125 -19.453 1 90.69 185 ALA A N 1
ATOM 1461 C CA . ALA A 1 185 ? 17.938 -15.773 -19.875 1 90.69 185 ALA A CA 1
ATOM 1462 C C . ALA A 1 185 ? 18.594 -14.719 -18.984 1 90.69 185 ALA A C 1
ATOM 1464 O O . ALA A 1 185 ? 18.938 -13.633 -19.453 1 90.69 185 ALA A O 1
ATOM 1465 N N . VAL A 1 186 ? 18.781 -15.031 -17.75 1 91.88 186 VAL A N 1
ATOM 1466 C CA . VAL A 1 186 ? 19.312 -14.031 -16.828 1 91.88 186 VAL A CA 1
ATOM 1467 C C . VAL A 1 186 ? 20.781 -14.32 -16.547 1 91.88 186 VAL A C 1
ATOM 1469 O O . VAL A 1 186 ? 21.406 -13.641 -15.734 1 91.88 186 VAL A O 1
ATOM 1472 N N . ASN A 1 187 ? 21.312 -15.266 -17.219 1 92 187 ASN A N 1
ATOM 1473 C CA . ASN A 1 187 ? 22.688 -15.695 -16.938 1 92 187 ASN A CA 1
ATOM 1474 C C . ASN A 1 187 ? 22.891 -15.898 -15.438 1 92 187 ASN A C 1
ATOM 1476 O O . ASN A 1 187 ? 23.812 -15.328 -14.852 1 92 187 ASN A O 1
ATOM 1480 N N . LEU A 1 188 ? 22.078 -16.766 -14.883 1 91.88 188 LEU A N 1
ATOM 1481 C CA . LEU A 1 188 ? 22.094 -16.984 -13.438 1 91.88 188 LEU A CA 1
ATOM 1482 C C . LEU A 1 188 ? 23.469 -17.438 -12.977 1 91.88 188 LEU A C 1
ATOM 1484 O O . LEU A 1 188 ? 24.031 -18.406 -13.516 1 91.88 188 LEU A O 1
ATOM 1488 N N . PRO A 1 189 ? 23.922 -16.75 -12.008 1 92.5 189 PRO A N 1
ATOM 1489 C CA . PRO A 1 189 ? 25.203 -17.188 -11.469 1 92.5 189 PRO A CA 1
ATOM 1490 C C . PRO A 1 189 ? 25.156 -18.594 -10.883 1 92.5 189 PRO A C 1
ATOM 1492 O O . PRO A 1 189 ? 24.219 -18.938 -10.156 1 92.5 189 PRO A O 1
ATOM 1495 N N . SER A 1 190 ? 26.109 -19.359 -11.203 1 89.38 190 SER A N 1
ATOM 1496 C CA . SER A 1 190 ? 26.125 -20.75 -10.789 1 89.38 190 SER A CA 1
ATOM 1497 C C . SER A 1 190 ? 26.25 -20.875 -9.273 1 89.38 190 SER A C 1
ATOM 1499 O O . SER A 1 190 ? 25.812 -21.875 -8.688 1 89.38 190 SER A O 1
ATOM 1501 N N . ASP A 1 191 ? 26.734 -19.844 -8.648 1 90.88 191 ASP A N 1
ATOM 1502 C CA . ASP A 1 191 ? 26.984 -19.922 -7.211 1 90.88 191 ASP A CA 1
ATOM 1503 C C . ASP A 1 191 ? 25.859 -19.234 -6.43 1 90.88 191 ASP A C 1
ATOM 1505 O O . ASP A 1 191 ? 25.953 -19.094 -5.207 1 90.88 191 ASP A O 1
ATOM 1509 N N . LEU A 1 192 ? 24.859 -18.875 -7.145 1 92.56 192 LEU A N 1
ATOM 1510 C CA . LEU A 1 192 ? 23.766 -18.25 -6.43 1 92.56 192 LEU A CA 1
ATOM 1511 C C . LEU A 1 192 ? 22.984 -19.266 -5.609 1 92.56 192 LEU A C 1
ATOM 1513 O O . LEU A 1 192 ? 22.469 -20.234 -6.164 1 92.56 192 LEU A O 1
ATOM 1517 N N . ASP A 1 193 ? 22.922 -19.062 -4.328 1 92.56 193 ASP A N 1
ATOM 1518 C CA . ASP A 1 193 ? 22.188 -19.938 -3.436 1 92.56 193 ASP A CA 1
ATOM 1519 C C . ASP A 1 193 ? 20.719 -19.516 -3.334 1 92.56 193 ASP A C 1
ATOM 1521 O O . ASP A 1 193 ? 20.406 -18.516 -2.682 1 92.56 193 ASP A O 1
ATOM 1525 N N . ILE A 1 194 ? 19.922 -20.25 -3.904 1 93.19 194 ILE A N 1
ATOM 1526 C CA . ILE A 1 194 ? 18.516 -19.891 -3.922 1 93.19 194 ILE A CA 1
ATOM 1527 C C . ILE A 1 194 ? 17.797 -20.5 -2.715 1 93.19 194 ILE A C 1
ATOM 1529 O O . ILE A 1 194 ? 16.594 -20.344 -2.551 1 93.19 194 ILE A O 1
ATOM 1533 N N . GLY A 1 195 ? 18.5 -21.234 -1.879 1 93.88 195 GLY A N 1
ATOM 1534 C CA . GLY A 1 195 ? 17.922 -21.875 -0.708 1 93.88 195 GLY A CA 1
ATOM 1535 C C . GLY A 1 195 ? 17.312 -23.219 -1.012 1 93.88 195 GLY A C 1
ATOM 1536 O O . GLY A 1 195 ? 17.141 -23.594 -2.178 1 93.88 195 GLY A O 1
ATOM 1537 N N . ASP A 1 196 ? 16.984 -23.938 0.034 1 95.75 196 ASP A N 1
ATOM 1538 C CA . ASP A 1 196 ? 16.344 -25.25 -0.102 1 95.75 196 ASP A CA 1
ATOM 1539 C C . ASP A 1 196 ? 14.898 -25.109 -0.578 1 95.75 196 ASP A C 1
ATOM 1541 O O . ASP A 1 196 ? 14.086 -24.438 0.07 1 95.75 196 ASP A O 1
ATOM 1545 N N . ILE A 1 197 ? 14.633 -25.734 -1.707 1 97 197 ILE A N 1
ATOM 1546 C CA . ILE A 1 197 ? 13.297 -25.578 -2.252 1 97 197 ILE A CA 1
ATOM 1547 C C . ILE A 1 197 ? 12.5 -26.875 -2.066 1 97 197 ILE A C 1
ATOM 1549 O O . ILE A 1 197 ? 11.383 -27 -2.564 1 97 197 ILE A O 1
ATOM 1553 N N . SER A 1 198 ? 13 -27.844 -1.345 1 97.19 198 SER A N 1
ATOM 1554 C CA . SER A 1 198 ? 12.391 -29.156 -1.217 1 97.19 198 SER A CA 1
ATOM 1555 C C . SER A 1 198 ? 11.016 -29.078 -0.564 1 97.19 198 SER A C 1
ATOM 1557 O O . SER A 1 198 ? 10.086 -29.766 -0.973 1 97.19 198 SER A O 1
ATOM 1559 N N . GLU A 1 199 ? 10.891 -28.25 0.387 1 96.5 199 GLU A N 1
ATOM 1560 C CA . GLU A 1 199 ? 9.617 -28.109 1.078 1 96.5 199 GLU A CA 1
ATOM 1561 C C . GLU A 1 199 ? 8.547 -27.547 0.148 1 96.5 199 GLU A C 1
ATOM 1563 O O . GLU A 1 199 ? 7.383 -27.953 0.215 1 96.5 199 GLU A O 1
ATOM 1568 N N . ARG A 1 200 ? 8.953 -26.641 -0.674 1 97.38 200 ARG A N 1
ATOM 1569 C CA . ARG A 1 200 ? 7.996 -26.047 -1.598 1 97.38 200 ARG A CA 1
ATOM 1570 C C . ARG A 1 200 ? 7.629 -27.016 -2.715 1 97.38 200 ARG A C 1
ATOM 1572 O O . ARG A 1 200 ? 6.484 -27.031 -3.178 1 97.38 200 ARG A O 1
ATOM 1579 N N . ILE A 1 201 ? 8.602 -27.812 -3.115 1 97.81 201 ILE A N 1
ATOM 1580 C CA . ILE A 1 201 ? 8.32 -28.859 -4.102 1 97.81 201 ILE A CA 1
ATOM 1581 C C . ILE A 1 201 ? 7.344 -29.875 -3.516 1 97.81 201 ILE A C 1
ATOM 1583 O O . ILE A 1 201 ? 6.414 -30.312 -4.195 1 97.81 201 ILE A O 1
ATOM 1587 N N . GLN A 1 202 ? 7.562 -30.188 -2.271 1 97.88 202 GLN A N 1
ATOM 1588 C CA . GLN A 1 202 ? 6.66 -31.109 -1.604 1 97.88 202 GLN A CA 1
ATOM 1589 C C . GLN A 1 202 ? 5.258 -30.531 -1.471 1 97.88 202 GLN A C 1
ATOM 1591 O O . GLN A 1 202 ? 4.262 -31.234 -1.648 1 97.88 202 GLN A O 1
ATOM 1596 N N . LEU A 1 203 ? 5.199 -29.328 -1.124 1 97.31 203 LEU A N 1
ATOM 1597 C CA . LEU A 1 203 ? 3.914 -28.641 -1.054 1 97.31 203 LEU A CA 1
ATOM 1598 C C . LEU A 1 203 ? 3.184 -28.719 -2.391 1 97.31 203 LEU A C 1
ATOM 1600 O O . LEU A 1 203 ? 1.99 -29.016 -2.434 1 97.31 203 LEU A O 1
ATOM 1604 N N . ARG A 1 204 ? 3.893 -28.438 -3.42 1 98 204 ARG A N 1
ATOM 1605 C CA . ARG A 1 204 ? 3.348 -28.5 -4.773 1 98 204 ARG A CA 1
ATOM 1606 C C . ARG A 1 204 ? 2.791 -29.875 -5.082 1 98 204 ARG A C 1
ATOM 1608 O O . ARG A 1 204 ? 1.703 -30 -5.648 1 98 204 ARG A O 1
ATOM 1615 N N . LYS A 1 205 ? 3.486 -30.875 -4.723 1 97.69 205 LYS A N 1
ATOM 1616 C CA . LYS A 1 205 ? 3.037 -32.25 -4.922 1 97.69 205 LYS A CA 1
ATOM 1617 C C . LYS A 1 205 ? 1.791 -32.531 -4.094 1 97.69 205 LYS A C 1
ATOM 1619 O O . LYS A 1 205 ? 0.833 -33.125 -4.594 1 97.69 205 LYS A O 1
ATOM 1624 N N . ASN A 1 206 ? 1.814 -32.125 -2.832 1 98 206 ASN A N 1
ATOM 1625 C CA . ASN A 1 206 ? 0.687 -32.344 -1.937 1 98 206 ASN A CA 1
ATOM 1626 C C . ASN A 1 206 ? -0.587 -31.688 -2.457 1 98 206 ASN A C 1
ATOM 1628 O O . ASN A 1 206 ? -1.686 -32.219 -2.266 1 98 206 ASN A O 1
ATOM 1632 N N . LEU A 1 207 ? -0.381 -30.594 -3.115 1 97.88 207 LEU A N 1
ATOM 1633 C CA . LEU A 1 207 ? -1.513 -29.828 -3.625 1 97.88 207 LEU A CA 1
ATOM 1634 C C . LEU A 1 207 ? -1.969 -30.359 -4.977 1 97.88 207 LEU A C 1
ATOM 1636 O O . LEU A 1 207 ? -2.984 -29.922 -5.516 1 97.88 207 LEU A O 1
ATOM 1640 N N . LYS A 1 208 ? -1.188 -31.281 -5.547 1 98.19 208 LYS A N 1
ATOM 1641 C CA . LYS A 1 208 ? -1.504 -31.906 -6.832 1 98.19 208 LYS A CA 1
ATOM 1642 C C . LYS A 1 208 ? -1.632 -30.844 -7.93 1 98.19 208 LYS A C 1
ATOM 1644 O O . LYS A 1 208 ? -2.598 -30.859 -8.695 1 98.19 208 LYS A O 1
ATOM 1649 N N . CYS A 1 209 ? -0.646 -29.984 -7.93 1 98.56 209 CYS A N 1
ATOM 1650 C CA . CYS A 1 209 ? -0.653 -28.891 -8.891 1 98.56 209 CYS A CA 1
ATOM 1651 C C . CYS A 1 209 ? -0.335 -29.391 -10.289 1 98.56 209 CYS A C 1
ATOM 1653 O O . CYS A 1 209 ? 0.379 -30.375 -10.453 1 98.56 209 CYS A O 1
ATOM 1655 N N . LYS A 1 210 ? -0.849 -28.719 -11.289 1 98.44 210 LYS A N 1
ATOM 1656 C CA . LYS A 1 210 ? -0.557 -29 -12.695 1 98.44 210 LYS A CA 1
ATOM 1657 C C . LYS A 1 210 ? 0.857 -28.547 -13.055 1 98.44 210 LYS A C 1
ATOM 1659 O O . LYS A 1 210 ? 1.504 -27.828 -12.289 1 98.44 210 LYS A O 1
ATOM 1664 N N . SER A 1 211 ? 1.302 -28.984 -14.156 1 97.88 211 SER A N 1
ATOM 1665 C CA . SER A 1 211 ? 2.645 -28.672 -14.633 1 97.88 211 SER A CA 1
ATOM 1666 C C . SER A 1 211 ? 2.721 -27.234 -15.148 1 97.88 211 SER A C 1
ATOM 1668 O O . SER A 1 211 ? 1.692 -26.625 -15.43 1 97.88 211 SER A O 1
ATOM 1670 N N . PHE A 1 212 ? 3.924 -26.734 -15.203 1 98 212 PHE A N 1
ATOM 1671 C CA . PHE A 1 212 ? 4.094 -25.422 -15.82 1 98 212 PHE A CA 1
ATOM 1672 C C . PHE A 1 212 ? 3.717 -25.469 -17.297 1 98 212 PHE A C 1
ATOM 1674 O O . PHE A 1 212 ? 3.227 -24.469 -17.844 1 98 212 PHE A O 1
ATOM 1681 N N . LYS A 1 213 ? 3.936 -26.531 -17.969 1 96.62 213 LYS A N 1
ATOM 1682 C CA . LYS A 1 213 ? 3.455 -26.688 -19.344 1 96.62 213 LYS A CA 1
ATOM 1683 C C . LYS A 1 213 ? 1.948 -26.469 -19.422 1 96.62 213 LYS A C 1
ATOM 1685 O O . LYS A 1 213 ? 1.466 -25.797 -20.344 1 96.62 213 LYS A O 1
ATOM 1690 N N . TRP A 1 214 ? 1.226 -27.062 -18.547 1 97.25 214 TRP A N 1
ATOM 1691 C CA . TRP A 1 214 ? -0.211 -26.812 -18.5 1 97.25 214 TRP A CA 1
ATOM 1692 C C . TRP A 1 214 ? -0.502 -25.328 -18.359 1 97.25 214 TRP A C 1
ATOM 1694 O O . TRP A 1 214 ? -1.396 -24.797 -19.016 1 97.25 214 TRP A O 1
ATOM 1704 N N . TYR A 1 215 ? 0.236 -24.703 -17.375 1 97.88 215 TYR A N 1
ATOM 1705 C CA . TYR A 1 215 ? 0.08 -23.266 -17.141 1 97.88 215 TYR A CA 1
ATOM 1706 C C . TYR A 1 215 ? 0.284 -22.484 -18.438 1 97.88 215 TYR A C 1
ATOM 1708 O O . TYR A 1 215 ? -0.529 -21.625 -18.781 1 97.88 215 TYR A O 1
ATOM 1716 N N . LEU A 1 216 ? 1.318 -22.797 -19.172 1 95.94 216 LEU A N 1
ATOM 1717 C CA . LEU A 1 216 ? 1.6 -22.094 -20.422 1 95.94 216 LEU A CA 1
ATOM 1718 C C . LEU A 1 216 ? 0.508 -22.359 -21.453 1 95.94 216 LEU A C 1
ATOM 1720 O O . LEU A 1 216 ? 0.087 -21.453 -22.156 1 95.94 216 LEU A O 1
ATOM 1724 N N . ASP A 1 217 ? 0.021 -23.547 -21.484 1 94.75 217 ASP A N 1
ATOM 1725 C CA . ASP A 1 217 ? -0.965 -23.938 -22.484 1 94.75 217 ASP A CA 1
ATOM 1726 C C . ASP A 1 217 ? -2.326 -23.312 -22.188 1 94.75 217 ASP A C 1
ATOM 1728 O O . ASP A 1 217 ? -3.064 -22.953 -23.109 1 94.75 217 ASP A O 1
ATOM 1732 N N . ASN A 1 218 ? -2.666 -23.188 -20.953 1 95.94 218 ASN A N 1
ATOM 1733 C CA . ASN A 1 218 ? -4.051 -22.891 -20.594 1 95.94 218 ASN A CA 1
ATOM 1734 C C . ASN A 1 218 ? -4.191 -21.469 -20.047 1 95.94 218 ASN A C 1
ATOM 1736 O O . ASN A 1 218 ? -5.277 -20.891 -20.109 1 95.94 218 ASN A O 1
ATOM 1740 N N . VAL A 1 219 ? -3.092 -20.969 -19.516 1 96.31 219 VAL A N 1
ATOM 1741 C CA . VAL A 1 219 ? -3.197 -19.703 -18.812 1 96.31 219 VAL A CA 1
ATOM 1742 C C . VAL A 1 219 ? -2.443 -18.609 -19.578 1 96.31 219 VAL A C 1
ATOM 1744 O O . VAL A 1 219 ? -2.938 -17.5 -19.719 1 96.31 219 VAL A O 1
ATOM 1747 N N . PHE A 1 220 ? -1.271 -18.969 -20.031 1 95.56 220 PHE A N 1
ATOM 1748 C CA . PHE A 1 220 ? -0.434 -17.953 -20.672 1 95.56 220 PHE A CA 1
ATOM 1749 C C . PHE A 1 220 ? 0.196 -18.5 -21.953 1 95.56 220 PHE A C 1
ATOM 1751 O O . PHE A 1 220 ? 1.417 -18.453 -22.109 1 95.56 220 PHE A O 1
ATOM 1758 N N . PRO A 1 221 ? -0.543 -18.891 -22.922 1 92.44 221 PRO A N 1
ATOM 1759 C CA . PRO A 1 221 ? 0.006 -19.469 -24.141 1 92.44 221 PRO A CA 1
ATOM 1760 C C . PRO A 1 221 ? 0.767 -18.438 -24.984 1 92.44 221 PRO A C 1
ATOM 1762 O O . PRO A 1 221 ? 1.578 -18.812 -25.844 1 92.44 221 PRO A O 1
ATOM 1765 N N . GLU A 1 222 ? 0.601 -17.188 -24.734 1 88.38 222 GLU A N 1
ATOM 1766 C CA . GLU A 1 222 ? 1.144 -16.141 -25.594 1 88.38 222 GLU A CA 1
ATOM 1767 C C . GLU A 1 222 ? 2.506 -15.672 -25.094 1 88.38 222 GLU A C 1
ATOM 1769 O O . GLU A 1 222 ? 3.016 -14.641 -25.547 1 88.38 222 GLU A O 1
ATOM 1774 N N . ILE A 1 223 ? 3.125 -16.359 -24.203 1 86.38 223 ILE A N 1
ATOM 1775 C CA . ILE A 1 223 ? 4.363 -15.883 -23.594 1 86.38 223 ILE A CA 1
ATOM 1776 C C . ILE A 1 223 ? 5.406 -15.633 -24.688 1 86.38 223 ILE A C 1
ATOM 1778 O O . ILE A 1 223 ? 6.23 -14.719 -24.562 1 86.38 223 ILE A O 1
ATOM 1782 N N . ASP A 1 224 ? 5.688 -16.547 -25.734 1 71.94 224 ASP A N 1
ATOM 1783 C CA . ASP A 1 224 ? 6.711 -16.516 -26.766 1 71.94 224 ASP A CA 1
ATOM 1784 C C . ASP A 1 224 ? 6.477 -15.367 -27.75 1 71.94 224 ASP A C 1
ATOM 1786 O O . ASP A 1 224 ? 7.391 -14.961 -28.469 1 71.94 224 ASP A O 1
ATOM 1790 N N . VAL A 1 225 ? 5.293 -14.891 -27.891 1 54.84 225 VAL A N 1
ATOM 1791 C CA . VAL A 1 225 ? 5.039 -13.812 -28.828 1 54.84 225 VAL A CA 1
ATOM 1792 C C . VAL A 1 225 ? 5.582 -12.5 -28.281 1 54.84 225 VAL A C 1
ATOM 1794 O O . VAL A 1 225 ? 5.52 -11.461 -28.938 1 54.84 225 VAL A O 1
ATOM 1797 N N . VAL A 1 226 ? 5.879 -12.398 -27.125 1 47.06 226 VAL A N 1
ATOM 1798 C CA . VAL A 1 226 ? 6.258 -11.164 -26.453 1 47.06 226 VAL A CA 1
ATOM 1799 C C . VAL A 1 226 ? 7.688 -10.781 -26.844 1 47.06 226 VAL A C 1
ATOM 1801 O O . VAL A 1 226 ? 8.641 -11.461 -26.453 1 47.06 226 VAL A O 1
ATOM 1804 N N . SER A 1 227 ? 7.82 -10.32 -27.938 1 39.69 227 SER A N 1
ATOM 1805 C CA . SER A 1 227 ? 9.07 -9.672 -28.297 1 39.69 227 SER A CA 1
ATOM 1806 C C . SER A 1 227 ? 9.492 -8.656 -27.25 1 39.69 227 SER A C 1
ATOM 1808 O O . SER A 1 227 ? 8.648 -8 -26.641 1 39.69 227 SER A O 1
ATOM 1810 N N . PRO A 1 228 ? 10.766 -8.57 -26.719 1 37.97 228 PRO A N 1
ATOM 1811 C CA . PRO A 1 228 ? 11.352 -7.582 -25.797 1 37.97 228 PRO A CA 1
ATOM 1812 C C . PRO A 1 228 ? 10.711 -6.203 -25.922 1 37.97 228 PRO A C 1
ATOM 1814 O O . PRO A 1 228 ? 10.648 -5.457 -24.953 1 37.97 228 PRO A O 1
ATOM 1817 N N . ASP A 1 229 ? 10.328 -5.75 -27 1 34.94 229 ASP A N 1
ATOM 1818 C CA . ASP A 1 229 ? 9.914 -4.406 -27.391 1 34.94 229 ASP A CA 1
ATOM 1819 C C . ASP A 1 229 ? 8.523 -4.082 -26.859 1 34.94 229 ASP A C 1
ATOM 1821 O O . ASP A 1 229 ? 8.07 -2.938 -26.938 1 34.94 229 ASP A O 1
ATOM 1825 N N . THR A 1 230 ? 7.648 -5.008 -26.578 1 33.62 230 THR A N 1
ATOM 1826 C CA . THR A 1 230 ? 6.246 -4.684 -26.344 1 33.62 230 THR A CA 1
ATOM 1827 C C . THR A 1 230 ? 5.961 -4.531 -24.859 1 33.62 230 THR A C 1
ATOM 1829 O O . THR A 1 230 ? 4.805 -4.383 -24.453 1 33.62 230 THR A O 1
ATOM 1832 N N . VAL A 1 231 ? 6.703 -4.996 -24.062 1 34.38 231 VAL A N 1
ATOM 1833 C CA . VAL A 1 231 ? 6.488 -4.77 -22.641 1 34.38 231 VAL A CA 1
ATOM 1834 C C . VAL A 1 231 ? 6.398 -3.27 -22.359 1 34.38 231 VAL A C 1
ATOM 1836 O O . VAL A 1 231 ? 7.34 -2.523 -22.641 1 34.38 231 VAL A O 1
ATOM 1839 N N . VAL A 1 232 ? 5.316 -2.703 -22.328 1 31.14 232 VAL A N 1
ATOM 1840 C CA . VAL A 1 232 ? 5.18 -1.315 -21.906 1 31.14 232 VAL A CA 1
ATOM 1841 C C . VAL A 1 232 ? 5.523 -1.2 -20.422 1 31.14 232 VAL A C 1
ATOM 1843 O O . VAL A 1 232 ? 4.863 -1.812 -19.578 1 31.14 232 VAL A O 1
ATOM 1846 N N . TYR A 1 233 ? 6.77 -0.957 -19.969 1 29.12 233 TYR A N 1
ATOM 1847 C CA . TYR A 1 233 ? 7.199 -0.617 -18.625 1 29.12 233 TYR A CA 1
ATOM 1848 C C . TYR A 1 233 ? 6.438 0.594 -18.094 1 29.12 233 TYR A C 1
ATOM 1850 O O . TYR A 1 233 ? 6.344 1.619 -18.781 1 29.12 233 TYR A O 1
ATOM 1858 N N . GLY A 1 234 ? 5.406 0.405 -17.812 1 24.84 234 GLY A N 1
ATOM 1859 C CA . GLY A 1 234 ? 4.793 1.613 -17.281 1 24.84 234 GLY A CA 1
ATOM 1860 C C . GLY A 1 234 ? 5.742 2.445 -16.438 1 24.84 234 GLY A C 1
ATOM 1861 O O . GLY A 1 234 ? 6.41 1.922 -15.539 1 24.84 234 GLY A O 1
ATOM 1862 N N . GLN A 1 235 ? 6.383 3.518 -17 1 22.8 235 GLN A N 1
ATOM 1863 C CA . GLN A 1 235 ? 7.117 4.617 -16.391 1 22.8 235 GLN A CA 1
ATOM 1864 C C . GLN A 1 235 ? 6.371 5.16 -15.164 1 22.8 235 GLN A C 1
ATOM 1866 O O . GLN A 1 235 ? 5.141 5.246 -15.172 1 22.8 235 GLN A O 1
ATOM 1871 N N . SER B 1 1 ? -25.656 -23.031 11.828 1 21.19 1 SER B N 1
ATOM 1872 C CA . SER B 1 1 ? -24.672 -23.5 10.844 1 21.19 1 SER B CA 1
ATOM 1873 C C . SER B 1 1 ? -23.656 -22.406 10.531 1 21.19 1 SER B C 1
ATOM 1875 O O . SER B 1 1 ? -24.031 -21.297 10.117 1 21.19 1 SER B O 1
ATOM 1877 N N . LYS B 1 2 ? -22.75 -22.031 11.414 1 27.34 2 LYS B N 1
ATOM 1878 C CA . LYS B 1 2 ? -21.906 -20.875 11.742 1 27.34 2 LYS B CA 1
ATOM 1879 C C . LYS B 1 2 ? -21.156 -20.375 10.508 1 27.34 2 LYS B C 1
ATOM 1881 O O . LYS B 1 2 ? -20.328 -21.078 9.945 1 27.34 2 LYS B O 1
ATOM 1886 N N . LEU B 1 3 ? -21.797 -19.938 9.547 1 31.3 3 LEU B N 1
ATOM 1887 C CA . LEU B 1 3 ? -21.234 -19.531 8.266 1 31.3 3 LEU B CA 1
ATOM 1888 C C . LEU B 1 3 ? -19.844 -18.922 8.453 1 31.3 3 LEU B C 1
ATOM 1890 O O . LEU B 1 3 ? -19.688 -17.938 9.172 1 31.3 3 LEU B O 1
ATOM 1894 N N . ALA B 1 4 ? -18.938 -19.656 8.875 1 33.69 4 ALA B N 1
ATOM 1895 C CA . ALA B 1 4 ? -17.516 -19.312 9.062 1 33.69 4 ALA B CA 1
ATOM 1896 C C . ALA B 1 4 ? -17.109 -18.172 8.141 1 33.69 4 ALA B C 1
ATOM 1898 O O . ALA B 1 4 ? -17.062 -18.328 6.918 1 33.69 4 ALA B O 1
ATOM 1899 N N . THR B 1 5 ? -17.688 -16.969 8.156 1 40.97 5 THR B N 1
ATOM 1900 C CA . THR B 1 5 ? -17.422 -15.75 7.402 1 40.97 5 THR B CA 1
ATOM 1901 C C . THR B 1 5 ? -15.953 -15.664 7.004 1 40.97 5 THR B C 1
ATOM 1903 O O . THR B 1 5 ? -15.078 -15.492 7.855 1 40.97 5 THR B O 1
ATOM 1906 N N . SER B 1 6 ? -15.484 -16.5 6.273 1 52.41 6 SER B N 1
ATOM 1907 C CA . SER B 1 6 ? -14.117 -16.766 5.844 1 52.41 6 SER B CA 1
ATOM 1908 C C . SER B 1 6 ? -13.375 -15.469 5.535 1 52.41 6 SER B C 1
ATOM 1910 O O . SER B 1 6 ? -13.898 -14.609 4.82 1 52.41 6 SER B O 1
ATOM 1912 N N . GLU B 1 7 ? -12.445 -15.148 6.383 1 73.12 7 GLU B N 1
ATOM 1913 C CA . GLU B 1 7 ? -11.609 -13.953 6.426 1 73.12 7 GLU B CA 1
ATOM 1914 C C . GLU B 1 7 ? -10.891 -13.742 5.098 1 73.12 7 GLU B C 1
ATOM 1916 O O . GLU B 1 7 ? -10.516 -14.703 4.426 1 73.12 7 GLU B O 1
ATOM 1921 N N . VAL B 1 8 ? -11.312 -12.703 4.438 1 76.06 8 VAL B N 1
ATOM 1922 C CA . VAL B 1 8 ? -10.602 -12.242 3.248 1 76.06 8 VAL B CA 1
ATOM 1923 C C . VAL B 1 8 ? -9.375 -11.43 3.658 1 76.06 8 VAL B C 1
ATOM 1925 O O . VAL B 1 8 ? -9.438 -10.633 4.598 1 76.06 8 VAL B O 1
ATOM 1928 N N . ILE B 1 9 ? -8.281 -11.828 2.973 1 76.44 9 ILE B N 1
ATOM 1929 C CA . ILE B 1 9 ? -7.078 -11.016 3.119 1 76.44 9 ILE B CA 1
ATOM 1930 C C . ILE B 1 9 ? -6.957 -10.055 1.939 1 76.44 9 ILE B C 1
ATOM 1932 O O . ILE B 1 9 ? -7.09 -10.461 0.783 1 76.44 9 ILE B O 1
ATOM 1936 N N . VAL B 1 10 ? -6.859 -8.875 2.27 1 78.25 10 VAL B N 1
ATOM 1937 C CA . VAL B 1 10 ? -6.562 -7.887 1.242 1 78.25 10 VAL B CA 1
ATOM 1938 C C . VAL B 1 10 ? -5.102 -7.453 1.346 1 78.25 10 VAL B C 1
ATOM 1940 O O . VAL B 1 10 ? -4.668 -6.957 2.387 1 78.25 10 VAL B O 1
ATOM 1943 N N . PHE B 1 11 ? -4.375 -7.762 0.302 1 76 11 PHE B N 1
ATOM 1944 C CA . PHE B 1 11 ? -2.979 -7.355 0.216 1 76 11 PHE B CA 1
ATOM 1945 C C . PHE B 1 11 ? -2.854 -5.996 -0.46 1 76 11 PHE B C 1
ATOM 1947 O O . PHE B 1 11 ? -3.443 -5.766 -1.518 1 76 11 PHE B O 1
ATOM 1954 N N . LEU B 1 12 ? -2.262 -5.141 0.233 1 71.69 12 LEU B N 1
ATOM 1955 C CA . LEU B 1 12 ? -1.971 -3.799 -0.257 1 71.69 12 LEU B CA 1
ATOM 1956 C C . LEU B 1 12 ? -0.47 -3.525 -0.235 1 71.69 12 LEU B C 1
ATOM 1958 O O . LEU B 1 12 ? 0.078 -3.131 0.796 1 71.69 12 LEU B O 1
ATOM 1962 N N . ASP B 1 13 ? 0.105 -3.668 -1.314 1 62.78 13 ASP B N 1
ATOM 1963 C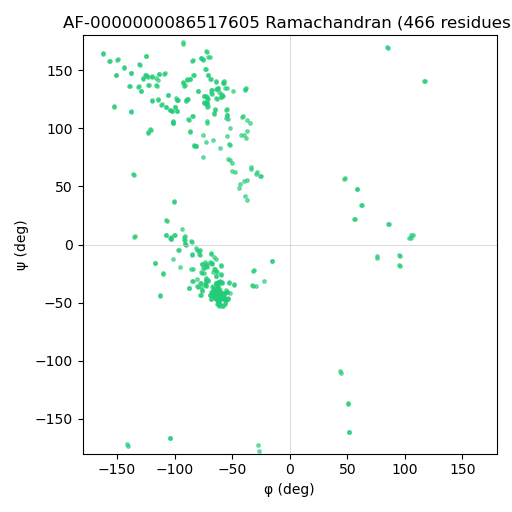 CA . ASP B 1 13 ? 1.558 -3.533 -1.36 1 62.78 13 ASP B CA 1
ATOM 1964 C C . ASP B 1 13 ? 2.213 -4.273 -0.195 1 62.78 13 ASP B C 1
ATOM 1966 O O . ASP B 1 13 ? 2.051 -5.484 -0.052 1 62.78 13 ASP B O 1
ATOM 1970 N N . ALA B 1 14 ? 2.781 -3.555 0.746 1 54.88 14 ALA B N 1
ATOM 1971 C CA . ALA B 1 14 ? 3.496 -4.16 1.866 1 54.88 14 ALA B CA 1
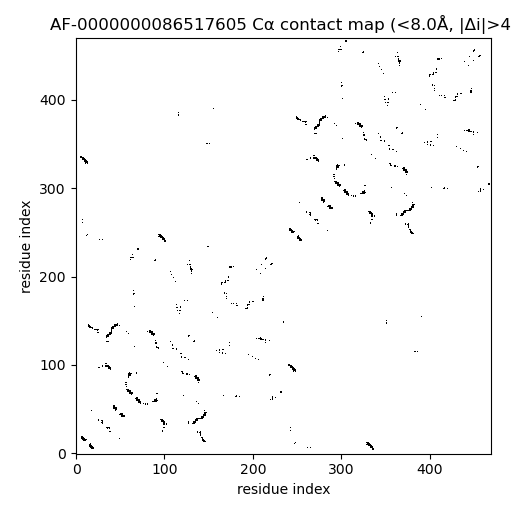ATOM 1972 C C . ALA B 1 14 ? 2.561 -4.402 3.047 1 54.88 14 ALA B C 1
ATOM 1974 O O . ALA B 1 14 ? 2.988 -4.879 4.102 1 54.88 14 ALA B O 1
ATOM 1975 N N . HIS B 1 15 ? 1.248 -4.133 2.703 1 60.91 15 HIS B N 1
ATOM 1976 C CA . HIS B 1 15 ? 0.27 -4.281 3.775 1 60.91 15 HIS B CA 1
ATOM 1977 C C . HIS B 1 15 ? -0.704 -5.414 3.479 1 60.91 15 HIS B C 1
ATOM 1979 O O . HIS B 1 15 ? -0.944 -5.746 2.316 1 60.91 15 HIS B O 1
ATOM 1985 N N . CYS B 1 16 ? -0.942 -6.191 4.578 1 56.34 16 CYS B N 1
ATOM 1986 C CA . CYS B 1 16 ? -1.997 -7.195 4.461 1 56.34 16 CYS B CA 1
ATOM 1987 C C . CYS B 1 16 ? -3.184 -6.844 5.352 1 56.34 16 CYS B C 1
ATOM 1989 O O . CYS B 1 16 ? -3.004 -6.348 6.465 1 56.34 16 CYS B O 1
ATOM 1991 N N . GLU B 1 17 ? -4.359 -6.672 4.691 1 58.12 17 GLU B N 1
ATOM 1992 C CA . GLU B 1 17 ? -5.547 -6.453 5.512 1 58.12 17 GLU B CA 1
ATOM 1993 C C . GLU B 1 17 ? -6.379 -7.727 5.629 1 58.12 17 GLU B C 1
ATOM 1995 O O . GLU B 1 17 ? -6.809 -8.289 4.617 1 58.12 17 GLU B O 1
ATOM 2000 N N . CYS B 1 18 ? -6.266 -8.352 6.836 1 51.25 18 CYS B N 1
ATOM 2001 C CA . CYS B 1 18 ? -7.059 -9.555 7.078 1 51.25 18 CYS B CA 1
ATOM 2002 C C . CYS B 1 18 ? -8.461 -9.195 7.543 1 51.25 18 CYS B C 1
ATOM 2004 O O . CYS B 1 18 ? -9.367 -10.031 7.508 1 51.25 18 CYS B O 1
ATOM 2006 N N . ASN B 1 19 ? -8.594 -7.969 8.07 1 52.59 19 ASN B N 1
ATOM 2007 C CA . ASN B 1 19 ? -9.891 -7.887 8.734 1 52.59 19 ASN B CA 1
ATOM 2008 C C . ASN B 1 19 ? -10.938 -7.219 7.844 1 52.59 19 ASN B C 1
ATOM 2010 O O . ASN B 1 19 ? -10.633 -6.246 7.152 1 52.59 19 ASN B O 1
ATOM 2014 N N . LEU B 1 20 ? -12.039 -7.93 7.633 1 58.5 20 LEU B N 1
ATOM 2015 C CA . LEU B 1 20 ? -13.227 -7.32 7.031 1 58.5 20 LEU B CA 1
ATOM 2016 C C . LEU B 1 20 ? -13.727 -6.156 7.879 1 58.5 20 LEU B C 1
ATOM 2018 O O . LEU B 1 20 ? -13.641 -6.195 9.109 1 58.5 20 LEU B O 1
ATOM 2022 N N . GLY B 1 21 ? -13.977 -4.945 7.332 1 65.88 21 GLY B N 1
ATOM 2023 C CA . GLY B 1 21 ? -14.742 -3.896 7.996 1 65.88 21 GLY B CA 1
ATOM 2024 C C . GLY B 1 21 ? -13.867 -2.756 8.484 1 65.88 21 GLY B C 1
ATOM 2025 O O . GLY B 1 21 ? -14.281 -1.987 9.359 1 65.88 21 GLY B O 1
ATOM 2026 N N . TRP B 1 22 ? -12.617 -2.842 8.07 1 74.25 22 TRP B N 1
ATOM 2027 C CA . TRP B 1 22 ? -11.742 -1.788 8.578 1 74.25 22 TRP B CA 1
ATOM 2028 C C . TRP B 1 22 ? -12.055 -0.453 7.906 1 74.25 22 TRP B C 1
ATOM 2030 O O . TRP B 1 22 ? -11.734 0.608 8.445 1 74.25 22 TRP B O 1
ATOM 2040 N N . LEU B 1 23 ? -12.695 -0.507 6.816 1 76.19 23 LEU B N 1
ATOM 2041 C CA . LEU B 1 23 ? -12.914 0.723 6.066 1 76.19 23 LEU B CA 1
ATOM 2042 C C . LEU B 1 23 ? -14.141 1.465 6.586 1 76.19 23 LEU B C 1
ATOM 2044 O O . LEU B 1 23 ? -14.164 2.697 6.609 1 76.19 23 LEU B O 1
ATOM 2048 N N . GLU B 1 24 ? -15.086 0.739 7.066 1 78.19 24 GLU B N 1
ATOM 2049 C CA . GLU B 1 24 ? -16.375 1.316 7.434 1 78.19 24 GLU B CA 1
ATOM 2050 C C . GLU B 1 24 ? -16.219 2.346 8.547 1 78.19 24 GLU B C 1
ATOM 2052 O O . GLU B 1 24 ? -16.781 3.443 8.469 1 78.19 24 GLU B O 1
ATOM 2057 N N . PRO B 1 25 ? -15.453 2.039 9.547 1 83.69 25 PRO B N 1
ATOM 2058 C CA . PRO B 1 25 ? -15.289 3.051 10.594 1 83.69 25 PRO B CA 1
ATOM 2059 C C . PRO B 1 25 ? -14.617 4.324 10.086 1 83.69 25 PRO B C 1
ATOM 2061 O O . PRO B 1 25 ? -14.914 5.418 10.562 1 83.69 25 PRO B O 1
ATOM 2064 N N . LEU B 1 26 ? -13.734 4.234 9.164 1 85.62 26 LEU B N 1
ATOM 2065 C CA . LEU B 1 26 ? -13.086 5.41 8.602 1 85.62 26 LEU B CA 1
ATOM 2066 C C . LEU B 1 26 ? -14.086 6.27 7.832 1 85.62 26 LEU B C 1
ATOM 2068 O O . LEU B 1 26 ? -14.125 7.488 8 1 85.62 26 LEU B O 1
ATOM 2072 N N . LEU B 1 27 ? -14.883 5.594 7.09 1 82.5 27 LEU B N 1
ATOM 2073 C CA . LEU B 1 27 ? -15.883 6.305 6.293 1 82.5 27 LEU B CA 1
ATOM 2074 C C . LEU B 1 27 ? -16.891 7.004 7.191 1 82.5 27 LEU B C 1
ATOM 2076 O O . LEU B 1 27 ? -17.312 8.133 6.902 1 82.5 27 LEU B O 1
ATOM 2080 N N . PHE B 1 28 ? -17.234 6.312 8.188 1 82.56 28 PHE B N 1
ATOM 2081 C CA . PHE B 1 28 ? -18.172 6.902 9.141 1 82.56 28 PHE B CA 1
ATOM 2082 C C . PHE B 1 28 ? -17.578 8.148 9.781 1 82.56 28 PHE B C 1
ATOM 2084 O O . PHE B 1 28 ? -18.25 9.188 9.867 1 82.56 28 PHE B O 1
ATOM 2091 N N . SER B 1 29 ? -16.391 8.023 10.234 1 89.69 29 SER B N 1
ATOM 2092 C CA . SER B 1 29 ? -15.719 9.164 10.852 1 89.69 29 SER B CA 1
ATOM 2093 C C . SER B 1 29 ? -15.695 10.367 9.914 1 89.69 29 SER B C 1
ATOM 2095 O O . SER B 1 29 ? -15.961 11.492 10.344 1 89.69 29 SER B O 1
ATOM 2097 N N . LEU B 1 30 ? -15.484 10.164 8.648 1 90.69 30 LEU B N 1
ATOM 2098 C CA . LEU B 1 30 ? -15.375 11.234 7.664 1 90.69 30 LEU B CA 1
ATOM 2099 C C . LEU B 1 30 ? -16.75 11.797 7.309 1 90.69 30 LEU B C 1
ATOM 2101 O O . LEU B 1 30 ? -16.859 12.922 6.816 1 90.69 30 LEU B O 1
ATOM 2105 N N . SER B 1 31 ? -17.734 11 7.504 1 87 31 SER B N 1
ATOM 2106 C CA . SER B 1 31 ? -19.094 11.492 7.273 1 87 31 SER B CA 1
ATOM 2107 C C . SER B 1 31 ? -19.531 12.453 8.375 1 87 31 SER B C 1
ATOM 2109 O O . SER B 1 31 ? -20.312 13.367 8.133 1 87 31 SER B O 1
ATOM 2111 N N . VAL B 1 32 ? -19.031 12.227 9.562 1 89.19 32 VAL B N 1
ATOM 2112 C CA . VAL B 1 32 ? -19.375 13.047 10.719 1 89.19 32 VAL B CA 1
ATOM 2113 C C . VAL B 1 32 ? -18.609 14.367 10.656 1 89.19 32 VAL B C 1
ATOM 2115 O O . VAL B 1 32 ? -19.188 15.438 10.898 1 89.19 32 VAL B O 1
ATOM 2118 N N . ASN B 1 33 ? -17.438 14.312 10.344 1 93.31 33 ASN B N 1
ATOM 2119 C CA . ASN B 1 33 ? -16.578 15.477 10.18 1 93.31 33 ASN B CA 1
ATOM 2120 C C . ASN B 1 33 ? -15.68 15.359 8.945 1 93.31 33 ASN B C 1
ATOM 2122 O O . ASN B 1 33 ? -14.758 14.539 8.922 1 93.31 33 ASN B O 1
ATOM 2126 N N . PRO B 1 34 ? -15.891 16.188 8.023 1 92.38 34 PRO B N 1
ATOM 2127 C CA . PRO B 1 34 ? -15.164 16.062 6.754 1 92.38 34 PRO B CA 1
ATOM 2128 C C . PRO B 1 34 ? -13.734 16.594 6.836 1 92.38 34 PRO B C 1
ATOM 2130 O O . PRO B 1 34 ? -12.945 16.391 5.914 1 92.38 34 PRO B O 1
ATOM 2133 N N . LYS B 1 35 ? -13.375 17.219 7.898 1 96.19 35 LYS B N 1
ATOM 2134 C CA . LYS B 1 35 ? -12.055 17.828 7.996 1 96.19 35 LYS B CA 1
ATOM 2135 C C . LYS B 1 35 ? -11.102 16.953 8.812 1 96.19 35 LYS B C 1
ATOM 2137 O O . LYS B 1 35 ? -10.344 17.453 9.633 1 96.19 35 LYS B O 1
ATOM 2142 N N . LYS B 1 36 ? -11.242 15.625 8.633 1 96.06 36 LYS B N 1
ATOM 2143 C CA . LYS B 1 36 ? -10.367 14.672 9.312 1 96.06 36 LYS B CA 1
ATOM 2144 C C . LYS B 1 36 ? -9.484 13.922 8.32 1 96.06 36 LYS B C 1
ATOM 2146 O O . LYS B 1 36 ? -9.875 13.734 7.164 1 96.06 36 LYS B O 1
ATOM 2151 N N . VAL B 1 37 ? -8.359 13.641 8.781 1 95.75 37 VAL B N 1
ATOM 2152 C CA . VAL B 1 37 ? -7.539 12.57 8.234 1 95.75 37 VAL B CA 1
ATOM 2153 C C . VAL B 1 37 ? -7.52 11.391 9.211 1 95.75 37 VAL B C 1
ATOM 2155 O O . VAL B 1 37 ? -7.113 11.539 10.367 1 95.75 37 VAL B O 1
ATOM 2158 N N . VAL B 1 38 ? -8.023 10.234 8.758 1 93.56 38 VAL B N 1
ATOM 2159 C CA . VAL B 1 38 ? -8.203 9.141 9.703 1 93.56 38 VAL B CA 1
ATOM 2160 C C . VAL B 1 38 ? -7.43 7.918 9.234 1 93.56 38 VAL B C 1
ATOM 2162 O O . VAL B 1 38 ? -7.379 7.629 8.039 1 93.56 38 VAL B O 1
ATOM 2165 N N . SER B 1 39 ? -6.809 7.305 10.125 1 91.38 39 SER B N 1
ATOM 2166 C CA . SER B 1 39 ? -6.086 6.059 9.883 1 91.38 39 SER B CA 1
ATOM 2167 C C . SER B 1 39 ? -6.645 4.922 10.742 1 91.38 39 SER B C 1
ATOM 2169 O O . SER B 1 39 ? -7.082 5.148 11.867 1 91.38 39 SER B O 1
ATOM 2171 N N . PRO B 1 40 ? -6.648 3.756 10.219 1 86.5 40 PRO B N 1
ATOM 2172 C CA . PRO B 1 40 ? -6.883 2.621 11.117 1 86.5 40 PRO B CA 1
ATOM 2173 C C . PRO B 1 40 ? -5.707 2.359 12.055 1 86.5 40 PRO B C 1
ATOM 2175 O O . PRO B 1 40 ? -4.641 2.953 11.898 1 86.5 40 PRO B O 1
ATOM 2178 N N . TYR B 1 41 ? -6.055 1.64 13.07 1 82.75 41 TYR B N 1
ATOM 2179 C CA . TYR B 1 41 ? -4.961 1.107 13.875 1 82.75 41 TYR B CA 1
ATOM 2180 C C . TYR B 1 41 ? -4.223 0.001 13.125 1 82.75 41 TYR B C 1
ATOM 2182 O O . TYR B 1 41 ? -4.848 -0.934 12.617 1 82.75 41 TYR B O 1
ATOM 2190 N N . ILE B 1 42 ? -3.012 0.146 12.992 1 77.31 42 ILE B N 1
ATOM 2191 C CA . ILE B 1 42 ? -2.209 -0.804 12.234 1 77.31 42 ILE B CA 1
ATOM 2192 C C . ILE B 1 42 ? -1.448 -1.722 13.188 1 77.31 42 ILE B C 1
ATOM 2194 O O . ILE B 1 42 ? -0.571 -1.269 13.922 1 77.31 42 ILE B O 1
ATOM 2198 N N . ASP B 1 43 ? -1.792 -2.945 13.141 1 73.88 43 ASP B N 1
ATOM 2199 C CA . ASP B 1 43 ? -1.139 -3.965 13.953 1 73.88 43 ASP B CA 1
ATOM 2200 C C . ASP B 1 43 ? 0.011 -4.621 13.195 1 73.88 43 ASP B C 1
ATOM 2202 O O . ASP B 1 43 ? -0.061 -4.797 11.977 1 73.88 43 ASP B O 1
ATOM 2206 N N . THR B 1 44 ? 1.022 -4.828 13.891 1 66.88 44 THR B N 1
ATOM 2207 C CA . THR B 1 44 ? 2.064 -5.641 13.273 1 66.88 44 THR B CA 1
ATOM 2208 C C . THR B 1 44 ? 1.655 -7.109 13.25 1 66.88 44 THR B C 1
ATOM 2210 O O . THR B 1 44 ? 1.173 -7.645 14.25 1 66.88 44 THR B O 1
ATOM 2213 N N . ILE B 1 45 ? 1.639 -7.664 12.055 1 63.59 45 ILE B N 1
ATOM 2214 C CA . ILE B 1 45 ? 1.318 -9.086 11.953 1 63.59 45 ILE B CA 1
ATOM 2215 C C . ILE B 1 45 ? 2.527 -9.852 11.414 1 63.59 45 ILE B C 1
ATOM 2217 O O . ILE B 1 45 ? 3.352 -9.289 10.688 1 63.59 45 ILE B O 1
ATOM 2221 N N . LYS B 1 46 ? 2.646 -11.031 11.984 1 60.97 46 LYS B N 1
ATOM 2222 C CA . LYS B 1 46 ? 3.695 -11.914 11.484 1 60.97 46 LYS B CA 1
ATOM 2223 C C . LYS B 1 46 ? 3.385 -12.391 10.07 1 60.97 46 LYS B C 1
ATOM 2225 O O . LYS B 1 46 ? 2.236 -12.703 9.75 1 60.97 46 LYS B O 1
ATOM 2230 N N . SER B 1 47 ? 4.395 -12.234 9.227 1 59.84 47 SER B N 1
ATOM 2231 C CA . SER B 1 47 ? 4.215 -12.625 7.836 1 59.84 47 SER B CA 1
ATOM 2232 C C . SER B 1 47 ? 3.883 -14.109 7.719 1 59.84 47 SER B C 1
ATOM 2234 O O . SER B 1 47 ? 3.24 -14.539 6.758 1 59.84 47 SER B O 1
ATOM 2236 N N . GLU B 1 48 ? 4.324 -14.906 8.742 1 58.72 48 GLU B N 1
ATOM 2237 C CA . GLU B 1 48 ? 4.25 -16.359 8.641 1 58.72 48 GLU B CA 1
ATOM 2238 C C . GLU B 1 48 ? 2.824 -16.859 8.859 1 58.72 48 GLU B C 1
ATOM 2240 O O . GLU B 1 48 ? 2.385 -17.812 8.211 1 58.72 48 GLU B O 1
ATOM 2245 N N . ASN B 1 49 ? 2.137 -16.25 9.797 1 58.59 49 ASN B N 1
ATOM 2246 C CA . ASN B 1 49 ? 0.835 -16.812 10.133 1 58.59 49 ASN B CA 1
ATOM 2247 C C . ASN B 1 49 ? -0.235 -15.734 10.25 1 58.59 49 ASN B C 1
ATOM 2249 O O . ASN B 1 49 ? -1.362 -16.016 10.664 1 58.59 49 ASN B O 1
ATOM 2253 N N . PHE B 1 50 ? 0.129 -14.594 9.906 1 62.59 50 PHE B N 1
ATOM 2254 C CA . PHE B 1 50 ? -0.769 -13.445 9.898 1 62.59 50 PHE B CA 1
ATOM 2255 C C . PHE B 1 50 ? -1.403 -13.242 11.266 1 62.59 50 PHE B C 1
ATOM 2257 O O . PHE B 1 50 ? -2.508 -12.711 11.375 1 62.59 50 PHE B O 1
ATOM 2264 N N . GLN B 1 51 ? -0.713 -13.805 12.25 1 63.47 51 GLN B N 1
ATOM 2265 C CA . GLN B 1 51 ? -1.206 -13.57 13.602 1 63.47 51 GLN B CA 1
ATOM 2266 C C . GLN B 1 51 ? -0.898 -12.148 14.062 1 63.47 51 GLN B C 1
ATOM 2268 O O . GLN B 1 51 ? 0.18 -11.625 13.781 1 63.47 51 GLN B O 1
ATOM 2273 N N . TYR B 1 52 ? -2.004 -11.57 14.5 1 61.19 52 TYR B N 1
ATOM 2274 C CA . TYR B 1 52 ? -1.859 -10.211 15 1 61.19 52 TYR B CA 1
ATOM 2275 C C . TYR B 1 52 ? -0.993 -10.18 16.25 1 61.19 52 TYR B C 1
ATOM 2277 O O . TYR B 1 52 ? -1.154 -11.016 17.156 1 61.19 52 TYR B O 1
ATOM 2285 N N . LYS B 1 53 ? 0.204 -9.484 16.156 1 60.53 53 LYS B N 1
ATOM 2286 C CA . LYS B 1 53 ? 0.911 -9.117 17.375 1 60.53 53 LYS B CA 1
ATOM 2287 C C . LYS B 1 53 ? 0.348 -7.832 17.984 1 60.53 53 LYS B C 1
ATOM 2289 O O . LYS B 1 53 ? 0.563 -6.746 17.438 1 60.53 53 LYS B O 1
ATOM 2294 N N . GLN B 1 54 ? -0.688 -7.984 18.766 1 56.12 54 GLN B N 1
ATOM 2295 C CA . GLN B 1 54 ? -1.346 -6.809 19.344 1 56.12 54 GLN B CA 1
ATOM 2296 C C . GLN B 1 54 ? -0.431 -6.086 20.328 1 56.12 54 GLN B C 1
ATOM 2298 O O . GLN B 1 54 ? 0.179 -6.719 21.188 1 56.12 54 GLN B O 1
ATOM 2303 N N . SER B 1 55 ? -0.054 -4.871 19.891 1 58.47 55 SER B N 1
ATOM 2304 C CA . SER B 1 55 ? 0.577 -4.035 20.922 1 58.47 55 SER B CA 1
ATOM 2305 C C . SER B 1 55 ? -0.36 -3.797 22.094 1 58.47 55 SER B C 1
ATOM 2307 O O . SER B 1 55 ? -1.546 -3.52 21.906 1 58.47 55 SER B O 1
ATOM 2309 N N . PRO B 1 56 ? 0.153 -4.098 23.281 1 58.12 56 PRO B N 1
ATOM 2310 C CA . PRO B 1 56 ? -0.686 -3.902 24.469 1 58.12 56 PRO B CA 1
ATOM 2311 C C . PRO B 1 56 ? -1.135 -2.453 24.641 1 58.12 56 PRO B C 1
ATOM 2313 O O . PRO B 1 56 ? -2.086 -2.18 25.375 1 58.12 56 PRO B O 1
ATOM 2316 N N . MET B 1 57 ? -0.454 -1.544 23.984 1 65.62 57 MET B N 1
ATOM 2317 C CA . MET B 1 57 ? -0.812 -0.144 24.188 1 65.62 57 MET B CA 1
ATOM 2318 C C . MET B 1 57 ? -1.169 0.528 22.859 1 65.62 57 MET B C 1
ATOM 2320 O O . MET B 1 57 ? -0.61 0.188 21.828 1 65.62 57 MET B O 1
ATOM 2324 N N . LEU B 1 58 ? -2.143 1.398 23.016 1 78.5 58 LEU B N 1
ATOM 2325 C CA . LEU B 1 58 ? -2.49 2.221 21.875 1 78.5 58 LEU B CA 1
ATOM 2326 C C . LEU B 1 58 ? -1.409 3.262 21.594 1 78.5 58 LEU B C 1
ATOM 2328 O O . LEU B 1 58 ? -0.906 3.896 22.531 1 78.5 58 LEU B O 1
ATOM 2332 N N . LEU B 1 59 ? -0.987 3.258 20.422 1 82.94 59 LEU B N 1
ATOM 2333 C CA . LEU B 1 59 ? 0.09 4.156 20.016 1 82.94 59 LEU B CA 1
ATOM 2334 C C . LEU B 1 59 ? -0.434 5.266 19.109 1 82.94 59 LEU B C 1
ATOM 2336 O O . LEU B 1 59 ? -1.438 5.082 18.422 1 82.94 59 LEU B O 1
ATOM 2340 N N . ARG B 1 60 ? 0.202 6.395 19.25 1 89.5 60 ARG B N 1
ATOM 2341 C CA . ARG B 1 60 ? -0.009 7.488 18.312 1 89.5 60 ARG B CA 1
ATOM 2342 C C . ARG B 1 60 ? 1.312 7.949 17.703 1 89.5 60 ARG B C 1
ATOM 2344 O O . ARG B 1 60 ? 2.385 7.621 18.219 1 89.5 60 ARG B O 1
ATOM 2351 N N . GLY B 1 61 ? 1.203 8.648 16.625 1 91.94 61 GLY B N 1
ATOM 2352 C CA . GLY B 1 61 ? 2.396 9.102 15.93 1 91.94 61 GLY B CA 1
ATOM 2353 C C . GLY B 1 61 ? 2.928 10.43 16.453 1 91.94 61 GLY B C 1
ATOM 2354 O O . GLY B 1 61 ? 2.152 11.312 16.828 1 91.94 61 GLY B O 1
ATOM 2355 N N . GLY B 1 62 ? 4.215 10.516 16.484 1 93.38 62 GLY B N 1
ATOM 2356 C CA . GLY B 1 62 ? 4.945 11.742 16.781 1 93.38 62 GLY B CA 1
ATOM 2357 C C . GLY B 1 62 ? 6.188 11.914 15.93 1 93.38 62 GLY B C 1
ATOM 2358 O O . GLY B 1 62 ? 6.324 11.266 14.891 1 93.38 62 GLY B O 1
ATOM 2359 N N . PHE B 1 63 ? 6.949 12.898 16.266 1 93.12 63 PHE B N 1
ATOM 2360 C CA . PHE B 1 63 ? 8.203 13.125 15.562 1 93.12 63 PHE B CA 1
ATOM 2361 C C . PHE B 1 63 ? 9.234 13.773 16.469 1 93.12 63 PHE B C 1
ATOM 2363 O O . PHE B 1 63 ? 8.883 14.312 17.531 1 93.12 63 PHE B O 1
ATOM 2370 N N . THR B 1 64 ? 10.5 13.633 16.094 1 92.88 64 THR B N 1
ATOM 2371 C CA . THR B 1 64 ? 11.594 14.328 16.766 1 92.88 64 THR B CA 1
ATOM 2372 C C . THR B 1 64 ? 11.898 15.648 16.078 1 92.88 64 THR B C 1
ATOM 2374 O O . THR B 1 64 ? 11.328 15.961 15.031 1 92.88 64 THR B O 1
ATOM 2377 N N . TRP B 1 65 ? 12.773 16.391 16.719 1 94.12 65 TRP B N 1
ATOM 2378 C CA . TRP B 1 65 ? 13.156 17.672 16.109 1 94.12 65 TRP B CA 1
ATOM 2379 C C . TRP B 1 65 ? 13.953 17.453 14.828 1 94.12 65 TRP B C 1
ATOM 2381 O O . TRP B 1 65 ? 14.18 18.391 14.062 1 94.12 65 TRP B O 1
ATOM 2391 N N . ARG B 1 66 ? 14.312 16.203 14.516 1 92.69 66 ARG B N 1
ATOM 2392 C CA . ARG B 1 66 ? 14.906 15.836 13.234 1 92.69 66 ARG B CA 1
ATOM 2393 C C . ARG B 1 66 ? 13.828 15.422 12.227 1 92.69 66 ARG B C 1
ATOM 2395 O O . ARG B 1 66 ? 14.148 14.93 11.141 1 92.69 66 ARG B O 1
ATOM 2402 N N . LEU B 1 67 ? 12.578 15.539 12.664 1 94.44 67 LEU B N 1
ATOM 2403 C CA . LEU B 1 67 ? 11.398 15.211 11.867 1 94.44 67 LEU B CA 1
ATOM 2404 C C . LEU B 1 67 ? 11.391 13.734 11.492 1 94.44 67 LEU B C 1
ATOM 2406 O O . LEU B 1 67 ? 11.023 13.375 10.367 1 94.44 67 LEU B O 1
ATOM 2410 N N . GLU B 1 68 ? 11.898 13.008 12.391 1 89.38 68 GLU B N 1
ATOM 2411 C CA . GLU B 1 68 ? 11.797 11.555 12.289 1 89.38 68 GLU B CA 1
ATOM 2412 C C . GLU B 1 68 ? 10.516 11.039 12.93 1 89.38 68 GLU B C 1
ATOM 2414 O O . GLU B 1 68 ? 10.258 11.289 14.109 1 89.38 68 GLU B O 1
ATOM 2419 N N . PHE B 1 69 ? 9.828 10.328 12.133 1 89.19 69 PHE B N 1
ATOM 2420 C CA . PHE B 1 69 ? 8.586 9.758 12.641 1 89.19 69 PHE B CA 1
ATOM 2421 C C . PHE B 1 69 ? 8.867 8.68 13.672 1 89.19 69 PHE B C 1
ATOM 2423 O O . PHE B 1 69 ? 9.797 7.887 13.516 1 89.19 69 PHE B O 1
ATOM 2430 N N . GLY B 1 70 ? 7.965 8.672 14.711 1 85.31 70 GLY B N 1
ATOM 2431 C CA . GLY B 1 70 ? 7.988 7.613 15.711 1 85.31 70 GLY B CA 1
ATOM 2432 C C . GLY B 1 70 ? 6.656 7.422 16.406 1 85.31 70 GLY B C 1
ATOM 2433 O O . GLY B 1 70 ? 5.812 8.32 16.406 1 85.31 70 GLY B O 1
ATOM 2434 N N . TRP B 1 71 ? 6.52 6.25 16.938 1 84.38 71 TRP B N 1
ATOM 2435 C CA . TRP B 1 71 ? 5.301 5.945 17.688 1 84.38 71 TRP B CA 1
ATOM 2436 C C . TRP B 1 71 ? 5.457 6.309 19.156 1 84.38 71 TRP B C 1
ATOM 2438 O O . TRP B 1 71 ? 6.539 6.164 19.734 1 84.38 71 TRP B O 1
ATOM 2448 N N . ARG B 1 72 ? 4.336 6.84 19.719 1 83.31 72 ARG B N 1
ATOM 2449 C CA . ARG B 1 72 ? 4.258 7.18 21.125 1 83.31 72 ARG B CA 1
ATOM 2450 C C . ARG B 1 72 ? 2.998 6.598 21.766 1 83.31 72 ARG B C 1
ATOM 2452 O O . ARG B 1 72 ? 1.999 6.367 21.078 1 83.31 72 ARG B O 1
ATOM 2459 N N . ALA B 1 73 ? 3.104 6.402 23.062 1 80.31 73 ALA B N 1
ATOM 2460 C CA . ALA B 1 73 ? 1.909 5.961 23.781 1 80.31 73 ALA B CA 1
ATOM 2461 C C . ALA B 1 73 ? 0.811 7.02 23.719 1 80.31 73 ALA B C 1
ATOM 2463 O O . ALA B 1 73 ? 1.083 8.211 23.859 1 80.31 73 ALA B O 1
ATOM 2464 N N . ALA B 1 74 ? -0.291 6.621 23.281 1 78.75 74 ALA B N 1
ATOM 2465 C CA . ALA B 1 74 ? -1.422 7.547 23.297 1 78.75 74 ALA B CA 1
ATOM 2466 C C . ALA B 1 74 ? -1.791 7.945 24.719 1 78.75 74 ALA B C 1
A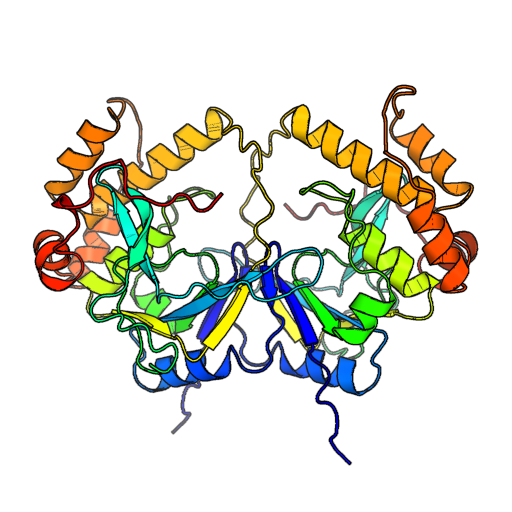TOM 2468 O O . ALA B 1 74 ? -1.632 7.156 25.656 1 78.75 74 ALA B O 1
ATOM 2469 N N . ALA B 1 75 ? -1.989 9.359 24.859 1 60.69 75 ALA B N 1
ATOM 2470 C CA . ALA B 1 75 ? -2.344 9.852 26.188 1 60.69 75 ALA B CA 1
ATOM 2471 C C . ALA B 1 75 ? -3.617 9.18 26.688 1 60.69 75 ALA B C 1
ATOM 2473 O O . ALA B 1 75 ? -4.562 8.969 25.938 1 60.69 75 ALA B O 1
ATOM 2474 N N . GLY B 1 76 ? -3.684 8.852 27.938 1 54.97 76 GLY B N 1
ATOM 2475 C CA . GLY B 1 76 ? -4.762 8.141 28.609 1 54.97 76 GLY B CA 1
ATOM 2476 C C . GLY B 1 76 ? -4.766 6.652 28.297 1 54.97 76 GLY B C 1
ATOM 2477 O O . GLY B 1 76 ? -5.738 5.957 28.594 1 54.97 76 GLY B O 1
ATOM 2478 N N . GLY B 1 77 ? -4.066 6.316 27.422 1 47.34 77 GLY B N 1
ATOM 2479 C CA . GLY B 1 77 ? -3.998 4.934 26.984 1 47.34 77 GLY B CA 1
ATOM 2480 C C . GLY B 1 77 ? -4.066 3.938 28.125 1 47.34 77 GLY B C 1
ATOM 2481 O O . GLY B 1 77 ? -3.037 3.486 28.625 1 47.34 77 GLY B O 1
ATOM 2482 N N . THR B 1 78 ? -4.914 4.266 28.984 1 40.44 78 THR B N 1
ATOM 2483 C CA . THR B 1 78 ? -5.188 3.033 29.719 1 40.44 78 THR B CA 1
ATOM 2484 C C . THR B 1 78 ? -5.219 1.839 28.766 1 40.44 78 THR B C 1
ATOM 2486 O O . THR B 1 78 ? -5.48 1.995 27.578 1 40.44 78 THR B O 1
ATOM 2489 N N . ASN B 1 79 ? -4.578 0.816 29.156 1 42.12 79 ASN B N 1
ATOM 2490 C CA . ASN B 1 79 ? -4.426 -0.528 28.609 1 42.12 79 ASN B CA 1
ATOM 2491 C C . ASN B 1 79 ? -5.672 -0.969 27.844 1 42.12 79 ASN B C 1
ATOM 2493 O O . ASN B 1 79 ? -5.77 -2.119 27.422 1 42.12 79 ASN B O 1
ATOM 2497 N N . SER B 1 80 ? -6.828 -0.369 28.125 1 43.03 80 SER B N 1
ATOM 2498 C CA . SER B 1 80 ? -7.914 -1.245 27.688 1 43.03 80 SER B CA 1
ATOM 2499 C C . SER B 1 80 ? -8.172 -1.105 26.203 1 43.03 80 SER B C 1
ATOM 2501 O O . SER B 1 80 ? -8.469 -0.012 25.719 1 43.03 80 SER B O 1
ATOM 2503 N N . LEU B 1 81 ? -7.484 -1.774 25.375 1 48.91 81 LEU B N 1
ATOM 2504 C CA . LEU B 1 81 ? -7.855 -2.109 24.016 1 48.91 81 LEU B CA 1
ATOM 2505 C C . LEU B 1 81 ? -9.344 -1.894 23.781 1 48.91 81 LEU B C 1
ATOM 2507 O O . LEU B 1 81 ? -9.828 -1.993 22.656 1 48.91 81 LEU B O 1
ATOM 2511 N N . GLU B 1 82 ? -9.961 -1.749 24.953 1 49 82 GLU B N 1
ATOM 2512 C CA . GLU B 1 82 ? -11.414 -1.627 24.859 1 49 82 GLU B CA 1
ATOM 2513 C C . GLU B 1 82 ? -11.82 -0.217 24.438 1 49 82 GLU B C 1
ATOM 2515 O O . GLU B 1 82 ? -12.992 0.033 24.141 1 49 82 GLU B O 1
ATOM 2520 N N . GLU B 1 83 ? -10.797 0.636 24.359 1 55.75 83 GLU B N 1
ATOM 2521 C CA . GLU B 1 83 ? -11.227 2.004 24.078 1 55.75 83 GLU B CA 1
ATOM 2522 C C . GLU B 1 83 ? -11.406 2.238 22.578 1 55.75 83 GLU B C 1
ATOM 2524 O O . GLU B 1 83 ? -10.516 1.938 21.781 1 55.75 83 GLU B O 1
ATOM 2529 N N . THR B 1 84 ? -12.648 2.408 22.188 1 65.88 84 THR B N 1
ATOM 2530 C CA . THR B 1 84 ? -13.188 2.584 20.844 1 65.88 84 THR B CA 1
ATOM 2531 C C . THR B 1 84 ? -13.109 4.047 20.422 1 65.88 84 THR B C 1
ATOM 2533 O O . THR B 1 84 ? -13.469 4.395 19.281 1 65.88 84 THR B O 1
ATOM 2536 N N . GLN B 1 85 ? -12.484 4.969 21.359 1 82 85 GLN B N 1
ATOM 2537 C CA . GLN B 1 85 ? -12.492 6.375 20.969 1 82 85 GLN B CA 1
ATOM 2538 C C . GLN B 1 85 ? -11.344 6.691 20.031 1 82 85 GLN B C 1
ATOM 2540 O O . GLN B 1 85 ? -10.25 6.133 20.156 1 82 85 GLN B O 1
ATOM 2545 N N . PRO B 1 86 ? -11.578 7.566 19.141 1 90.69 86 PRO B N 1
ATOM 2546 C CA . PRO B 1 86 ? -10.5 7.996 18.25 1 90.69 86 PRO B CA 1
ATOM 2547 C C . PRO B 1 86 ? -9.289 8.555 19 1 90.69 86 PRO B C 1
ATOM 2549 O O . PRO B 1 86 ? -9.453 9.227 20.031 1 90.69 86 PRO B O 1
ATOM 2552 N N . ILE B 1 87 ? -8.141 8.219 18.562 1 91.94 87 ILE B N 1
ATOM 2553 C CA . ILE B 1 87 ? -6.891 8.727 19.125 1 91.94 87 ILE B CA 1
ATOM 2554 C C . ILE B 1 87 ? -6.379 9.891 18.281 1 91.94 87 ILE B C 1
ATOM 2556 O O . ILE B 1 87 ? -6.039 9.719 17.109 1 91.94 87 ILE B O 1
ATOM 2560 N N . LEU B 1 88 ? -6.355 11.07 18.922 1 94.19 88 LEU B N 1
ATOM 2561 C CA . LEU B 1 88 ? -5.719 12.203 18.266 1 94.19 88 LEU B CA 1
ATOM 2562 C C . LEU B 1 88 ? -4.211 11.992 18.156 1 94.19 88 LEU B C 1
ATOM 2564 O O . LEU B 1 88 ? -3.568 11.586 19.125 1 94.19 88 LEU B O 1
ATOM 2568 N N . THR B 1 89 ? -3.65 12.258 16.938 1 95.5 89 THR B N 1
ATOM 2569 C CA . THR B 1 89 ? -2.227 12.008 16.734 1 95.5 89 THR B CA 1
ATOM 2570 C C . THR B 1 89 ? -1.559 13.219 16.094 1 95.5 89 THR B C 1
ATOM 2572 O O . THR B 1 89 ? -2.104 13.805 15.148 1 95.5 89 THR B O 1
ATOM 2575 N N . PRO B 1 90 ? -0.428 13.547 16.594 1 97.06 90 PRO B N 1
ATOM 2576 C CA . PRO B 1 90 ? 0.289 14.664 15.977 1 97.06 90 PRO B CA 1
ATOM 2577 C C . PRO B 1 90 ? 0.625 14.406 14.516 1 97.06 90 PRO B C 1
ATOM 2579 O O . PRO B 1 90 ? 0.489 15.305 13.68 1 97.06 90 PRO B O 1
ATOM 2582 N N . VAL B 1 91 ? 1.062 13.172 14.234 1 96.31 91 VAL B N 1
ATOM 2583 C CA . VAL B 1 91 ? 1.447 12.812 12.875 1 96.31 91 VAL B CA 1
ATOM 2584 C C . VAL B 1 91 ? 0.948 11.406 12.555 1 96.31 91 VAL B C 1
ATOM 2586 O O . VAL B 1 91 ? 1.05 10.5 13.383 1 96.31 91 VAL B O 1
ATOM 2589 N N . ILE B 1 92 ? 0.433 11.289 11.398 1 92.88 92 ILE B N 1
ATOM 2590 C CA . ILE B 1 92 ? 0.068 9.961 10.914 1 92.88 92 ILE B CA 1
ATOM 2591 C C . ILE B 1 92 ? 1.287 9.289 10.289 1 92.88 92 ILE B C 1
ATOM 2593 O O . ILE B 1 92 ? 2.227 9.961 9.859 1 92.88 92 ILE B O 1
ATOM 2597 N N . SER B 1 93 ? 1.282 7.98 10.203 1 85.81 93 SER B N 1
ATOM 2598 C CA . SER B 1 93 ? 2.402 7.27 9.602 1 85.81 93 SER B CA 1
ATOM 2599 C C . SER B 1 93 ? 2.445 7.492 8.094 1 85.81 93 SER B C 1
ATOM 2601 O O . SER B 1 93 ? 3.514 7.43 7.48 1 85.81 93 SER B O 1
ATOM 2603 N N . GLY B 1 94 ? 1.372 7.68 7.477 1 81.44 94 GLY B N 1
ATOM 2604 C CA . GLY B 1 94 ? 1.295 7.977 6.059 1 81.44 94 GLY B CA 1
ATOM 2605 C C . GLY B 1 94 ? 1.068 6.746 5.199 1 81.44 94 GLY B C 1
ATOM 2606 O O . GLY B 1 94 ? 0.82 6.859 3.998 1 81.44 94 GLY B O 1
ATOM 2607 N N . GLY B 1 95 ? 1.15 5.613 5.809 1 77.62 95 GLY B N 1
ATOM 2608 C CA . GLY B 1 95 ? 1.037 4.387 5.031 1 77.62 95 GLY B CA 1
ATOM 2609 C C . GLY B 1 95 ? -0.394 4.043 4.664 1 77.62 95 GLY B C 1
ATOM 2610 O O . GLY B 1 95 ? -0.642 3.416 3.633 1 77.62 95 GLY B O 1
ATOM 2611 N N . LEU B 1 96 ? -1.281 4.375 5.535 1 82.06 96 LEU B N 1
ATOM 2612 C CA . LEU B 1 96 ? -2.693 4.078 5.32 1 82.06 96 LEU B CA 1
ATOM 2613 C C . LEU B 1 96 ? -3.578 5.086 6.047 1 82.06 96 LEU B C 1
ATOM 2615 O O . LEU B 1 96 ? -3.539 5.18 7.277 1 82.06 96 LEU B O 1
ATOM 2619 N N . PHE B 1 97 ? -4.355 5.781 5.266 1 87.31 97 PHE B N 1
ATOM 2620 C CA . PHE B 1 97 ? -5.305 6.723 5.852 1 87.31 97 PHE B CA 1
ATOM 2621 C C . PHE B 1 97 ? -6.387 7.098 4.848 1 87.31 97 PHE B C 1
ATOM 2623 O O . PHE B 1 97 ? -6.273 6.781 3.66 1 87.31 97 PHE B O 1
ATOM 2630 N N . ALA B 1 98 ? -7.426 7.66 5.348 1 86.31 98 ALA B N 1
ATOM 2631 C CA . ALA B 1 98 ? -8.539 8.125 4.527 1 86.31 98 ALA B CA 1
ATOM 2632 C C . ALA B 1 98 ? -8.836 9.602 4.785 1 86.31 98 ALA B C 1
ATOM 2634 O O . ALA B 1 98 ? -8.664 10.086 5.902 1 86.31 98 ALA B O 1
ATOM 2635 N N . VAL B 1 99 ? -9.25 10.297 3.723 1 89.44 99 VAL B N 1
ATOM 2636 C CA . VAL B 1 99 ? -9.594 11.711 3.777 1 89.44 99 VAL B CA 1
ATOM 2637 C C . VAL B 1 99 ? -10.648 12.031 2.719 1 89.44 99 VAL B C 1
ATOM 2639 O O . VAL B 1 99 ? -10.68 11.398 1.657 1 89.44 99 VAL B O 1
ATOM 2642 N N . ARG B 1 100 ? -11.461 12.922 3.09 1 86.94 100 ARG B N 1
ATOM 2643 C CA . ARG B 1 100 ? -12.391 13.375 2.057 1 86.94 100 ARG B CA 1
ATOM 2644 C C . ARG B 1 100 ? -11.641 14.062 0.919 1 86.94 100 ARG B C 1
ATOM 2646 O O . ARG B 1 100 ? -10.719 14.852 1.159 1 86.94 100 ARG B O 1
ATOM 2653 N N . ARG B 1 101 ? -12.07 13.797 -0.275 1 82.38 101 ARG B N 1
ATOM 2654 C CA . ARG B 1 101 ? -11.414 14.352 -1.457 1 82.38 101 ARG B CA 1
ATOM 2655 C C . ARG B 1 101 ? -11.484 15.875 -1.456 1 82.38 101 ARG B C 1
ATOM 2657 O O . ARG B 1 101 ? -10.477 16.547 -1.69 1 82.38 101 ARG B O 1
ATOM 2664 N N . ASP B 1 102 ? -12.625 16.375 -1.287 1 86.25 102 ASP B N 1
ATOM 2665 C CA . ASP B 1 102 ? -12.805 17.812 -1.316 1 86.25 102 ASP B CA 1
ATOM 2666 C C . ASP B 1 102 ? -11.945 18.5 -0.255 1 86.25 102 ASP B C 1
ATOM 2668 O O . ASP B 1 102 ? -11.375 19.562 -0.499 1 86.25 102 ASP B O 1
ATOM 2672 N N . TYR B 1 103 ? -11.891 17.953 0.875 1 91.81 103 TYR B N 1
ATOM 2673 C CA . TYR B 1 103 ? -11.055 18.516 1.927 1 91.81 103 TYR B CA 1
ATOM 2674 C C . TYR B 1 103 ? -9.578 18.453 1.542 1 91.81 103 TYR B C 1
ATOM 2676 O O . TYR B 1 103 ? -8.852 19.438 1.687 1 91.81 103 TYR B O 1
ATOM 2684 N N . PHE B 1 104 ? -9.172 17.312 1.042 1 91.12 104 PHE B N 1
ATOM 2685 C CA . PHE B 1 104 ? -7.789 17.156 0.597 1 91.12 104 PHE B CA 1
ATOM 2686 C C . PHE B 1 104 ? -7.434 18.188 -0.453 1 91.12 104 PHE B C 1
ATOM 2688 O O . PHE B 1 104 ? -6.363 18.797 -0.389 1 91.12 104 PHE B O 1
ATOM 2695 N N . MET B 1 105 ? -8.328 18.391 -1.31 1 87.62 105 MET B N 1
ATOM 2696 C CA . MET B 1 105 ? -8.125 19.391 -2.355 1 87.62 105 MET B CA 1
ATOM 2697 C C . MET B 1 105 ? -8.07 20.797 -1.765 1 87.62 105 MET B C 1
ATOM 2699 O O . MET B 1 105 ? -7.27 21.625 -2.189 1 87.62 105 MET B O 1
ATOM 2703 N N . SER B 1 106 ? -8.906 21.047 -0.861 1 92.94 106 SER B N 1
ATOM 2704 C CA . SER B 1 106 ? -8.938 22.375 -0.243 1 92.94 106 SER B CA 1
ATOM 2705 C C . SER B 1 106 ? -7.645 22.656 0.509 1 92.94 106 SER B C 1
ATOM 2707 O O . SER B 1 106 ? -7.25 23.828 0.648 1 92.94 106 SER B O 1
ATOM 2709 N N . LEU B 1 107 ? -6.992 21.609 0.963 1 95 107 LEU B N 1
ATOM 2710 C CA . LEU B 1 107 ? -5.723 21.766 1.664 1 95 107 LEU B CA 1
ATOM 2711 C C . LEU B 1 107 ? -4.574 21.938 0.677 1 95 107 LEU B C 1
ATOM 2713 O O . LEU B 1 107 ? -3.426 22.125 1.082 1 95 107 LEU B O 1
ATOM 2717 N N . GLY B 1 108 ? -4.918 21.859 -0.603 1 91.44 108 GLY B N 1
ATOM 2718 C CA . GLY B 1 108 ? -3.883 22 -1.615 1 91.44 108 GLY B CA 1
ATOM 2719 C C . GLY B 1 108 ? -3.174 20.688 -1.921 1 91.44 108 GLY B C 1
ATOM 2720 O O . GLY B 1 108 ? -2.033 20.688 -2.385 1 91.44 108 GLY B O 1
ATOM 2721 N N . THR B 1 109 ? -3.705 19.609 -1.582 1 88.25 109 THR B N 1
ATOM 2722 C CA . THR B 1 109 ? -3.117 18.281 -1.799 1 88.25 109 THR B CA 1
ATOM 2723 C C . THR B 1 109 ? -1.686 18.234 -1.271 1 88.25 109 THR B C 1
ATOM 2725 O O . THR B 1 109 ? -1.317 19.016 -0.389 1 88.25 109 THR B O 1
ATOM 2728 N N . TYR B 1 110 ? -0.914 17.266 -1.727 1 86.81 110 TYR B N 1
ATOM 2729 C CA . TYR B 1 110 ? 0.497 17.234 -1.355 1 86.81 110 TYR B CA 1
ATOM 2730 C C . TYR B 1 110 ? 1.265 18.359 -2.053 1 86.81 110 TYR B C 1
ATOM 2732 O O . TYR B 1 110 ? 0.922 18.75 -3.17 1 86.81 110 TYR B O 1
ATOM 2740 N N . ASP B 1 111 ? 2.225 18.859 -1.349 1 89.94 111 ASP B N 1
ATOM 2741 C CA . ASP B 1 111 ? 3.186 19.75 -2.014 1 89.94 111 ASP B CA 1
ATOM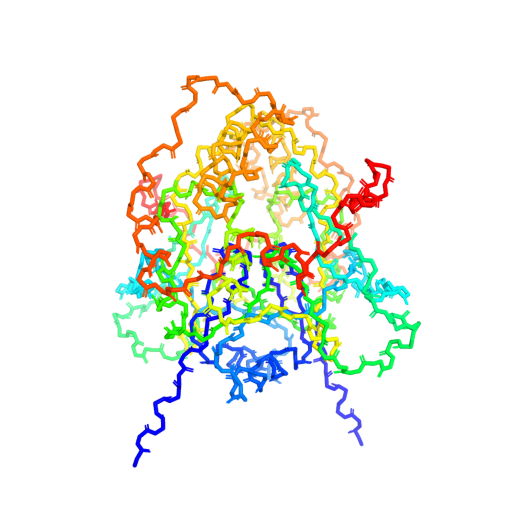 2742 C C . ASP B 1 111 ? 3.809 19.062 -3.225 1 89.94 111 ASP B C 1
ATOM 2744 O O . ASP B 1 111 ? 4.473 18.031 -3.088 1 89.94 111 ASP B O 1
ATOM 2748 N N . PRO B 1 112 ? 3.559 19.578 -4.371 1 83.62 112 PRO B N 1
ATOM 2749 C CA . PRO B 1 112 ? 4.043 18.906 -5.578 1 83.62 112 PRO B CA 1
ATOM 2750 C C . PRO B 1 112 ? 5.566 18.859 -5.664 1 83.62 112 PRO B C 1
ATOM 2752 O O . PRO B 1 112 ? 6.125 18.109 -6.461 1 83.62 112 PRO B O 1
ATOM 2755 N N . GLN B 1 113 ? 6.227 19.594 -4.855 1 88.12 113 GLN B N 1
ATOM 2756 C CA . GLN B 1 113 ? 7.684 19.641 -4.934 1 88.12 113 GLN B CA 1
ATOM 2757 C C . GLN B 1 113 ? 8.32 18.672 -3.934 1 88.12 113 GLN B C 1
ATOM 2759 O O . GLN B 1 113 ? 9.547 18.578 -3.854 1 88.12 113 GLN B O 1
ATOM 2764 N N . LEU B 1 114 ? 7.445 18.047 -3.115 1 85.94 114 LEU B N 1
ATOM 2765 C CA . LEU B 1 114 ? 7.984 16.938 -2.338 1 85.94 114 LEU B CA 1
ATOM 2766 C C . LEU B 1 114 ? 8.266 15.734 -3.234 1 85.94 114 LEU B C 1
ATOM 2768 O O . LEU B 1 114 ? 7.406 15.32 -4.012 1 85.94 114 LEU B O 1
ATOM 2772 N N . ASN B 1 115 ? 9.516 15.398 -3.248 1 68.81 115 ASN B N 1
ATOM 2773 C CA . ASN B 1 115 ? 9.898 14.266 -4.078 1 68.81 115 ASN B CA 1
ATOM 2774 C C . ASN B 1 115 ? 9.523 12.938 -3.418 1 68.81 115 ASN B C 1
ATOM 2776 O O . ASN B 1 115 ? 9.188 12.906 -2.234 1 68.81 115 ASN B O 1
ATOM 2780 N N . ILE B 1 116 ? 9.391 11.859 -3.949 1 57.84 116 ILE B N 1
ATOM 2781 C CA . ILE B 1 116 ? 8.727 10.57 -3.85 1 57.84 116 ILE B CA 1
ATOM 2782 C C . ILE B 1 116 ? 8.891 10.016 -2.436 1 57.84 116 ILE B C 1
ATOM 2784 O O . ILE B 1 116 ? 7.969 9.406 -1.891 1 57.84 116 ILE B O 1
ATOM 2788 N N . TRP B 1 117 ? 9.953 10.25 -1.835 1 59.62 117 TRP B N 1
ATOM 2789 C CA . TRP B 1 117 ? 10.133 9.445 -0.63 1 59.62 117 TRP B CA 1
ATOM 2790 C C . TRP B 1 117 ? 10.336 10.336 0.592 1 59.62 117 TRP B C 1
ATOM 2792 O O . TRP B 1 117 ? 11.328 11.062 0.679 1 59.62 117 TRP B O 1
ATOM 2802 N N . GLY B 1 118 ? 9.078 10.562 1.34 1 75.75 118 GLY B N 1
ATOM 2803 C CA . GLY B 1 118 ? 9.359 11.055 2.678 1 75.75 118 GLY B CA 1
ATOM 2804 C C . GLY B 1 118 ? 8.797 12.438 2.934 1 75.75 118 GLY B C 1
ATOM 2805 O O . GLY B 1 118 ? 8.758 13.281 2.029 1 75.75 118 GLY B O 1
ATOM 2806 N N . GLY B 1 119 ? 8.297 12.688 4.062 1 89.06 119 GLY B N 1
ATOM 2807 C CA . GLY B 1 119 ? 7.895 13.992 4.566 1 89.06 119 GLY B CA 1
ATOM 2808 C C . GLY B 1 119 ? 6.422 14.281 4.355 1 89.06 119 GLY B C 1
ATOM 2809 O O . GLY B 1 119 ? 5.867 15.188 4.984 1 89.06 119 GLY B O 1
ATOM 2810 N N . GLU B 1 120 ? 5.789 13.539 3.465 1 89.56 120 GLU B N 1
ATOM 2811 C CA . GLU B 1 120 ? 4.391 13.789 3.123 1 89.56 120 GLU B CA 1
ATOM 2812 C C . GLU B 1 120 ? 3.482 13.602 4.332 1 89.56 120 GLU B C 1
ATOM 2814 O O . GLU B 1 120 ? 2.492 14.312 4.492 1 89.56 120 GLU B O 1
ATOM 2819 N N . ASN B 1 121 ? 3.848 12.617 5.133 1 91.75 121 ASN B N 1
ATOM 2820 C CA . ASN B 1 121 ? 3.037 12.375 6.32 1 91.75 121 ASN B CA 1
ATOM 2821 C C . ASN B 1 121 ? 3.105 13.539 7.297 1 91.75 121 ASN B C 1
ATOM 2823 O O . ASN B 1 121 ? 2.092 13.93 7.875 1 91.75 121 ASN B O 1
ATOM 2827 N N . LEU B 1 122 ? 4.297 14.109 7.422 1 95.81 122 LEU B N 1
ATOM 2828 C CA . LEU B 1 122 ? 4.461 15.266 8.289 1 95.81 122 LEU B CA 1
ATOM 2829 C C . LEU B 1 122 ? 3.736 16.484 7.719 1 95.81 122 LEU B C 1
ATOM 2831 O O . LEU B 1 122 ? 3.008 17.172 8.438 1 95.81 122 LEU B O 1
ATOM 2835 N N . GLU B 1 123 ? 3.959 16.688 6.473 1 96.12 123 GLU B N 1
ATOM 2836 C CA . GLU B 1 123 ? 3.32 17.828 5.812 1 96.12 123 GLU B CA 1
ATOM 2837 C C . GLU B 1 123 ? 1.804 17.781 5.973 1 96.12 123 GLU B C 1
ATOM 2839 O O . GLU B 1 123 ? 1.185 18.766 6.383 1 96.12 123 GLU B O 1
ATOM 2844 N N . LEU B 1 124 ? 1.257 16.656 5.656 1 95 124 LEU B N 1
ATOM 2845 C CA . LEU B 1 124 ? -0.193 16.5 5.723 1 95 124 LEU B CA 1
ATOM 2846 C C . LEU B 1 124 ? -0.691 16.672 7.156 1 95 124 LEU B C 1
ATOM 2848 O O . LEU B 1 124 ? -1.727 17.297 7.387 1 95 124 LEU B O 1
ATOM 2852 N N . SER B 1 125 ? -0.005 16.094 8.07 1 97.81 125 SER B N 1
ATOM 2853 C CA . SER B 1 125 ? -0.42 16.188 9.469 1 97.81 125 SER B CA 1
ATOM 2854 C C . SER B 1 125 ? -0.368 17.625 9.969 1 97.81 125 SER B C 1
ATOM 2856 O O . SER B 1 125 ? -1.315 18.109 10.594 1 97.81 125 SER B O 1
ATOM 2858 N N . PHE B 1 126 ? 0.751 18.312 9.672 1 98.31 126 PHE B N 1
ATOM 2859 C CA . PHE B 1 126 ? 0.879 19.719 10.086 1 98.31 126 PHE B CA 1
ATOM 2860 C C . PHE B 1 126 ? -0.24 20.562 9.484 1 98.31 126 PHE B C 1
ATOM 2862 O O . PHE B 1 126 ? -0.945 21.266 10.211 1 98.31 126 PHE B O 1
ATOM 2869 N N . LYS B 1 127 ? -0.354 20.453 8.25 1 97.62 127 LYS B N 1
ATOM 2870 C CA . LYS B 1 127 ? -1.329 21.281 7.559 1 97.62 127 LYS B CA 1
ATOM 2871 C C . LYS B 1 127 ? -2.748 20.984 8.031 1 97.62 127 LYS B C 1
ATOM 2873 O O . LYS B 1 127 ? -3.561 21.891 8.203 1 97.62 127 LYS B O 1
ATOM 2878 N N . THR B 1 128 ? -3.062 19.719 8.242 1 98.06 128 THR B N 1
ATOM 2879 C CA . THR B 1 128 ? -4.398 19.359 8.695 1 98.06 128 THR B CA 1
ATOM 2880 C C . THR B 1 128 ? -4.691 19.984 10.055 1 98.06 128 THR B C 1
ATOM 2882 O O . THR B 1 128 ? -5.715 20.656 10.234 1 98.06 128 THR B O 1
ATOM 2885 N N . TRP B 1 129 ? -3.822 19.781 10.992 1 98.5 129 TRP B N 1
ATOM 2886 C CA . TRP B 1 129 ? -4.023 20.312 12.328 1 98.5 129 TRP B CA 1
ATOM 2887 C C . TRP B 1 129 ? -4.078 21.844 12.305 1 98.5 129 TRP B C 1
ATOM 2889 O O . TRP B 1 129 ? -4.98 22.438 12.891 1 98.5 129 TRP B O 1
ATOM 2899 N N . MET B 1 130 ? -3.17 22.406 11.672 1 98.62 130 MET B N 1
ATOM 2900 C CA . MET B 1 130 ? -2.986 23.859 11.758 1 98.62 130 MET B CA 1
ATOM 2901 C C . MET B 1 130 ? -4.055 24.578 10.953 1 98.62 130 MET B C 1
ATOM 2903 O O . MET B 1 130 ? -4.328 25.766 11.195 1 98.62 130 MET B O 1
ATOM 2907 N N . CYS B 1 131 ? -4.676 23.922 10.039 1 98.31 131 CYS B N 1
ATOM 2908 C CA . CYS B 1 131 ? -5.66 24.578 9.188 1 98.31 131 CYS B CA 1
ATOM 2909 C C . CYS B 1 131 ? -7.074 24.156 9.555 1 98.31 131 CYS B C 1
ATOM 2911 O O . CYS B 1 131 ? -7.977 24.188 8.711 1 98.31 131 CYS B O 1
ATOM 2913 N N . GLY B 1 132 ? -7.258 23.656 10.727 1 97.5 132 GLY B N 1
ATOM 2914 C CA . GLY B 1 132 ? -8.602 23.562 11.273 1 97.5 132 GLY B CA 1
ATOM 2915 C C . GLY B 1 132 ? -9.141 22.141 11.258 1 97.5 132 GLY B C 1
ATOM 2916 O O . GLY B 1 132 ? -10.32 21.922 11.547 1 97.5 132 GLY B O 1
ATOM 2917 N N . GLY B 1 133 ? -8.312 21.156 10.867 1 97.94 133 GLY B N 1
ATOM 2918 C CA . GLY B 1 133 ? -8.727 19.766 10.883 1 97.94 133 GLY B CA 1
ATOM 2919 C C . GLY B 1 133 ? -8.141 18.969 12.039 1 97.94 133 GLY B C 1
ATOM 2920 O O . GLY B 1 133 ? -7.695 19.562 13.031 1 97.94 133 GLY B O 1
ATOM 2921 N N . SER B 1 134 ? -8.273 17.672 11.93 1 97.56 134 SER B N 1
ATOM 2922 C CA . SER B 1 134 ? -7.668 16.766 12.914 1 97.56 134 SER B CA 1
ATOM 2923 C C . SER B 1 134 ? -7.156 15.492 12.258 1 97.56 134 SER B C 1
ATOM 2925 O O . SER B 1 134 ? -7.621 15.109 11.18 1 97.56 134 SER B O 1
ATOM 2927 N N . VAL B 1 135 ? -6.211 14.969 12.852 1 97.56 135 VAL B N 1
ATOM 2928 C CA . VAL B 1 135 ? -5.617 13.695 12.445 1 97.56 135 VAL B CA 1
ATOM 2929 C C . VAL B 1 135 ? -5.859 12.641 13.531 1 97.56 135 VAL B C 1
ATOM 2931 O O . VAL B 1 135 ? -5.5 12.844 14.688 1 97.56 135 VAL B O 1
ATOM 2934 N N . GLU B 1 136 ? -6.465 11.539 13.086 1 95.62 136 GLU B N 1
ATOM 2935 C CA . GLU B 1 136 ? -6.922 10.594 14.102 1 95.62 136 GLU B CA 1
ATOM 2936 C C . GLU B 1 136 ? -6.617 9.156 13.695 1 95.62 136 GLU B C 1
ATOM 2938 O O . GLU B 1 136 ? -6.648 8.82 12.516 1 95.62 136 GLU B O 1
ATOM 2943 N N . ILE B 1 137 ? -6.359 8.391 14.711 1 92.69 137 ILE B N 1
ATOM 2944 C CA . ILE B 1 137 ? -6.301 6.934 14.586 1 92.69 137 ILE B CA 1
ATOM 2945 C C . ILE B 1 137 ? -7.547 6.312 15.211 1 92.69 137 ILE B C 1
ATOM 2947 O O . ILE B 1 137 ? -7.918 6.652 16.344 1 92.69 137 ILE B O 1
ATOM 2951 N N . LEU B 1 138 ? -8.211 5.469 14.484 1 89.56 138 LEU B N 1
ATOM 2952 C CA . LEU B 1 138 ? -9.438 4.84 14.977 1 89.56 138 LEU B CA 1
ATOM 2953 C C . LEU B 1 138 ? -9.164 3.414 15.438 1 89.56 138 LEU B C 1
ATOM 2955 O O . LEU B 1 138 ? -9.023 2.504 14.617 1 89.56 138 LEU B O 1
ATOM 2959 N N . PRO B 1 139 ? -9.148 3.215 16.734 1 84.5 139 PRO B N 1
ATOM 2960 C CA . PRO B 1 139 ? -8.828 1.888 17.266 1 84.5 139 PRO B CA 1
ATOM 2961 C C . PRO B 1 139 ? -9.844 0.827 16.859 1 84.5 139 PRO B C 1
ATOM 2963 O O . PRO B 1 139 ? -9.531 -0.366 16.844 1 84.5 139 PRO B O 1
ATOM 2966 N N . CYS B 1 140 ? -11.055 1.215 16.531 1 80.94 140 CYS B N 1
ATOM 2967 C CA . CYS B 1 140 ? -12.086 0.26 16.141 1 80.94 140 CYS B CA 1
ATOM 2968 C C . CYS B 1 140 ? -11.852 -0.229 14.711 1 80.94 140 CYS B C 1
ATOM 2970 O O . CYS B 1 140 ? -12.492 -1.189 14.273 1 80.94 140 CYS B O 1
ATOM 2972 N N . SER B 1 141 ? -11.062 0.459 13.977 1 80.69 141 SER B N 1
ATOM 2973 C CA . SER B 1 141 ? -10.586 0.031 12.664 1 80.69 141 SER B CA 1
ATOM 2974 C C . SER B 1 141 ? -9.18 -0.552 12.75 1 80.69 141 SER B C 1
ATOM 2976 O O . SER B 1 141 ? -8.227 0.152 13.102 1 80.69 141 SER B O 1
ATOM 2978 N N . ARG B 1 142 ? -9.062 -1.821 12.383 1 76.56 142 ARG B N 1
ATOM 2979 C CA . ARG B 1 142 ? -7.758 -2.449 12.555 1 76.56 142 ARG B CA 1
ATOM 2980 C C . ARG B 1 142 ? -7.309 -3.139 11.273 1 76.56 142 ARG B C 1
ATOM 2982 O O . ARG B 1 142 ? -8.109 -3.766 10.586 1 76.56 142 ARG B O 1
ATOM 2989 N N . 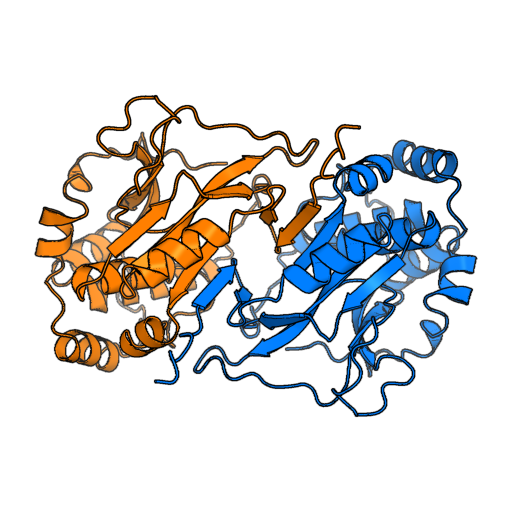VAL B 1 143 ? -6.07 -2.822 10.977 1 74.88 143 VAL B N 1
ATOM 2990 C CA . VAL B 1 143 ? -5.43 -3.465 9.836 1 74.88 143 VAL B CA 1
ATOM 2991 C C . VAL B 1 143 ? -4.094 -4.07 10.258 1 74.88 143 VAL B C 1
ATOM 2993 O O . VAL B 1 143 ? -3.383 -3.5 11.086 1 74.88 143 VAL B O 1
ATOM 2996 N N . GLY B 1 144 ? -3.846 -5.219 9.672 1 71 144 GLY B N 1
ATOM 2997 C CA . GLY B 1 144 ? -2.553 -5.836 9.906 1 71 144 GLY B CA 1
ATOM 2998 C C . GLY B 1 144 ? -1.498 -5.434 8.898 1 71 144 GLY B C 1
ATOM 2999 O O . GLY B 1 144 ? -1.801 -5.266 7.711 1 71 144 GLY B O 1
ATOM 3000 N N . HIS B 1 145 ? -0.375 -5.176 9.305 1 66.94 145 HIS B N 1
ATOM 3001 C CA . HIS B 1 145 ? 0.756 -4.859 8.438 1 66.94 145 HIS B CA 1
ATOM 3002 C C . HIS B 1 145 ? 1.888 -5.863 8.625 1 66.94 145 HIS B C 1
ATOM 3004 O O . HIS B 1 145 ? 2.275 -6.172 9.75 1 66.94 145 HIS B O 1
ATOM 3010 N N . VAL B 1 146 ? 2.232 -6.441 7.52 1 58.22 146 VAL B N 1
ATOM 3011 C CA . VAL B 1 146 ? 3.428 -7.281 7.543 1 58.22 146 VAL B CA 1
ATOM 3012 C C . VAL B 1 146 ? 4.664 -6.422 7.293 1 58.22 146 VAL B C 1
ATOM 3014 O O . VAL B 1 146 ? 4.77 -5.754 6.258 1 58.22 146 VAL B O 1
ATOM 3017 N N . PHE B 1 147 ? 5.305 -6.062 8.445 1 49.25 147 PHE B N 1
ATOM 3018 C CA . PHE B 1 147 ? 6.531 -5.293 8.281 1 49.25 147 PHE B CA 1
ATOM 3019 C C . PHE B 1 147 ? 7.656 -6.176 7.746 1 49.25 147 PHE B C 1
ATOM 3021 O O . PHE B 1 147 ? 7.824 -7.312 8.188 1 49.25 147 PHE B O 1
ATOM 3028 N N . ARG B 1 148 ? 7.918 -5.918 6.465 1 46.34 148 ARG B N 1
ATOM 3029 C CA . ARG B 1 148 ? 9.109 -6.594 5.969 1 46.34 148 ARG B CA 1
ATOM 3030 C C . ARG B 1 148 ? 10.328 -6.262 6.824 1 46.34 148 ARG B C 1
ATOM 3032 O O . ARG B 1 148 ? 10.445 -5.148 7.336 1 46.34 148 ARG B O 1
ATOM 3039 N N . SER B 1 149 ? 10.75 -7.305 7.574 1 39.19 149 SER B N 1
ATOM 3040 C CA . SER B 1 149 ? 11.969 -7.043 8.344 1 39.19 149 SER B CA 1
ATOM 3041 C C . SER B 1 149 ? 12.836 -5.992 7.656 1 39.19 149 SER B C 1
ATOM 3043 O O . SER B 1 149 ? 12.656 -5.699 6.473 1 39.19 149 SER B O 1
ATOM 3045 N N . SER B 1 150 ? 14.109 -5.738 8.164 1 34.94 150 SER B N 1
ATOM 3046 C CA . SER B 1 150 ? 15.086 -4.691 7.891 1 34.94 150 SER B CA 1
ATOM 3047 C C . SER B 1 150 ? 15.352 -4.559 6.395 1 34.94 150 SER B C 1
ATOM 3049 O O . SER B 1 150 ? 15.703 -5.535 5.734 1 34.94 150 SER B O 1
ATOM 3051 N N . LEU B 1 151 ? 14.523 -4.055 5.625 1 34.19 151 LEU B N 1
ATOM 3052 C CA . LEU B 1 151 ? 15.266 -3.633 4.441 1 34.19 151 LEU B CA 1
ATOM 3053 C C . LEU B 1 151 ? 16.656 -3.143 4.812 1 34.19 151 LEU B C 1
ATOM 3055 O O . LEU B 1 151 ? 16.828 -2.404 5.785 1 34.19 151 LEU B O 1
ATOM 3059 N N . PRO B 1 152 ? 17.641 -3.91 4.574 1 35.06 152 PRO B N 1
ATOM 3060 C CA . PRO B 1 152 ? 18.828 -3.062 4.562 1 35.06 152 PRO B CA 1
ATOM 3061 C C . PRO B 1 152 ? 18.625 -1.765 3.785 1 35.06 152 PRO B C 1
ATOM 3063 O O . PRO B 1 152 ? 18.578 -1.778 2.553 1 35.06 152 PRO B O 1
ATOM 3066 N N . TYR B 1 153 ? 17.578 -1.065 4.035 1 35.56 153 TYR B N 1
ATOM 3067 C CA . TYR B 1 153 ? 17.5 0.236 3.381 1 35.56 153 TYR B CA 1
ATOM 3068 C C . TYR B 1 153 ? 18.859 0.915 3.359 1 35.56 153 TYR B C 1
ATOM 3070 O O . TYR B 1 153 ? 19.328 1.408 4.387 1 35.56 153 TYR B O 1
ATOM 3078 N N . THR B 1 154 ? 19.703 0.272 2.875 1 36.06 154 THR B N 1
ATOM 3079 C CA . THR B 1 154 ? 20.797 1.211 2.635 1 36.06 154 THR B CA 1
ATOM 3080 C C . THR B 1 154 ? 20.297 2.434 1.87 1 36.06 154 THR B C 1
ATOM 3082 O O . THR B 1 154 ? 19.781 2.309 0.759 1 36.06 154 THR B O 1
ATOM 3085 N N . PHE B 1 155 ? 19.812 3.324 2.641 1 41.72 155 PHE B N 1
ATOM 3086 C CA . PHE B 1 155 ? 19.578 4.648 2.08 1 41.72 155 PHE B CA 1
ATOM 3087 C C . PHE B 1 155 ? 20.688 5.031 1.102 1 41.72 155 PHE B C 1
ATOM 3089 O O . PHE B 1 155 ? 21.859 5.094 1.475 1 41.72 155 PHE B O 1
ATOM 3096 N N . THR B 1 156 ? 20.453 4.727 -0.023 1 45.41 156 THR B N 1
ATOM 3097 C CA . THR B 1 156 ? 21.438 5.27 -0.944 1 45.41 156 THR B CA 1
ATOM 3098 C C . THR B 1 156 ? 21.562 6.781 -0.79 1 45.41 156 THR B C 1
ATOM 3100 O O . THR B 1 156 ? 20.609 7.441 -0.36 1 45.41 156 THR B O 1
ATOM 3103 N N . GLU B 1 157 ? 22.734 7.297 -0.751 1 50.5 157 GLU B N 1
ATOM 3104 C CA . GLU B 1 157 ? 23.047 8.719 -0.621 1 50.5 157 GLU B CA 1
ATOM 3105 C C . GLU B 1 157 ? 22 9.578 -1.309 1 50.5 157 GLU B C 1
ATOM 3107 O O . GLU B 1 157 ? 21.578 10.602 -0.763 1 50.5 157 GLU B O 1
ATOM 3112 N N . GLY B 1 158 ? 21.484 9.141 -2.35 1 60.94 158 GLY B N 1
ATOM 3113 C CA . GLY B 1 158 ? 20.5 9.914 -3.094 1 60.94 158 GLY B CA 1
ATOM 3114 C C . GLY B 1 158 ? 19.141 9.977 -2.41 1 60.94 158 GLY B C 1
ATOM 3115 O O . GLY B 1 158 ? 18.531 11.039 -2.328 1 60.94 158 GLY B O 1
ATOM 3116 N N . ARG B 1 159 ? 18.875 9.047 -1.731 1 64.94 159 ARG B N 1
ATOM 3117 C CA . ARG B 1 159 ? 17.578 9.008 -1.046 1 64.94 159 ARG B CA 1
ATOM 3118 C C . ARG B 1 159 ? 17.609 9.844 0.227 1 64.94 159 ARG B C 1
ATOM 3120 O O . ARG B 1 159 ? 16.641 10.547 0.538 1 64.94 159 ARG B O 1
ATOM 3127 N N . GLU B 1 160 ? 18.719 9.766 0.789 1 72.94 160 GLU B N 1
ATOM 3128 C CA . GLU B 1 160 ? 18.844 10.531 2.027 1 72.94 160 GLU B CA 1
ATOM 3129 C C . GLU B 1 160 ? 18.781 12.031 1.76 1 72.94 160 GLU B C 1
ATOM 3131 O O . GLU B 1 160 ? 18.156 12.773 2.521 1 72.94 160 GLU B O 1
ATOM 3136 N N . LYS B 1 161 ? 19.422 12.383 0.686 1 80.31 161 LYS B N 1
ATOM 3137 C CA . LYS B 1 161 ? 19.391 13.805 0.329 1 80.31 161 LYS B CA 1
ATOM 3138 C C . LYS B 1 161 ? 17.984 14.25 -0.06 1 80.31 161 LYS B C 1
ATOM 3140 O O . LYS B 1 161 ? 17.562 15.359 0.277 1 80.31 161 LYS B O 1
ATOM 3145 N N . THR B 1 162 ? 17.297 13.344 -0.702 1 83.31 162 THR B N 1
ATOM 3146 C CA . THR B 1 162 ? 15.938 13.656 -1.124 1 83.31 162 THR B CA 1
ATOM 3147 C C . THR B 1 162 ? 15.016 13.797 0.083 1 83.31 162 THR B C 1
ATOM 3149 O O . THR B 1 162 ? 14.219 14.734 0.157 1 83.31 162 THR B O 1
ATOM 3152 N N . VAL B 1 163 ? 15.203 12.945 0.945 1 86.5 163 VAL B N 1
ATOM 3153 C CA . VAL B 1 163 ? 14.367 12.984 2.143 1 86.5 163 VAL B CA 1
ATOM 3154 C C . VAL B 1 163 ? 14.688 14.25 2.945 1 86.5 163 VAL B C 1
ATOM 3156 O O . VAL B 1 163 ? 13.781 14.938 3.416 1 86.5 163 VAL B O 1
ATOM 3159 N N . LEU B 1 164 ? 15.938 14.5 3.043 1 90.94 164 LEU B N 1
ATOM 3160 C CA . LEU B 1 164 ? 16.359 15.688 3.773 1 90.94 164 LEU B CA 1
ATOM 3161 C C . LEU B 1 164 ? 15.789 16.953 3.131 1 90.94 164 LEU B C 1
ATOM 3163 O O . LEU B 1 164 ? 15.305 17.844 3.828 1 90.94 164 LEU B O 1
ATOM 3167 N N . ARG B 1 165 ? 15.867 17 1.871 1 93.5 165 ARG B N 1
ATOM 3168 C CA . ARG B 1 165 ? 15.305 18.141 1.144 1 93.5 165 ARG B CA 1
ATOM 3169 C C . ARG B 1 165 ? 13.812 18.266 1.398 1 93.5 165 ARG B C 1
ATOM 3171 O O . ARG B 1 165 ? 13.312 19.375 1.637 1 93.5 165 ARG B O 1
ATOM 3178 N N . ASN B 1 166 ? 13.117 17.172 1.315 1 93.69 166 ASN B N 1
ATOM 3179 C CA . ASN B 1 166 ? 11.68 17.188 1.573 1 93.69 166 ASN B CA 1
ATOM 3180 C C . ASN B 1 166 ? 11.367 17.703 2.973 1 93.69 166 ASN B C 1
ATOM 3182 O O . ASN B 1 166 ? 10.484 18.547 3.143 1 93.69 166 ASN B O 1
ATOM 3186 N N . LEU B 1 167 ? 12.109 17.234 3.889 1 95.75 167 LEU B N 1
ATOM 3187 C CA . LEU B 1 167 ? 11.867 17.609 5.277 1 95.75 167 LEU B CA 1
ATOM 3188 C C . LEU B 1 167 ? 12.18 19.078 5.504 1 95.75 167 LEU B C 1
ATOM 3190 O O . LEU B 1 167 ? 11.461 19.766 6.234 1 95.75 167 LEU B O 1
ATOM 3194 N N . ALA B 1 168 ? 13.242 19.469 4.898 1 96.56 168 ALA B N 1
ATOM 3195 C CA . ALA B 1 168 ? 13.594 20.891 5.008 1 96.56 168 ALA B CA 1
ATOM 3196 C C . ALA B 1 168 ? 12.492 21.766 4.43 1 96.56 168 ALA B C 1
ATOM 3198 O O . ALA B 1 168 ? 12.18 22.828 4.988 1 96.56 168 ALA B O 1
ATOM 3199 N N . ARG B 1 169 ? 11.93 21.312 3.361 1 96.75 169 ARG B N 1
ATOM 3200 C CA . ARG B 1 169 ? 10.836 22.047 2.725 1 96.75 169 ARG B CA 1
ATOM 3201 C C . ARG B 1 169 ? 9.602 22.062 3.615 1 96.75 169 ARG B C 1
ATOM 3203 O O . ARG B 1 169 ? 8.969 23.094 3.791 1 96.75 169 ARG B O 1
ATOM 3210 N N . VAL B 1 170 ? 9.312 20.969 4.16 1 97.69 170 VAL B N 1
ATOM 3211 C CA . VAL B 1 170 ? 8.188 20.875 5.082 1 97.69 170 VAL B CA 1
ATOM 3212 C C . VAL B 1 170 ? 8.398 21.828 6.262 1 97.69 170 VAL B C 1
ATOM 3214 O O . VAL B 1 170 ? 7.492 22.562 6.641 1 97.69 170 VAL B O 1
ATOM 3217 N N . ALA B 1 171 ? 9.578 21.781 6.781 1 97.44 171 ALA B N 1
ATOM 3218 C CA . ALA B 1 171 ? 9.898 22.656 7.906 1 97.44 171 ALA B CA 1
ATOM 3219 C C . ALA B 1 171 ? 9.758 24.125 7.516 1 97.44 171 ALA B C 1
ATOM 3221 O O . ALA B 1 171 ? 9.156 24.922 8.25 1 97.44 171 ALA B O 1
ATOM 3222 N N . GLY B 1 172 ? 10.25 24.438 6.414 1 97.56 172 GLY B N 1
ATOM 3223 C CA . GLY B 1 172 ? 10.227 25.812 5.941 1 97.56 172 GLY B CA 1
ATOM 3224 C C . GLY B 1 172 ? 8.82 26.359 5.773 1 97.56 172 GLY B C 1
ATOM 3225 O O . GLY B 1 172 ? 8.578 27.547 6.008 1 97.56 172 GLY B O 1
ATOM 3226 N N . VAL B 1 173 ? 7.953 25.531 5.434 1 98.25 173 VAL B N 1
ATOM 3227 C CA . VAL B 1 173 ? 6.594 25.969 5.152 1 98.25 173 VAL B CA 1
ATOM 3228 C C . VAL B 1 173 ? 5.781 25.984 6.445 1 98.25 173 VAL B C 1
ATOM 3230 O O . VAL B 1 173 ? 5 26.906 6.684 1 98.25 173 VAL B O 1
ATOM 3233 N N . TRP B 1 174 ? 6.027 25.016 7.312 1 98.38 174 TRP B N 1
ATOM 3234 C CA . TRP B 1 174 ? 4.973 24.766 8.289 1 98.38 174 TRP B CA 1
ATOM 3235 C C . TRP B 1 174 ? 5.465 25.031 9.703 1 98.38 174 TRP B C 1
ATOM 3237 O O . TRP B 1 174 ? 4.668 25.188 10.633 1 98.38 174 TRP B O 1
ATOM 3247 N N . MET B 1 175 ? 6.738 25.125 9.922 1 97.88 175 MET B N 1
ATOM 3248 C CA . MET B 1 175 ? 7.215 25.094 11.305 1 97.88 175 MET B CA 1
ATOM 3249 C C . MET B 1 175 ? 7.582 26.484 11.789 1 97.88 175 MET B C 1
ATOM 3251 O O . MET B 1 175 ? 8.109 26.656 12.891 1 97.88 175 MET B O 1
ATOM 3255 N N . ASP B 1 176 ? 7.355 27.547 10.977 1 97.5 176 ASP B N 1
ATOM 3256 C CA . ASP B 1 176 ? 7.695 28.906 11.352 1 97.5 176 ASP B CA 1
ATOM 3257 C C . ASP B 1 176 ? 9.141 29 11.852 1 97.5 176 ASP B C 1
ATOM 3259 O O . ASP B 1 176 ? 10.055 28.5 11.195 1 97.5 176 ASP B O 1
ATOM 3263 N N . SER B 1 177 ? 9.367 29.734 12.93 1 96.44 177 SER B N 1
ATOM 3264 C CA . SER B 1 177 ? 10.727 29.922 13.43 1 96.44 177 SER B CA 1
ATOM 3265 C C . SER B 1 177 ? 11.305 28.609 13.961 1 96.44 177 SER B C 1
ATOM 3267 O O . SER B 1 177 ? 12.523 28.484 14.109 1 96.44 177 SER B O 1
ATOM 3269 N N . TYR B 1 178 ? 10.508 27.641 14.219 1 96.12 178 TYR B N 1
ATOM 3270 C CA . TYR B 1 178 ? 10.984 26.359 14.734 1 96.12 178 TYR B CA 1
ATOM 3271 C C . TYR B 1 178 ? 11.711 25.578 13.656 1 96.12 178 TYR B C 1
ATOM 3273 O O . TYR B 1 178 ? 12.406 24.594 13.945 1 96.12 178 TYR B O 1
ATOM 3281 N N . ALA B 1 179 ? 11.508 25.953 12.422 1 96.12 179 ALA B N 1
ATOM 3282 C CA . ALA B 1 179 ? 12.25 25.312 11.336 1 96.12 179 ALA B CA 1
ATOM 3283 C C . ALA B 1 179 ? 13.758 25.359 11.609 1 96.12 179 ALA B C 1
ATOM 3285 O O . ALA B 1 179 ? 14.484 24.438 11.234 1 96.12 179 ALA B O 1
ATOM 3286 N N . ASP B 1 180 ? 14.18 26.406 12.258 1 95.12 180 ASP B N 1
ATOM 3287 C CA . ASP B 1 180 ? 15.594 26.578 12.539 1 95.12 180 ASP B CA 1
ATOM 3288 C C . ASP B 1 180 ? 16.109 25.453 13.445 1 95.12 180 ASP B C 1
ATOM 3290 O O . ASP B 1 180 ? 17.266 25.047 13.344 1 95.12 180 ASP B O 1
ATOM 3294 N N . ILE B 1 181 ? 15.242 25.016 14.336 1 93.62 181 ILE B N 1
ATOM 3295 C CA . ILE B 1 181 ? 15.625 23.906 15.211 1 93.62 181 ILE B CA 1
ATOM 3296 C C . ILE B 1 181 ? 15.906 22.656 14.375 1 93.62 181 ILE B C 1
ATOM 3298 O O . ILE B 1 181 ? 16.906 21.984 14.586 1 93.62 181 ILE B O 1
ATOM 3302 N N . PHE B 1 182 ? 15.047 22.375 13.445 1 94.94 182 PHE B N 1
ATOM 3303 C CA . PHE B 1 182 ? 15.258 21.25 12.555 1 94.94 182 PHE B CA 1
ATOM 3304 C C . PHE B 1 182 ? 16.547 21.422 11.75 1 94.94 182 PHE B C 1
ATOM 3306 O O . PHE B 1 182 ? 17.359 20.5 11.664 1 94.94 182 PHE B O 1
ATOM 3313 N N . TYR B 1 183 ? 16.688 22.594 11.117 1 94.94 183 TYR B N 1
ATOM 3314 C CA . TYR B 1 183 ? 17.859 22.859 10.289 1 94.94 183 TYR B CA 1
ATOM 3315 C C . TYR B 1 183 ? 19.141 22.641 11.078 1 94.94 183 TYR B C 1
ATOM 3317 O O . TYR B 1 183 ? 20.109 22.062 10.555 1 94.94 183 TYR B O 1
ATOM 3325 N N . ALA B 1 184 ? 19.156 23.047 12.266 1 92.88 184 ALA B N 1
ATOM 3326 C CA . ALA B 1 184 ? 20.312 22.875 13.125 1 92.88 184 ALA B CA 1
ATOM 3327 C C . ALA B 1 184 ? 20.516 21.406 13.492 1 92.88 184 ALA B C 1
ATOM 3329 O O . ALA B 1 184 ? 21.625 20.891 13.461 1 92.88 184 ALA B O 1
ATOM 3330 N N . ALA B 1 185 ? 19.453 20.75 13.82 1 90.75 185 ALA B N 1
ATOM 3331 C CA . ALA B 1 185 ? 19.5 19.375 14.297 1 90.75 185 ALA B CA 1
ATOM 3332 C C . ALA B 1 185 ? 20.062 18.453 13.227 1 90.75 185 ALA B C 1
ATOM 3334 O O . ALA B 1 185 ? 20.75 17.469 13.539 1 90.75 185 ALA B O 1
ATOM 3335 N N . VAL B 1 186 ? 19.812 18.75 11.977 1 92 186 VAL B N 1
ATOM 3336 C CA . VAL B 1 186 ? 20.25 17.859 10.914 1 92 186 VAL B CA 1
ATOM 3337 C C . VAL B 1 186 ? 21.484 18.422 10.234 1 92 186 VAL B C 1
ATOM 3339 O O . VAL B 1 186 ? 21.969 17.844 9.258 1 92 186 VAL B O 1
ATOM 3342 N N . ASN B 1 187 ? 22 19.484 10.766 1 92.19 187 ASN B N 1
ATOM 3343 C CA . ASN B 1 187 ? 23.109 20.156 10.109 1 92.19 187 ASN B CA 1
ATOM 3344 C C . ASN B 1 187 ? 22.844 20.359 8.625 1 92.19 187 ASN B C 1
ATOM 3346 O O . ASN B 1 187 ? 23.641 19.953 7.781 1 92.19 187 ASN B O 1
ATOM 3350 N N . LEU B 1 188 ? 21.734 21.031 8.344 1 92.06 188 LEU B N 1
ATOM 3351 C CA . LEU B 1 188 ? 21.297 21.219 6.965 1 92.06 188 LEU B CA 1
ATOM 3352 C C . LEU B 1 188 ? 22.359 21.922 6.141 1 92.06 188 LEU B C 1
ATOM 3354 O O . LEU B 1 188 ? 22.844 22.984 6.527 1 92.06 188 LEU B O 1
ATOM 3358 N N . PRO B 1 189 ? 22.656 21.312 5.066 1 92.62 189 PRO B N 1
ATOM 3359 C CA . PRO B 1 189 ? 23.625 21.984 4.199 1 92.62 189 PRO B CA 1
ATOM 3360 C C . PRO B 1 189 ? 23.125 23.328 3.695 1 92.62 189 PRO B C 1
ATOM 3362 O O . PRO B 1 189 ? 21.969 23.453 3.27 1 92.62 189 PRO B O 1
ATOM 3365 N N . SER B 1 190 ? 23.953 24.281 3.762 1 89.5 190 SER B N 1
ATOM 3366 C CA . SER B 1 190 ? 23.562 25.641 3.398 1 89.5 190 SER B CA 1
ATOM 3367 C C . SER B 1 190 ? 23.219 25.75 1.916 1 89.5 190 SER B C 1
ATOM 3369 O O . SER B 1 190 ? 22.453 26.609 1.51 1 89.5 190 SER B O 1
ATOM 3371 N N . ASP B 1 191 ? 23.719 24.812 1.141 1 90.94 191 ASP B N 1
ATOM 3372 C CA . ASP B 1 191 ? 23.516 24.891 -0.304 1 90.94 191 ASP B CA 1
ATOM 3373 C C . ASP B 1 191 ? 22.375 23.984 -0.755 1 90.94 191 ASP B C 1
ATOM 3375 O O . ASP B 1 191 ? 22.141 23.812 -1.954 1 90.94 191 ASP B O 1
ATOM 3379 N N . LEU B 1 192 ? 21.719 23.469 0.211 1 92.56 192 LEU B N 1
ATOM 3380 C CA . LEU B 1 192 ? 20.625 22.594 -0.183 1 92.56 192 LEU B CA 1
ATOM 3381 C C . LEU B 1 192 ? 19.453 23.422 -0.715 1 92.56 192 LEU B C 1
ATOM 3383 O O . LEU B 1 192 ? 18.906 24.281 -0.008 1 92.56 192 LEU B O 1
ATOM 3387 N N . ASP B 1 193 ? 19.062 23.156 -1.938 1 92.56 193 ASP B N 1
ATOM 3388 C CA . ASP B 1 193 ? 17.938 23.844 -2.559 1 92.56 193 ASP B CA 1
ATOM 3389 C C . ASP B 1 193 ? 16.625 23.125 -2.254 1 92.56 193 ASP B C 1
ATOM 3391 O O . ASP B 1 193 ? 16.344 22.078 -2.824 1 92.56 193 ASP B O 1
ATOM 3395 N N . ILE B 1 194 ? 15.883 23.703 -1.46 1 93.25 194 ILE B N 1
ATOM 3396 C CA . ILE B 1 194 ? 14.641 23.062 -1.053 1 93.25 194 ILE B CA 1
ATOM 3397 C C . ILE B 1 194 ? 13.508 23.484 -1.989 1 93.25 194 ILE B C 1
ATOM 3399 O O . ILE B 1 194 ? 12.359 23.078 -1.808 1 93.25 194 ILE B O 1
ATOM 3403 N N . GLY B 1 195 ? 13.781 24.297 -2.973 1 93.81 195 GLY B N 1
ATOM 3404 C CA . GLY B 1 195 ? 12.789 24.781 -3.918 1 93.81 195 GLY B CA 1
ATOM 3405 C C . GLY B 1 195 ? 12.023 26 -3.42 1 93.81 195 GLY B C 1
ATOM 3406 O O . GLY B 1 195 ? 12.133 26.359 -2.248 1 93.81 195 GLY B O 1
ATOM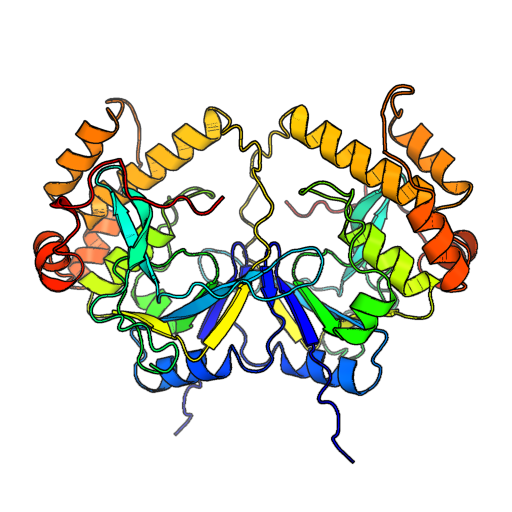 3407 N N . ASP B 1 196 ? 11.273 26.578 -4.309 1 95.62 196 ASP B N 1
ATOM 3408 C CA . ASP B 1 196 ? 10.453 27.734 -3.967 1 95.62 196 ASP B CA 1
ATOM 3409 C C . ASP B 1 196 ? 9.266 27.328 -3.1 1 95.62 196 ASP B C 1
ATOM 3411 O O . ASP B 1 196 ? 8.453 26.5 -3.504 1 95.62 196 ASP B O 1
ATOM 3415 N N . ILE B 1 197 ? 9.219 27.938 -1.932 1 96.94 197 ILE B N 1
ATOM 3416 C CA . ILE B 1 197 ? 8.148 27.531 -1.027 1 96.94 197 ILE B CA 1
ATOM 3417 C C . ILE B 1 197 ? 7.102 28.625 -0.94 1 96.94 197 ILE B C 1
ATOM 3419 O O . ILE B 1 197 ? 6.168 28.547 -0.141 1 96.94 197 ILE B O 1
ATOM 3423 N N . SER B 1 198 ? 7.164 29.656 -1.74 1 97.19 198 SER B N 1
ATOM 3424 C CA . SER B 1 198 ? 6.297 30.828 -1.65 1 97.19 198 SER B CA 1
ATOM 3425 C C . SER B 1 198 ? 4.84 30.453 -1.886 1 97.19 198 SER B C 1
ATOM 3427 O O . SER B 1 198 ? 3.943 30.969 -1.211 1 97.19 198 SER B O 1
ATOM 3429 N N . GLU B 1 199 ? 4.625 29.594 -2.785 1 96.38 199 GLU B N 1
ATOM 3430 C CA . GLU B 1 199 ? 3.256 29.188 -3.086 1 96.38 199 GLU B CA 1
ATOM 3431 C C . GLU B 1 199 ? 2.627 28.453 -1.902 1 96.38 199 GLU B C 1
ATOM 3433 O O . GLU B 1 199 ? 1.438 28.625 -1.619 1 96.38 199 GLU B O 1
ATOM 3438 N N . ARG B 1 200 ? 3.412 27.672 -1.258 1 97.31 200 ARG B N 1
ATOM 3439 C CA . ARG B 1 200 ? 2.896 26.922 -0.117 1 97.31 200 ARG B CA 1
ATOM 3440 C C . ARG B 1 200 ? 2.676 27.828 1.084 1 97.31 200 ARG B C 1
ATOM 3442 O O . ARG B 1 200 ? 1.73 27.641 1.852 1 97.31 200 ARG B O 1
ATOM 3449 N N . ILE B 1 201 ? 3.551 28.828 1.21 1 97.81 201 ILE B N 1
ATOM 3450 C CA . ILE B 1 201 ? 3.365 29.812 2.262 1 97.81 201 ILE B CA 1
ATOM 3451 C C . ILE B 1 201 ? 2.08 30.594 2.01 1 97.81 201 ILE B C 1
ATOM 3453 O O . ILE B 1 201 ? 1.316 30.859 2.939 1 97.81 201 ILE B O 1
ATOM 3457 N N . GLN B 1 202 ? 1.866 30.906 0.76 1 97.88 202 GLN B N 1
ATOM 3458 C CA . GLN B 1 202 ? 0.645 31.625 0.405 1 97.88 202 GLN B CA 1
ATOM 3459 C C . GLN B 1 202 ? -0.589 30.766 0.659 1 97.88 202 GLN B C 1
ATOM 3461 O O . GLN B 1 202 ? -1.612 31.266 1.135 1 97.88 202 GLN B O 1
ATOM 3466 N N . LEU B 1 203 ? -0.516 29.562 0.324 1 97.25 203 LEU B N 1
ATOM 3467 C CA . LEU B 1 203 ? -1.606 28.641 0.606 1 97.25 203 LEU B CA 1
ATOM 3468 C C . LEU B 1 203 ? -1.927 28.609 2.096 1 97.25 203 LEU B C 1
ATOM 3470 O O . LEU B 1 203 ? -3.096 28.672 2.486 1 97.25 203 LEU B O 1
ATOM 3474 N N . ARG B 1 204 ? -0.913 28.516 2.865 1 98 204 ARG B N 1
ATOM 3475 C CA . ARG B 1 204 ? -1.049 28.5 4.316 1 98 204 ARG B CA 1
ATOM 3476 C C . ARG B 1 204 ? -1.759 29.75 4.812 1 98 204 ARG B C 1
ATOM 3478 O O . ARG B 1 204 ? -2.641 29.688 5.668 1 98 204 ARG B O 1
ATOM 3485 N N . LYS B 1 205 ? -1.396 30.859 4.305 1 97.69 205 LYS B N 1
ATOM 3486 C CA . LYS B 1 205 ? -2.033 32.125 4.66 1 97.69 205 LYS B CA 1
ATOM 3487 C C . LYS B 1 205 ? -3.496 32.156 4.227 1 97.69 205 LYS B C 1
ATOM 3489 O O . LYS B 1 205 ? -4.371 32.562 4.996 1 97.69 205 LYS B O 1
ATOM 3494 N N . ASN B 1 206 ? -3.75 31.688 3.002 1 97.94 206 ASN B N 1
ATOM 3495 C CA . ASN B 1 206 ? -5.109 31.656 2.471 1 97.94 206 ASN B CA 1
ATOM 3496 C C . ASN B 1 206 ? -6.023 30.781 3.314 1 97.94 206 ASN B C 1
ATOM 3498 O O . ASN B 1 206 ? -7.211 31.062 3.461 1 97.94 206 ASN B O 1
ATOM 3502 N N . LEU B 1 207 ? -5.434 29.766 3.854 1 97.88 207 LEU B N 1
ATOM 3503 C CA . LEU B 1 207 ? -6.195 28.812 4.645 1 97.88 207 LEU B CA 1
ATOM 3504 C C . LEU B 1 207 ? -6.344 29.281 6.086 1 97.88 207 LEU B C 1
ATOM 3506 O O . LEU B 1 207 ? -7.051 28.656 6.879 1 97.88 207 LEU B O 1
ATOM 3510 N N . LYS B 1 208 ? -5.617 30.359 6.434 1 98.19 208 LYS B N 1
ATOM 3511 C CA . LYS B 1 208 ? -5.664 30.938 7.773 1 98.19 208 LYS B CA 1
ATOM 3512 C C . LYS B 1 208 ? -5.258 29.906 8.828 1 98.19 208 LYS B C 1
ATOM 3514 O O . LYS B 1 208 ? -5.945 29.75 9.844 1 98.19 208 LYS B O 1
ATOM 3519 N N . CYS B 1 209 ? -4.164 29.25 8.523 1 98.56 209 CYS B N 1
ATOM 3520 C CA . CYS B 1 209 ? -3.674 28.203 9.422 1 98.56 209 CYS B CA 1
ATOM 3521 C C . CYS B 1 209 ? -3.078 28.797 10.688 1 98.56 209 CYS B C 1
ATOM 3523 O O . CYS B 1 209 ? -2.559 29.922 10.664 1 98.56 209 CYS B O 1
ATOM 3525 N N . LYS B 1 210 ? -3.131 28.078 11.758 1 98.44 210 LYS B N 1
ATOM 3526 C CA . LYS B 1 210 ? -2.514 28.438 13.031 1 98.44 210 LYS B CA 1
ATOM 3527 C C . LYS B 1 210 ? -0.996 28.312 12.961 1 98.44 210 LYS B C 1
ATOM 3529 O O . LYS B 1 210 ? -0.462 27.719 12.023 1 98.44 210 LYS B O 1
ATOM 3534 N N . SER B 1 211 ? -0.359 28.859 13.906 1 97.94 211 SER B N 1
ATOM 3535 C CA . SER B 1 211 ? 1.099 28.828 13.977 1 97.94 211 SER B CA 1
ATOM 3536 C C . SER B 1 211 ? 1.604 27.469 14.406 1 97.94 211 SER B C 1
ATOM 3538 O O . SER B 1 211 ? 0.842 26.656 14.938 1 97.94 211 SER B O 1
ATOM 3540 N N . PHE B 1 212 ? 2.838 27.203 14.102 1 98 212 PHE B N 1
ATOM 3541 C CA . PHE B 1 212 ? 3.432 25.984 14.602 1 98 212 PHE B CA 1
ATOM 3542 C C . PHE B 1 212 ? 3.488 25.984 16.125 1 98 212 PHE B C 1
ATOM 3544 O O . PHE B 1 212 ? 3.375 24.922 16.766 1 98 212 PHE B O 1
ATOM 3551 N N . LYS B 1 213 ? 3.678 27.094 16.75 1 96.75 213 LYS B N 1
ATOM 3552 C CA . LYS B 1 213 ? 3.588 27.188 18.203 1 96.75 213 LYS B CA 1
ATOM 3553 C C . LYS B 1 213 ? 2.242 26.672 18.703 1 96.75 213 LYS B C 1
ATOM 3555 O O . LYS B 1 213 ? 2.184 25.953 19.703 1 96.75 213 LYS B O 1
ATOM 3560 N N . TRP B 1 214 ? 1.196 27.078 18.094 1 97.25 214 TRP B N 1
ATOM 3561 C CA . TRP B 1 214 ? -0.118 26.562 18.453 1 97.25 214 TRP B CA 1
ATOM 3562 C C . TRP B 1 214 ? -0.136 25.031 18.359 1 97.25 214 TRP B C 1
ATOM 3564 O O . TRP B 1 214 ? -0.684 24.359 19.234 1 97.25 214 TRP B O 1
ATOM 3574 N N . TYR B 1 215 ? 0.398 24.547 17.188 1 97.81 215 TYR B N 1
ATOM 3575 C CA . TYR B 1 215 ? 0.471 23.109 16.969 1 97.81 215 TYR B CA 1
ATOM 3576 C C . TYR B 1 215 ? 1.186 22.422 18.125 1 97.81 215 TYR B C 1
ATOM 3578 O O . TYR B 1 215 ? 0.694 21.422 18.672 1 97.81 215 TYR B O 1
ATOM 3586 N N . LEU B 1 216 ? 2.293 22.953 18.547 1 95.88 216 LEU B N 1
ATOM 3587 C CA . LEU B 1 216 ? 3.053 22.359 19.641 1 95.88 216 LEU B CA 1
ATOM 3588 C C . LEU B 1 216 ? 2.268 22.438 20.938 1 95.88 216 LEU B C 1
ATOM 3590 O O . LEU B 1 216 ? 2.258 21.484 21.719 1 95.88 216 LEU B O 1
ATOM 3594 N N . ASP B 1 217 ? 1.604 23.5 21.156 1 94.5 217 ASP B N 1
ATOM 3595 C CA . ASP B 1 217 ? 0.887 23.719 22.422 1 94.5 217 ASP B CA 1
ATOM 3596 C C . ASP B 1 217 ? -0.351 22.828 22.5 1 94.5 217 ASP B C 1
ATOM 3598 O O . ASP B 1 217 ? -0.707 22.359 23.578 1 94.5 217 ASP B O 1
ATOM 3602 N N . ASN B 1 218 ? -0.999 22.594 21.391 1 95.88 218 ASN B N 1
ATOM 3603 C CA . ASN B 1 218 ? -2.336 22.016 21.438 1 95.88 218 ASN B CA 1
ATOM 3604 C C . ASN B 1 218 ? -2.344 20.578 20.922 1 95.88 218 ASN B C 1
ATOM 3606 O O . ASN B 1 218 ? -3.232 19.797 21.266 1 95.88 218 ASN B O 1
ATOM 3610 N N . VAL B 1 219 ? -1.368 20.281 20.094 1 96.38 219 VAL B N 1
ATOM 3611 C CA . VAL B 1 219 ? -1.418 18.984 19.406 1 96.38 219 VAL B CA 1
ATOM 3612 C C . VAL B 1 219 ? -0.278 18.094 19.906 1 96.38 219 VAL B C 1
ATOM 3614 O O . VAL B 1 219 ? -0.477 16.906 20.156 1 96.38 219 VAL B O 1
ATOM 3617 N N . PHE B 1 220 ? 0.884 18.688 20.016 1 95.56 220 PHE B N 1
ATOM 3618 C CA . PHE B 1 220 ? 2.051 17.891 20.359 1 95.56 220 PHE B CA 1
ATOM 3619 C C . PHE B 1 220 ? 2.895 18.578 21.422 1 95.56 220 PHE B C 1
ATOM 3621 O O . PHE B 1 220 ? 4.098 18.781 21.234 1 95.56 220 PHE B O 1
ATOM 3628 N N . PRO B 1 221 ? 2.4 18.844 22.547 1 92.06 221 PRO B N 1
ATOM 3629 C CA . PRO B 1 221 ? 3.15 19.562 23.594 1 92.06 221 PRO B CA 1
ATOM 3630 C C . PRO B 1 221 ? 4.301 18.734 24.156 1 92.06 221 PRO B C 1
ATOM 3632 O O . PRO B 1 221 ? 5.23 19.281 24.75 1 92.06 221 PRO B O 1
ATOM 3635 N N . GLU B 1 222 ? 4.336 17.453 23.938 1 88.25 222 GLU B N 1
ATOM 3636 C CA . GLU B 1 222 ? 5.293 16.547 24.578 1 88.25 222 GLU B CA 1
ATOM 3637 C C . GLU B 1 222 ? 6.551 16.391 23.734 1 88.25 222 GLU B C 1
ATOM 3639 O O . GLU B 1 222 ? 7.426 15.586 24.078 1 88.25 222 GLU B O 1
ATOM 3644 N N . ILE B 1 223 ? 6.691 17.016 22.609 1 86.88 223 ILE B N 1
ATOM 3645 C CA . ILE B 1 223 ? 7.82 16.797 21.703 1 86.88 223 ILE B CA 1
ATOM 3646 C C . ILE B 1 223 ? 9.125 16.938 22.484 1 86.88 223 ILE B C 1
ATOM 3648 O O . ILE B 1 223 ? 10.117 16.266 22.156 1 86.88 223 ILE B O 1
ATOM 3652 N N . ASP B 1 224 ? 9.445 17.891 23.453 1 70.5 224 ASP B N 1
ATOM 3653 C CA . ASP B 1 224 ? 10.672 18.141 24.188 1 70.5 224 ASP B CA 1
ATOM 3654 C C . ASP B 1 224 ? 11.109 16.922 25 1 70.5 224 ASP B C 1
ATOM 3656 O O . ASP B 1 224 ? 12.289 16.75 25.281 1 70.5 224 ASP B O 1
ATOM 3660 N N . VAL B 1 225 ? 10.227 16.078 25.531 1 50.94 225 VAL B N 1
ATOM 3661 C CA . VAL B 1 225 ? 10.523 15.078 26.562 1 50.94 225 VAL B CA 1
ATOM 3662 C C . VAL B 1 225 ? 11.242 13.883 25.922 1 50.94 225 VAL B C 1
ATOM 3664 O O . VAL B 1 225 ? 11.633 12.945 26.625 1 50.94 225 VAL B O 1
ATOM 3667 N N . VAL B 1 226 ? 10.961 13.43 24.719 1 45.84 226 VAL B N 1
ATOM 3668 C CA . VAL B 1 226 ? 11.461 12.109 24.328 1 45.84 226 VAL B CA 1
ATOM 3669 C C . VAL B 1 226 ? 12.969 12.172 24.094 1 45.84 226 VAL B C 1
ATOM 3671 O O . VAL B 1 226 ? 13.43 12.891 23.203 1 45.84 226 VAL B O 1
ATOM 3674 N N . SER B 1 227 ? 13.641 11.977 25.094 1 38.03 227 SER B N 1
ATOM 3675 C CA . SER B 1 227 ? 15.055 11.609 25.016 1 38.03 227 SER B CA 1
ATOM 3676 C C . SER B 1 227 ? 15.32 10.656 23.859 1 38.03 227 SER B C 1
ATOM 3678 O O . SER B 1 227 ? 14.469 9.82 23.531 1 38.03 227 SER B O 1
ATOM 3680 N N . PRO B 1 228 ? 16.391 10.789 22.969 1 36.28 228 PRO B N 1
ATOM 3681 C CA . PRO B 1 228 ? 16.906 9.875 21.953 1 36.28 228 PRO B CA 1
ATOM 3682 C C . PRO B 1 228 ? 16.531 8.422 22.219 1 36.28 228 PRO B C 1
ATOM 3684 O O . PRO B 1 228 ? 16.375 7.641 21.266 1 36.28 228 PRO B O 1
ATOM 3687 N N . ASP B 1 229 ? 16.391 7.961 23.375 1 33.44 229 ASP B N 1
ATOM 3688 C CA . ASP B 1 229 ? 16.359 6.578 23.828 1 33.44 229 ASP B CA 1
ATOM 3689 C C . ASP B 1 229 ? 14.984 5.949 23.609 1 33.44 229 ASP B C 1
ATOM 3691 O O . ASP B 1 229 ? 14.844 4.727 23.688 1 33.44 229 ASP B O 1
ATOM 3695 N N . THR B 1 230 ? 13.82 6.672 23.625 1 33.66 230 THR B N 1
ATOM 3696 C CA . THR B 1 230 ? 12.562 5.949 23.734 1 33.66 230 THR B CA 1
ATOM 3697 C C . THR B 1 230 ? 11.875 5.84 22.375 1 33.66 230 THR B C 1
ATOM 3699 O O . THR B 1 230 ? 10.68 5.543 22.297 1 33.66 230 THR B O 1
ATOM 3702 N N . VAL B 1 231 ? 12.211 6.465 21.453 1 37.78 231 VAL B N 1
ATOM 3703 C CA . VAL B 1 231 ? 11.625 6.227 20.125 1 37.78 231 VAL B CA 1
ATOM 3704 C C . VAL B 1 231 ? 11.727 4.742 19.781 1 37.78 231 VAL B C 1
ATOM 3706 O O . VAL B 1 231 ? 12.828 4.184 19.734 1 37.78 231 VAL B O 1
ATOM 3709 N N . VAL B 1 232 ? 10.703 3.965 19.922 1 36.19 232 VAL B N 1
ATOM 3710 C CA . VAL B 1 232 ? 10.688 2.57 19.484 1 36.19 232 VAL B CA 1
ATOM 3711 C C . VAL B 1 232 ? 10.562 2.496 17.969 1 36.19 232 VAL B C 1
ATOM 3713 O O . VAL B 1 232 ? 9.57 2.955 17.406 1 36.19 232 VAL B O 1
ATOM 3716 N N . TYR B 1 233 ? 11.664 2.398 17.156 1 30.73 233 TYR B N 1
ATOM 3717 C CA . TYR B 1 233 ? 11.664 2.141 15.711 1 30.73 233 TYR B CA 1
ATOM 3718 C C . TYR B 1 233 ? 11.023 0.793 15.398 1 30.73 233 TYR B C 1
ATOM 3720 O O . TYR B 1 233 ? 11.383 -0.225 15.992 1 30.73 233 TYR B O 1
ATOM 3728 N N . GLY B 1 234 ? 9.945 0.817 15.352 1 27.67 234 GLY B N 1
ATOM 3729 C CA . GLY B 1 234 ? 9.383 -0.477 15 1 27.67 234 GLY B CA 1
ATOM 3730 C C . GLY B 1 234 ? 10.148 -1.174 13.883 1 27.67 234 GLY B C 1
ATOM 3731 O O . GLY B 1 234 ? 10.352 -0.604 12.812 1 27.67 234 GLY B O 1
ATOM 3732 N N . GLN B 1 235 ? 11.148 -2.082 14.125 1 24.08 235 GLN B N 1
ATOM 3733 C CA . GLN B 1 235 ? 11.828 -3.061 13.281 1 24.08 235 GLN B CA 1
ATOM 3734 C C . GLN B 1 235 ? 10.828 -3.875 12.469 1 24.08 235 GLN B C 1
ATOM 3736 O O . GLN B 1 235 ? 9.758 -4.234 12.961 1 24.08 235 GLN B O 1
#

InterPro domains:
  IPR001173 Glycosyltransferase 2-like [PF00535] (2-106)
  IPR029044 Nucleotide-diphospho-sugar transferases [G3DSA:3.90.550.10] (1-223)
  IPR029044 Nucleotide-diphospho-sugar transferases [SSF53448] (2-222)

Nearest PDB structures (foldseek):
  2ffu-assembly1_A  TM=8.716E-01  e=8.222E-24  Homo sapiens
  4d0z-assembly5_F  TM=8.554E-01  e=6.468E-24  Homo sapiens
  6nqt-assembly3_E-2  TM=8.530E-01  e=9.271E-24  Homo sapiens
  6nqt-assembly1_A  TM=8.555E-01  e=2.571E-23  Homo sapiens
  4d0z-assembly1_B  TM=8.313E-01  e=2.422E-23  Homo sapiens

Solvent-accessible surface area (backbone atoms only — not comparable to full-atom values): 25665 Å² total; per-residue (Å²): 131,79,72,72,77,70,43,42,28,33,34,43,56,69,30,37,29,47,50,82,64,32,58,56,56,51,53,50,52,41,70,75,41,51,54,36,40,36,20,53,32,73,31,49,18,43,80,86,72,62,44,74,49,73,66,75,57,53,66,26,30,39,52,46,68,70,68,44,77,29,57,36,76,33,87,82,50,56,61,54,84,75,53,65,60,68,39,76,27,50,21,58,86,53,47,49,34,36,31,31,39,68,47,42,53,73,69,56,54,71,66,84,81,48,55,86,57,53,45,60,29,52,43,51,25,48,51,34,46,30,49,76,31,40,37,33,31,29,55,74,10,45,32,37,27,33,69,66,60,75,62,81,66,66,65,48,73,67,51,50,51,48,27,49,34,22,40,50,36,42,27,64,57,54,31,57,81,57,26,56,55,31,42,59,66,62,60,56,61,89,80,64,77,53,65,90,53,62,66,58,41,48,48,41,57,75,58,64,39,55,52,38,67,53,41,32,68,74,61,41,66,63,51,83,72,59,52,89,83,63,55,56,71,80,110,131,78,72,72,76,71,43,42,28,34,34,42,55,70,28,36,29,48,49,82,65,32,60,55,55,50,53,50,52,41,68,76,40,52,54,36,39,35,20,54,33,72,31,49,18,43,81,88,72,63,45,74,49,74,67,73,56,54,66,26,30,39,52,46,69,72,69,44,77,32,54,37,76,34,86,81,50,55,62,54,84,75,52,64,59,66,39,76,28,50,21,56,88,53,46,49,35,36,30,32,41,67,46,42,53,72,68,57,54,71,65,84,82,49,58,87,58,53,46,59,29,52,43,52,26,49,52,34,45,29,49,76,30,41,37,32,32,30,55,73,10,48,32,36,27,35,66,66,60,78,64,80,65,67,66,46,72,66,50,50,53,47,26,49,36,21,41,50,36,42,26,65,59,55,30,58,80,55,23,54,55,30,41,58,66,63,60,56,62,87,81,63,77,55,68,89,54,63,68,57,42,49,49,42,58,75,57,62,40,54,52,37,66,53,41,33,69,74,58,40,66,63,57,85,69,67,53,94,81,65,60,57,73,82,110

Sequence (470 aa):
SKLATSEVIVFLDAHCECNLGWLEPLLFSLSVNPKKVVSPYIDTIKSENFQYKQSPMLLRGGFTWRLEFGWRAAAGGTNSLEETQPILTPVISGGLFAVRRDYFMSLGTYDPQLNIWGGENLELSFKTWMCGGSVEILPCSRVGHVFRSSLPYTFTEGREKTVLRNLARVAGVWMDSYADIFYAAVNLPSDLDIGDISERIQLRKNLKCKSFKWYLDNVFPEIDVVSPDTVVYGQSKLATSEVIVFLDAHCECNLGWLEPLLFSLSVNPKKVVSPYIDTIKSENFQYKQSPMLLRGGFTWRLEFGWRAAAGGTNSLEETQPILTPVISGGLFAVRRDYFMSLGTYDPQLNIWGGENLELSFKTWMCGGSVEILPCSRVGHVFRSSLPYTFTEGREKTVLRNLARVAGVWMDSYADIFYAAVNLPSDLDIGDISERIQLRKNLKCKSFKWYLDNVFPEIDVVSPDTVVYGQ

pLDDT: mean 78.45, std 20.63, range [21.19, 98.62]

Secondary structure (DSSP, 8-state):
-------EEEEETTEEE--TTSHHHHHHHHHH-TTEEEEEEEEEE-TTT--EE--SS-EEEEE-TT--EEEEEPTT--S-TT--S-EE-SS--SSEEEEEHHHHHHTTSS-TTS-SSSSHHHHHHHHHHHTT-EEEEEEEEEEEEE----------HHHHHHHHHHHHHHHHHHSGGGHHHHHHHTT--TT------HHHHHHHHHTTPPPHHHHHHHT-TTGGG--GGG-B---/-------EEEEETTEEE--TTSHHHHHHHHHH-TTEEEEEEEEEE-TTT--EE--SS-EEEEE-TT--EEEEEPTT--S-TT--S-EE-SS--SSEEEEEHHHHHHTTSS-TTS-SSSSHHHHHHHHHHHTT-EEEEEEEEEEEEE--S-------HHHHHHHHHHHHHHHHHHSGGGHHHHHHHTT--TT------HHHHHHHHHTTPPPHHHHHHHT-GGGGG--TT--B---

Organism: NCBI:txid100452

Foldseek 3Di:
DPPVPQFDWDDDPQFIFRHPPLVVVQVVVCVVPQLEKEFEAEFEAAPPPRDGPDDQWDWAWDAALLRHIFIDGQPVRPSDLPDQDKTFHQWDPPPGIDHDPVNCVLLVHFDPLQDDDEDRRNLVSLSSQQLPHTYTYGSVRYGYGHPPPDPVCPVDPVNVLSHSLSNLLSLVQRAPPSSVSNCVVVVPDPPRDSDDNVVSNVSCVVSVTHHNVCSCVPRNVCNVVDDPPPRPPPD/DPPVPQFDWDDDPQFIFRDPPLVVVQVVVCVVPQLEKEFEAEFEAAPPPRDTPDDQFDWAWDAALLRDIFIDGQPVGPSDLPDQDKTFHLWDPPPGIDHDPVNCVLLVHFDPLQDDDEDRRNLVSLSSQQLPHTYTYGSVRYTYGHPDPDPVCPVDPVNVLSHSLSNLLSLVQRAPPSSVSNCVVVVPDPPRDSDDNVVSNVSCVVSVTHHNVCSCVPRNVCNVPDDPPPRDPPD

Radius of gyration: 23.27 Å; Cα contacts (8 Å, |Δi|>4): 843; chains: 2; bounding box: 58×64×58 Å